Protein 9DHN (pdb70)

Radius of gyration: 27.0 Å; Cα contacts (8 Å, |Δi|>4): 1024; chains: 2; bounding box: 67×76×52 Å

Structure (mmCIF, N/CA/C/O backbone):
data_9DHN
#
_entry.id   9DHN
#
_cell.length_a   133.734
_cell.length_b   133.734
_cell.length_c   109.075
_cell.angle_alpha   90.00
_cell.angle_beta   90.00
_cell.angle_gamma   90.00
#
_symmetry.space_group_name_H-M   'P 41 21 2'
#
loop_
_entity.id
_entity.type
_entity.pdbx_description
1 polymer 'L-tyrosine/L-tryptophan isonitrile synthase family protein'
2 non-polymer 'TETRAETHYLENE GLYCOL'
3 non-polymer '(2S)-2-{[(2S,3S)-1,3-dihydroxy-4-oxopentan-2-yl]amino}-3-(4-hydroxyphenyl)propanoic acid'
4 non-polymer 'PHOSPHATE ION'
5 non-polymer 1,2-ETHANEDIOL
6 non-polymer 2-(2-METHOXYETHOXY)ETHANOL
7 non-polymer 1-(2-METHOXY-ETHOXY)-2-{2-[2-(2-METHOXY-ETHOXY]-ETHOXY}-ETHANE
#
loop_
_atom_site.group_PDB
_atom_site.id
_atom_site.type_symbol
_atom_site.label_atom_id
_atom_site.label_alt_id
_atom_site.label_comp_id
_atom_site.label_asym_id
_atom_site.label_entity_id
_atom_site.label_seq_id
_atom_site.pdbx_PDB_ins_code
_atom_site.Cartn_x
_atom_site.Cartn_y
_atom_site.Cartn_z
_atom_site.occupancy
_atom_site.B_iso_or_equiv
_atom_site.auth_seq_id
_atom_site.auth_comp_id
_atom_site.auth_asym_id
_atom_site.auth_atom_id
_atom_site.pdbx_PDB_model_num
ATOM 1 N N . SER A 1 1 ? -55.068 0.777 9.428 1.00 107.56 11 SER A N 1
ATOM 2 C CA . SER A 1 1 ? -54.055 0.940 10.461 1.00 114.27 11 SER A CA 1
ATOM 3 C C . SER A 1 1 ? -53.274 2.263 10.482 1.00 125.77 11 SER A C 1
ATOM 4 O O . SER A 1 1 ? -53.484 3.135 9.637 1.00 126.69 11 SER A O 1
ATOM 7 N N . GLU A 1 2 ? -52.357 2.403 11.444 1.00 132.03 12 GLU A N 1
ATOM 8 C CA . GLU A 1 2 ? -51.534 3.604 11.614 1.00 136.60 12 GLU A CA 1
ATOM 9 C C . GLU A 1 2 ? -50.369 3.796 10.593 1.00 130.50 12 GLU A C 1
ATOM 10 O O . GLU A 1 2 ? -49.888 4.913 10.346 1.00 121.10 12 GLU A O 1
ATOM 16 N N . ASN A 1 3 ? -49.945 2.681 9.990 1.00 132.20 13 ASN A N 1
ATOM 17 C CA . ASN A 1 3 ? -48.973 2.705 8.898 1.00 125.80 13 ASN A CA 1
ATOM 18 C C . ASN A 1 3 ? -49.290 3.482 7.627 1.00 119.14 13 ASN A C 1
ATOM 19 O O . ASN A 1 3 ? -48.365 3.857 6.900 1.00 119.58 13 ASN A O 1
ATOM 24 N N . VAL A 1 4 ? -50.571 3.706 7.330 1.00 118.43 14 VAL A N 1
ATOM 25 C CA . VAL A 1 4 ? -50.940 4.391 6.095 1.00 118.30 14 VAL A CA 1
ATOM 26 C C . VAL A 1 4 ? -50.406 5.817 6.093 1.00 114.97 14 VAL A C 1
ATOM 27 O O . VAL A 1 4 ? -49.943 6.321 5.062 1.00 117.30 14 VAL A O 1
ATOM 31 N N . SER A 1 5 ? -50.448 6.488 7.244 1.00 112.90 15 SER A N 1
ATOM 32 C CA . SER A 1 5 ? -49.869 7.825 7.327 1.00 120.17 15 SER A CA 1
ATOM 33 C C . SER A 1 5 ? -48.354 7.772 7.159 1.00 116.63 15 SER A C 1
ATOM 34 O O . SER A 1 5 ? -47.776 8.537 6.373 1.00 112.26 15 SER A O 1
ATOM 37 N N . LEU A 1 6 ? -47.700 6.856 7.880 1.00 116.32 16 LEU A N 1
ATOM 38 C CA . LEU A 1 6 ? -46.264 6.653 7.718 1.00 108.88 16 LEU A CA 1
ATOM 39 C C . LEU A 1 6 ? -45.915 6.245 6.295 1.00 109.79 16 LEU A C 1
ATOM 40 O O . LEU A 1 6 ? -44.999 6.811 5.685 1.00 111.87 16 LEU A O 1
ATOM 45 N N . ASN A 1 7 ? -46.639 5.269 5.740 1.00 108.35 17 ASN A N 1
ATOM 46 C CA . ASN A 1 7 ? -46.322 4.832 4.388 1.00 105.27 17 ASN A CA 1
ATOM 47 C C . ASN A 1 7 ? -46.562 5.937 3.373 1.00 109.76 17 ASN A C 1
ATOM 48 O O . ASN A 1 7 ? -45.930 5.954 2.311 1.00 112.68 17 ASN A O 1
ATOM 53 N N . ASN A 1 8 ? -47.477 6.858 3.661 1.00 111.88 18 ASN A N 1
ATOM 54 C CA . ASN A 1 8 ? -47.645 7.995 2.766 1.00 108.92 18 ASN A CA 1
ATOM 55 C C . ASN A 1 8 ? -46.420 8.902 2.775 1.00 104.32 18 ASN A C 1
ATOM 56 O O . ASN A 1 8 ? -45.933 9.300 1.711 1.00 101.29 18 ASN A O 1
ATOM 61 N N . ILE A 1 9 ? -45.889 9.217 3.963 1.00 103.10 19 ILE A N 1
ATOM 62 C CA . ILE A 1 9 ? -44.766 10.153 4.071 1.00 102.87 19 ILE A CA 1
ATOM 63 C C . ILE A 1 9 ? -43.514 9.591 3.403 1.00 102.89 19 ILE A C 1
ATOM 64 O O . ILE A 1 9 ? -42.837 10.273 2.624 1.00 100.78 19 ILE A O 1
ATOM 69 N N . SER A 1 10 ? -43.159 8.362 3.746 1.00 96.77 20 SER A N 1
ATOM 70 C CA . SER A 1 10 ? -42.015 7.739 3.110 1.00 90.53 20 SER A CA 1
ATOM 71 C C . SER A 1 10 ? -42.106 7.671 1.587 1.00 92.44 20 SER A C 1
ATOM 72 O O . SER A 1 10 ? -41.105 7.856 0.889 1.00 92.30 20 SER A O 1
ATOM 75 N N . MET A 1 11 ? -43.297 7.410 1.046 1.00 93.17 21 MET A N 1
ATOM 76 C CA . MET A 1 11 ? -43.418 7.297 -0.406 1.00 91.23 21 MET A CA 1
ATOM 77 C C . MET A 1 11 ? -43.339 8.647 -1.110 1.00 87.34 21 MET A C 1
ATOM 78 O O . MET A 1 11 ? -42.990 8.711 -2.292 1.00 87.87 21 MET A O 1
ATOM 83 N N . GLN A 1 12 ? -43.732 9.722 -0.437 1.00 92.70 22 GLN A N 1
ATOM 84 C CA . GLN A 1 12 ? -43.567 11.041 -1.033 1.00 94.68 22 GLN A CA 1
ATOM 85 C C . GLN A 1 12 ? -42.066 11.336 -1.102 1.00 88.92 22 GLN A C 1
ATOM 86 O O . GLN A 1 12 ? -41.586 11.882 -2.103 1.00 88.38 22 GLN A O 1
ATOM 92 N N . ILE A 1 13 ? -41.304 10.948 -0.070 1.00 89.08 23 ILE A N 1
ATOM 93 C CA . ILE A 1 13 ? -39.860 11.213 -0.068 1.00 88.16 23 ILE A CA 1
ATOM 94 C C . ILE A 1 13 ? -39.155 10.412 -1.154 1.00 82.48 23 ILE A C 1
ATOM 95 O O . ILE A 1 13 ? -38.307 10.937 -1.888 1.00 83.42 23 ILE A O 1
ATOM 100 N N . LEU A 1 14 ? -39.482 9.127 -1.263 1.00 79.42 24 LEU A N 1
ATOM 101 C CA . LEU A 1 14 ? -38.904 8.286 -2.295 1.00 69.55 24 LEU A CA 1
ATOM 102 C C . LEU A 1 14 ? -39.270 8.782 -3.686 1.00 71.43 24 LEU A C 1
ATOM 103 O O . LEU A 1 14 ? -38.445 8.744 -4.598 1.00 73.89 24 LEU A O 1
ATOM 108 N N . ARG A 1 15 ? -40.511 9.229 -3.880 1.00 78.22 25 ARG A N 1
ATOM 109 C CA . ARG A 1 15 ? -40.895 9.725 -5.198 1.00 78.68 25 ARG A CA 1
ATOM 110 C C . ARG A 1 15 ? -40.098 10.962 -5.576 1.00 79.43 25 ARG A C 1
ATOM 111 O O . ARG A 1 15 ? -39.717 11.128 -6.738 1.00 82.07 25 ARG A O 1
ATOM 119 N N . GLU A 1 16 ? -39.811 11.830 -4.603 1.00 80.29 26 GLU A N 1
ATOM 120 C CA . GLU A 1 16 ? -39.004 13.018 -4.876 1.00 78.96 26 GLU A CA 1
ATOM 121 C C . GLU A 1 16 ? -37.585 12.634 -5.271 1.00 81.34 26 GLU A C 1
ATOM 122 O O . GLU A 1 16 ? -37.006 13.206 -6.200 1.00 79.77 26 GLU A O 1
ATOM 128 N N . LEU A 1 17 ? -36.992 11.698 -4.530 1.00 81.37 27 LEU A N 1
ATOM 129 C CA . LEU A 1 17 ? -35.679 11.170 -4.879 1.00 76.60 27 LEU A CA 1
ATOM 130 C C . LEU A 1 17 ? -35.671 10.614 -6.293 1.00 77.50 27 LEU A C 1
ATOM 131 O O . LEU A 1 17 ? -34.753 10.880 -7.075 1.00 79.83 27 LEU A O 1
ATOM 136 N N . LEU A 1 18 ? -36.700 9.841 -6.645 1.00 75.62 28 LEU A N 1
ATOM 137 C CA . LEU A 1 18 ? -36.709 9.171 -7.938 1.00 71.68 28 LEU A CA 1
ATOM 138 C C . LEU A 1 18 ? -36.668 10.176 -9.074 1.00 76.78 28 LEU A C 1
ATOM 139 O O . LEU A 1 18 ? -36.135 9.876 -10.151 1.00 77.64 28 LEU A O 1
ATOM 144 N N . GLN A 1 19 ? -37.219 11.378 -8.853 1.00 75.57 29 GLN A N 1
ATOM 145 C CA . GLN A 1 19 ? -37.180 12.412 -9.872 1.00 72.45 29 GLN A CA 1
ATOM 146 C C . GLN A 1 19 ? -35.762 12.783 -10.244 1.00 74.01 29 GLN A C 1
ATOM 147 O O . GLN A 1 19 ? -35.548 13.379 -11.297 1.00 80.50 29 GLN A O 1
ATOM 153 N N . TYR A 1 20 ? -34.780 12.436 -9.413 1.00 78.40 30 TYR A N 1
ATOM 154 C CA . TYR A 1 20 ? -33.408 12.895 -9.598 1.00 73.92 30 TYR A CA 1
ATOM 155 C C . TYR A 1 20 ? -32.430 11.743 -9.776 1.00 69.22 30 TYR A C 1
ATOM 156 O O . TYR A 1 20 ? -31.216 11.958 -9.704 1.00 69.30 30 TYR A O 1
ATOM 165 N N . ARG A 1 21 ? -32.931 10.549 -10.092 1.00 72.05 31 ARG A N 1
ATOM 166 C CA . ARG A 1 21 ? -32.120 9.336 -9.997 1.00 72.44 31 ARG A CA 1
ATOM 167 C C . ARG A 1 21 ? -31.020 9.279 -11.048 1.00 68.30 31 ARG A C 1
ATOM 168 O O . ARG A 1 21 ? -31.274 9.437 -12.242 1.00 74.51 31 ARG A O 1
ATOM 176 N N . ARG A 1 22 ? -29.813 8.968 -10.609 1.00 67.02 32 ARG A N 1
ATOM 177 C CA . ARG A 1 22 ? -28.685 8.772 -11.509 1.00 71.07 32 ARG A CA 1
ATOM 178 C C . ARG A 1 22 ? -28.547 7.278 -11.779 1.00 71.62 32 ARG A C 1
ATOM 179 O O . ARG A 1 22 ? -28.284 6.488 -10.865 1.00 71.64 32 ARG A O 1
ATOM 187 N N . HIS A 1 23 ? -28.723 6.896 -13.039 1.00 77.46 33 HIS A N 1
ATOM 188 C CA . HIS A 1 23 ? -28.686 5.494 -13.426 1.00 78.36 33 HIS A CA 1
ATOM 189 C C . HIS A 1 23 ? -28.183 5.398 -14.860 1.00 81.83 33 HIS A C 1
ATOM 190 O O . HIS A 1 23 ? -28.273 6.356 -15.638 1.00 82.26 33 HIS A O 1
ATOM 197 N N . LEU A 1 24 ? -27.665 4.217 -15.200 1.00 82.54 34 LEU A N 1
ATOM 198 C CA . LEU A 1 24 ? -27.152 3.949 -16.531 1.00 87.70 34 LEU A CA 1
ATOM 199 C C . LEU A 1 24 ? -28.426 4.114 -17.381 1.00 90.75 34 LEU A C 1
ATOM 200 O O . LEU A 1 24 ? -29.451 3.475 -17.122 1.00 88.95 34 LEU A O 1
ATOM 205 N N . THR A 1 25 ? -28.362 4.972 -18.387 1.00 96.49 35 THR A N 1
ATOM 206 C CA . THR A 1 25 ? -29.524 5.073 -19.256 1.00 100.14 35 THR A CA 1
ATOM 207 C C . THR A 1 25 ? -29.492 3.975 -20.330 1.00 105.12 35 THR A C 1
ATOM 208 O O . THR A 1 25 ? -28.462 3.752 -20.975 1.00 106.51 35 THR A O 1
ATOM 212 N N . ASP A 1 26 ? -30.595 3.247 -20.451 1.00 104.58 36 ASP A N 1
ATOM 213 C CA . ASP A 1 26 ? -30.759 2.269 -21.515 1.00 109.13 36 ASP A CA 1
ATOM 214 C C . ASP A 1 26 ? -32.240 1.995 -21.767 1.00 116.20 36 ASP A C 1
ATOM 215 O O . ASP A 1 26 ? -32.929 1.502 -20.853 1.00 111.38 36 ASP A O 1
ATOM 220 N N . PRO A 1 27 ? -32.755 2.305 -22.967 1.00 120.38 37 PRO A N 1
ATOM 221 C CA . PRO A 1 27 ? -34.189 2.109 -23.232 1.00 119.06 37 PRO A CA 1
ATOM 222 C C . PRO A 1 27 ? -34.676 0.677 -23.205 1.00 117.73 37 PRO A C 1
ATOM 223 O O . PRO A 1 27 ? -35.894 0.464 -23.245 1.00 118.53 37 PRO A O 1
ATOM 227 N N . VAL A 1 28 ? -33.793 -0.312 -23.153 1.00 110.96 38 VAL A N 1
ATOM 228 C CA . VAL A 1 28 ? -34.276 -1.681 -23.018 1.00 105.89 38 VAL A CA 1
ATOM 229 C C . VAL A 1 28 ? -34.574 -2.004 -21.561 1.00 109.13 38 VAL A C 1
ATOM 230 O O . VAL A 1 28 ? -35.167 -3.054 -21.265 1.00 110.74 38 VAL A O 1
ATOM 234 N N . LYS A 1 29 ? -34.286 -1.082 -20.646 1.00 110.28 39 LYS A N 1
ATOM 235 C CA . LYS A 1 29 ? -34.611 -1.275 -19.243 1.00 104.39 39 LYS A CA 1
ATOM 236 C C . LYS A 1 29 ? -36.058 -0.887 -18.954 1.00 98.12 39 LYS A C 1
ATOM 237 O O . LYS A 1 29 ? -36.498 0.222 -19.273 1.00 99.08 39 LYS A O 1
ATOM 243 N N . ASN A 1 30 ? -36.778 -1.792 -18.305 1.00 98.28 40 ASN A N 1
ATOM 244 C CA . ASN A 1 30 ? -38.105 -1.493 -17.763 1.00 94.91 40 ASN A CA 1
ATOM 245 C C . ASN A 1 30 ? -37.839 -0.540 -16.626 1.00 94.34 40 ASN A C 1
ATOM 246 O O . ASN A 1 30 ? -37.220 -0.916 -15.632 1.00 97.85 40 ASN A O 1
ATOM 251 N N . SER A 1 31 ? -38.326 0.695 -16.733 1.00 95.47 41 SER A N 1
ATOM 252 C CA . SER A 1 31 ? -38.072 1.642 -15.642 1.00 90.16 41 SER A CA 1
ATOM 253 C C . SER A 1 31 ? -39.038 1.348 -14.527 1.00 88.99 41 SER A C 1
ATOM 254 O O . SER A 1 31 ? -38.702 1.530 -13.354 1.00 90.68 41 SER A O 1
ATOM 257 N N . ALA A 1 32 ? -40.229 0.856 -14.868 1.00 91.09 42 ALA A N 1
ATOM 258 C CA . ALA A 1 32 ? -41.262 0.666 -13.860 1.00 88.60 42 ALA A CA 1
ATOM 259 C C . ALA A 1 32 ? -40.853 -0.429 -12.889 1.00 87.14 42 ALA A C 1
ATOM 260 O O . ALA A 1 32 ? -41.029 -0.281 -11.677 1.00 84.41 42 ALA A O 1
ATOM 262 N N . LYS A 1 33 ? -40.281 -1.525 -13.386 1.00 91.72 43 LYS A N 1
ATOM 263 C CA . LYS A 1 33 ? -39.833 -2.570 -12.474 1.00 93.96 43 LYS A CA 1
ATOM 264 C C . LYS A 1 33 ? -38.614 -2.116 -11.669 1.00 91.42 43 LYS A C 1
ATOM 265 O O . LYS A 1 33 ? -38.491 -2.459 -10.483 1.00 91.90 43 LYS A O 1
ATOM 271 N N . GLU A 1 34 ? -37.720 -1.332 -12.284 1.00 87.60 44 GLU A N 1
ATOM 272 C CA . GLU A 1 34 ? -36.586 -0.777 -11.552 1.00 84.23 44 GLU A CA 1
ATOM 273 C C . GLU A 1 34 ? -37.061 0.030 -10.348 1.00 88.10 44 GLU A C 1
ATOM 274 O O . GLU A 1 34 ? -36.670 -0.239 -9.204 1.00 85.24 44 GLU A O 1
ATOM 280 N N . GLU A 1 35 ? -37.968 0.980 -10.578 1.00 89.44 45 GLU A N 1
ATOM 281 C CA . GLU A 1 35 ? -38.461 1.796 -9.477 1.00 85.71 45 GLU A CA 1
ATOM 282 C C . GLU A 1 35 ? -39.161 0.932 -8.447 1.00 86.53 45 GLU A C 1
ATOM 283 O O . GLU A 1 35 ? -39.019 1.159 -7.240 1.00 94.11 45 GLU A O 1
ATOM 289 N N . GLU A 1 36 ? -39.896 -0.087 -8.899 1.00 86.72 46 GLU A N 1
ATOM 290 C CA . GLU A 1 36 ? -40.556 -0.974 -7.948 1.00 89.34 46 GLU A CA 1
ATOM 291 C C . GLU A 1 36 ? -39.544 -1.630 -7.024 1.00 87.08 46 GLU A C 1
ATOM 292 O O . GLU A 1 36 ? -39.798 -1.790 -5.826 1.00 87.06 46 GLU A O 1
ATOM 298 N N . ILE A 1 37 ? -38.373 -1.974 -7.556 1.00 81.93 47 ILE A N 1
ATOM 299 C CA . ILE A 1 37 ? -37.348 -2.612 -6.745 1.00 78.41 47 ILE A CA 1
ATOM 300 C C . ILE A 1 37 ? -36.787 -1.618 -5.751 1.00 84.64 47 ILE A C 1
ATOM 301 O O . ILE A 1 37 ? -36.629 -1.920 -4.556 1.00 79.48 47 ILE A O 1
ATOM 306 N N . ILE A 1 38 ? -36.504 -0.399 -6.230 1.00 85.12 48 ILE A N 1
ATOM 307 C CA . ILE A 1 38 ? -35.878 0.617 -5.392 1.00 83.90 48 ILE A CA 1
ATOM 308 C C . ILE A 1 38 ? -36.766 0.924 -4.207 1.00 84.13 48 ILE A C 1
ATOM 309 O O . ILE A 1 38 ? -36.286 1.059 -3.069 1.00 76.70 48 ILE A O 1
ATOM 314 N N . LYS A 1 39 ? -38.086 0.956 -4.457 1.00 85.96 49 LYS A N 1
ATOM 315 C CA . LYS A 1 39 ? -39.088 1.082 -3.404 1.00 86.44 49 LYS A CA 1
ATOM 316 C C . LYS A 1 39 ? -38.851 0.051 -2.312 1.00 81.38 49 LYS A C 1
ATOM 317 O O . LYS A 1 39 ? -38.834 0.388 -1.121 1.00 78.52 49 LYS A O 1
ATOM 323 N N . THR A 1 40 ? -38.645 -1.214 -2.699 1.00 77.13 50 THR A N 1
ATOM 324 C CA . THR A 1 40 ? -38.487 -2.262 -1.693 1.00 80.52 50 THR A CA 1
ATOM 325 C C . THR A 1 40 ? -37.190 -2.117 -0.918 1.00 81.80 50 THR A C 1
ATOM 326 O O . THR A 1 40 ? -37.080 -2.634 0.197 1.00 81.39 50 THR A O 1
ATOM 330 N N . VAL A 1 41 ? -36.179 -1.476 -1.494 1.00 83.86 51 VAL A N 1
ATOM 331 C CA . VAL A 1 41 ? -34.902 -1.377 -0.792 1.00 81.59 51 VAL A CA 1
ATOM 332 C C . VAL A 1 41 ? -34.845 -0.167 0.123 1.00 83.66 51 VAL A C 1
ATOM 333 O O . VAL A 1 41 ? -34.267 -0.237 1.209 1.00 84.91 51 VAL A O 1
ATOM 337 N N . GLN A 1 42 ? -35.392 0.970 -0.310 1.00 80.02 52 GLN A N 1
ATOM 338 C CA . GLN A 1 42 ? -35.161 2.215 0.405 1.00 76.00 52 GLN A CA 1
ATOM 339 C C . GLN A 1 42 ? -36.284 2.586 1.354 1.00 74.24 52 GLN A C 1
ATOM 340 O O . GLN A 1 42 ? -36.013 3.217 2.379 1.00 75.49 52 GLN A O 1
ATOM 346 N N . LEU A 1 43 ? -37.536 2.251 1.028 1.00 74.22 53 LEU A N 1
ATOM 347 C CA . LEU A 1 43 ? -38.656 2.630 1.892 1.00 78.11 53 LEU A CA 1
ATOM 348 C C . LEU A 1 43 ? -38.445 2.196 3.335 1.00 81.43 53 LEU A C 1
ATOM 349 O O . LEU A 1 43 ? -38.598 3.041 4.236 1.00 83.13 53 LEU A O 1
ATOM 354 N N . PRO A 1 44 ? -38.050 0.954 3.626 1.00 76.28 54 PRO A N 1
ATOM 355 C CA . PRO A 1 44 ? -37.714 0.624 5.020 1.00 72.47 54 PRO A CA 1
ATOM 356 C C . PRO A 1 44 ? -36.681 1.553 5.635 1.00 78.89 54 PRO A C 1
ATOM 357 O O .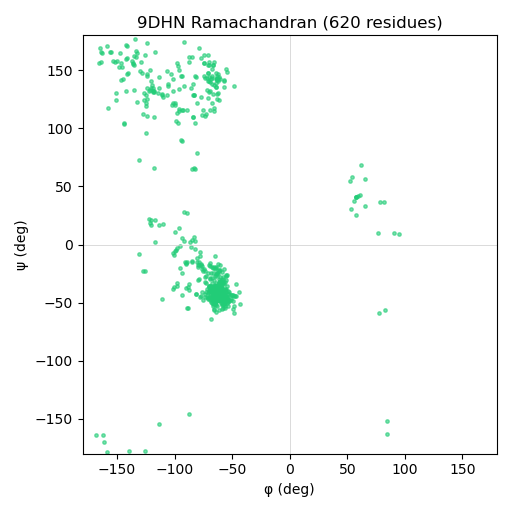 PRO A 1 44 ? -36.909 2.091 6.723 1.00 88.71 54 PRO A O 1
ATOM 361 N N . ARG A 1 45 ? -35.559 1.785 4.953 1.00 73.79 55 ARG A N 1
ATOM 362 C CA . ARG A 1 45 ? -34.525 2.637 5.526 1.00 75.39 55 ARG A CA 1
ATOM 363 C C . ARG A 1 45 ? -35.045 4.042 5.775 1.00 79.96 55 ARG A C 1
ATOM 364 O O . ARG A 1 45 ? -34.622 4.697 6.740 1.00 81.70 55 ARG A O 1
ATOM 372 N N . ILE A 1 46 ? -35.952 4.523 4.911 1.00 75.78 56 ILE A N 1
ATOM 373 C CA . ILE A 1 46 ? -36.552 5.837 5.106 1.00 76.77 56 ILE A CA 1
ATOM 374 C C . ILE A 1 46 ? -37.428 5.823 6.349 1.00 83.69 56 ILE A C 1
ATOM 375 O O . ILE A 1 46 ? -37.288 6.668 7.245 1.00 81.22 56 ILE A O 1
ATOM 380 N N . GLU A 1 47 ? -38.331 4.831 6.431 1.00 82.68 57 GLU A N 1
ATOM 381 C CA . GLU A 1 47 ? -39.312 4.781 7.509 1.00 87.63 57 GLU A CA 1
ATOM 382 C C . GLU A 1 47 ? -38.670 4.626 8.870 1.00 85.30 57 GLU A C 1
ATOM 383 O O . GLU A 1 47 ? -39.278 5.027 9.866 1.00 93.66 57 GLU A O 1
ATOM 389 N N . TYR A 1 48 ? -37.460 4.069 8.939 1.00 81.59 58 TYR A N 1
ATOM 390 C CA . TYR A 1 48 ? -36.745 4.028 10.208 1.00 84.57 58 TYR A CA 1
ATOM 391 C C . TYR A 1 48 ? -36.701 5.405 10.856 1.00 87.19 58 TYR A C 1
ATOM 392 O O . TYR A 1 48 ? -36.926 5.547 12.061 1.00 90.89 58 TYR A O 1
ATOM 401 N N . PHE A 1 49 ? -36.374 6.432 10.067 1.00 89.26 59 PHE A N 1
ATOM 402 C CA . PHE A 1 49 ? -36.324 7.791 10.600 1.00 89.13 59 PHE A CA 1
ATOM 403 C C . PHE A 1 49 ? -37.722 8.330 10.881 1.00 86.56 59 PHE A C 1
ATOM 404 O O . PHE A 1 49 ? -37.940 9.020 11.879 1.00 88.11 59 PHE A O 1
ATOM 412 N N . ILE A 1 50 ? -38.685 8.018 10.016 1.00 84.94 60 ILE A N 1
ATOM 413 C CA . ILE A 1 50 ? -40.013 8.583 10.195 1.00 87.27 60 ILE A CA 1
ATOM 414 C C . ILE A 1 50 ? -40.674 7.995 11.438 1.00 94.74 60 ILE A C 1
ATOM 415 O O . ILE A 1 50 ? -41.210 8.740 12.269 1.00 97.60 60 ILE A O 1
ATOM 420 N N . LYS A 1 51 ? -40.597 6.661 11.614 1.00 92.55 61 LYS A N 1
ATOM 421 C CA . LYS A 1 51 ? -41.093 6.025 12.840 1.00 93.28 61 LYS A CA 1
ATOM 422 C C . LYS A 1 51 ? -40.554 6.743 14.073 1.00 94.33 61 LYS A C 1
ATOM 423 O O . LYS A 1 51 ? -41.311 7.123 14.972 1.00 100.25 61 LYS A O 1
ATOM 429 N N . ASN A 1 52 ? -39.259 6.985 14.106 1.00 86.93 62 ASN A N 1
ATOM 430 C CA . ASN A 1 52 ? -38.657 7.610 15.268 1.00 88.45 62 ASN A CA 1
ATOM 431 C C . ASN A 1 52 ? -38.772 9.125 15.254 1.00 88.58 62 ASN A C 1
ATOM 432 O O . ASN A 1 52 ? -38.145 9.788 16.088 1.00 89.59 62 ASN A O 1
ATOM 437 N N . LYS A 1 53 ? -39.504 9.688 14.296 1.00 85.18 63 LYS A N 1
ATOM 438 C CA . LYS A 1 53 ? -39.770 11.125 14.251 1.00 88.79 63 LYS A CA 1
ATOM 439 C C . LYS A 1 53 ? -38.480 11.964 14.324 1.00 90.43 63 LYS A C 1
ATOM 440 O O . LYS A 1 53 ? -38.473 13.094 14.815 1.00 89.35 63 LYS A O 1
ATOM 446 N N . LYS A 1 54 ? -37.380 11.424 13.795 1.00 88.22 64 LYS A N 1
ATOM 447 C CA . LYS A 1 54 ? -36.010 11.844 13.558 1.00 81.49 64 LYS A CA 1
ATOM 448 C C . LYS A 1 54 ? -35.890 12.393 12.142 1.00 85.10 64 LYS A C 1
ATOM 449 O O . LYS A 1 54 ? -36.623 11.961 11.249 1.00 86.98 64 LYS A O 1
ATOM 455 N N . PRO A 1 55 ? -35.068 13.403 11.869 1.00 78.61 65 PRO A N 1
ATOM 456 C CA . PRO A 1 55 ? -34.903 13.836 10.475 1.00 77.45 65 PRO A CA 1
ATOM 457 C C . PRO A 1 55 ? -34.203 12.762 9.654 1.00 76.26 65 PRO A C 1
ATOM 458 O O . PRO A 1 55 ? -33.341 12.043 10.160 1.00 83.20 65 PRO A O 1
ATOM 462 N N . ILE A 1 56 ? -34.597 12.648 8.384 1.00 72.85 66 ILE A N 1
ATOM 463 C CA . ILE A 1 56 ? -33.995 11.684 7.463 1.00 71.61 66 ILE A CA 1
ATOM 464 C C . ILE A 1 56 ? -32.547 12.083 7.193 1.00 77.42 66 ILE A C 1
ATOM 465 O O . ILE A 1 56 ? -32.278 13.185 6.706 1.00 79.49 66 ILE A O 1
ATOM 470 N N . GLU A 1 57 ? -31.597 11.198 7.489 1.00 75.98 67 GLU A N 1
ATOM 471 C CA . GLU A 1 57 ? -30.203 11.537 7.228 1.00 77.81 67 GLU A CA 1
ATOM 472 C C . GLU A 1 57 ? -29.676 10.784 6.017 1.00 78.17 67 GLU A C 1
ATOM 473 O O . GLU A 1 57 ? -29.933 9.585 5.845 1.00 76.98 67 GLU A O 1
ATOM 479 N N . PHE A 1 58 ? -28.943 11.513 5.172 1.00 72.13 68 PHE A N 1
ATOM 480 C CA . PHE A 1 58 ? -28.375 10.981 3.946 1.00 71.87 68 PHE A CA 1
ATOM 481 C C . PHE A 1 58 ? -26.864 11.129 3.974 1.00 73.84 68 PHE A C 1
ATOM 482 O O . PHE A 1 58 ? -26.336 12.164 4.396 1.00 72.66 68 PHE A O 1
ATOM 490 N N . ILE A 1 59 ? -26.185 10.103 3.475 1.00 71.26 69 ILE A N 1
ATOM 491 C CA . ILE A 1 59 ? -24.752 10.117 3.277 1.00 67.36 69 ILE A CA 1
ATOM 492 C C . ILE A 1 59 ? -24.496 10.262 1.792 1.00 73.34 69 ILE A C 1
ATOM 493 O O . ILE A 1 59 ? -25.198 9.648 0.975 1.00 72.34 69 ILE A O 1
ATOM 498 N N . LEU A 1 60 ? -23.521 11.097 1.439 1.00 75.21 70 LEU A N 1
ATOM 499 C CA . LEU A 1 60 ? -23.109 11.255 0.045 1.00 71.68 70 LEU A CA 1
ATOM 500 C C . LEU A 1 60 ? -21.610 11.479 -0.023 1.00 70.77 70 LEU A C 1
ATOM 501 O O . LEU A 1 60 ? -21.133 12.582 0.283 1.00 75.90 70 LEU A O 1
ATOM 506 N N . PRO A 1 61 ? -20.794 10.461 -0.406 1.00 73.90 71 PRO A N 1
ATOM 507 C CA . PRO A 1 61 ? -19.372 10.684 -0.645 1.00 77.11 71 PRO A CA 1
ATOM 508 C C . PRO A 1 61 ? -19.240 11.460 -1.959 1.00 77.69 71 PRO A C 1
ATOM 509 O O . PRO A 1 61 ? -19.561 10.909 -2.987 1.00 82.29 71 PRO A O 1
ATOM 513 N N . ALA A 1 62 ? -18.802 12.715 -1.892 1.00 78.85 72 ALA A N 1
ATOM 514 C CA . ALA A 1 62 ? -18.784 13.560 -3.105 1.00 79.67 72 ALA A CA 1
ATOM 515 C C . ALA A 1 62 ? -17.810 14.732 -2.984 1.00 80.34 72 ALA A C 1
ATOM 516 O O . ALA A 1 62 ? -17.255 14.922 -1.897 1.00 81.70 72 ALA A O 1
ATOM 518 N N . PHE A 1 63 ? -17.576 15.440 -4.091 1.00 80.11 73 PHE A N 1
ATOM 519 C CA . PHE A 1 63 ? -16.747 16.674 -4.084 1.00 79.36 73 PHE A CA 1
ATOM 520 C C . PHE A 1 63 ? -15.319 16.473 -3.585 1.00 79.59 73 PHE A C 1
ATOM 521 O O . PHE A 1 63 ? -14.869 17.309 -2.791 1.00 81.50 73 PHE A O 1
ATOM 529 N N . PRO A 1 64 ? -14.587 15.395 -3.936 1.00 80.41 74 PRO A N 1
ATOM 530 C CA . PRO A 1 64 ? -13.249 15.250 -3.374 1.00 80.47 74 PRO A CA 1
ATOM 531 C C . PRO A 1 64 ? -12.209 16.314 -3.739 1.00 80.46 74 PRO A C 1
ATOM 532 O O . PRO A 1 64 ? -11.567 16.814 -2.846 1.00 76.55 74 PRO A O 1
ATOM 536 N N . THR A 1 65 ? -12.114 16.668 -5.020 1.00 81.95 75 THR A N 1
ATOM 537 C CA . THR A 1 65 ? -11.161 17.707 -5.493 1.00 81.56 75 THR A CA 1
ATOM 538 C C . THR A 1 65 ? -11.591 18.151 -6.887 1.00 80.71 75 THR A C 1
ATOM 539 O O . THR A 1 65 ? -12.365 17.421 -7.513 1.00 80.16 75 THR A O 1
ATOM 543 N N . LYS A 1 66 ? -11.075 19.277 -7.362 1.00 86.31 76 LYS A N 1
ATOM 544 C CA . LYS A 1 66 ? -11.377 19.669 -8.760 1.00 85.52 76 LYS A CA 1
ATOM 545 C C . LYS A 1 66 ? -10.456 18.917 -9.716 1.00 83.43 76 LYS A C 1
ATOM 546 O O . LYS A 1 66 ? -9.289 18.700 -9.360 1.00 86.23 76 LYS A O 1
ATOM 552 N N . SER A 1 67 ? -10.973 18.538 -10.879 1.00 86.80 77 SER A N 1
ATOM 553 C CA . SER A 1 67 ? -10.181 17.791 -11.853 1.00 84.34 77 SER A CA 1
ATOM 554 C C . SER A 1 67 ? -9.041 18.632 -12.399 1.00 87.79 77 SER A C 1
ATOM 555 O O . SER A 1 67 ? -9.250 19.789 -12.778 1.00 85.65 77 SER A O 1
ATOM 558 N N . PRO A 1 68 ? -7.845 18.059 -12.532 1.00 97.82 78 PRO A N 1
ATOM 559 C CA . PRO A 1 68 ? -6.693 18.874 -12.942 1.00 91.76 78 PRO A CA 1
ATOM 560 C C . PRO A 1 68 ? -6.660 19.160 -14.444 1.00 90.84 78 PRO A C 1
ATOM 561 O O . PRO A 1 68 ? -5.990 20.120 -14.848 1.00 96.18 78 PRO A O 1
ATOM 565 N N . ASN A 1 69 ? -7.422 18.447 -15.271 1.00 89.83 79 ASN A N 1
ATOM 566 C CA . ASN A 1 69 ? -7.403 18.679 -16.712 1.00 94.14 79 ASN A CA 1
ATOM 567 C C . ASN A 1 69 ? -8.192 19.946 -17.032 1.00 101.39 79 ASN A C 1
ATOM 568 O O . ASN A 1 69 ? -9.429 19.950 -16.964 1.00 97.77 79 ASN A O 1
ATOM 573 N N . ILE A 1 70 ? -7.470 20.985 -17.477 1.00 102.73 80 ILE A N 1
ATOM 574 C CA . ILE A 1 70 ? -8.073 22.263 -17.853 1.00 101.36 80 ILE A CA 1
ATOM 575 C C . ILE A 1 70 ? -9.003 22.122 -19.055 1.00 101.12 80 ILE A C 1
ATOM 576 O O . ILE A 1 70 ? -9.858 22.981 -19.284 1.00 103.83 80 ILE A O 1
ATOM 581 N N . ASN A 1 71 ? -8.867 21.052 -19.832 1.00 99.87 81 ASN A N 1
ATOM 582 C CA . ASN A 1 71 ? -9.834 20.816 -20.893 1.00 101.23 81 ASN A CA 1
ATOM 583 C C . ASN A 1 71 ? -11.186 20.441 -20.341 1.00 102.73 81 ASN A C 1
ATOM 584 O O . ASN A 1 71 ? -12.174 20.499 -21.084 1.00 101.70 81 ASN A O 1
ATOM 589 N N . LYS A 1 72 ? -11.251 20.016 -19.078 1.00 103.44 82 LYS A N 1
ATOM 590 C CA . LYS A 1 72 ? -12.532 19.664 -18.480 1.00 100.85 82 LYS A CA 1
ATOM 591 C C . LYS A 1 72 ? -13.114 20.735 -17.569 1.00 92.94 82 LYS A C 1
ATOM 592 O O . LYS A 1 72 ? -14.330 20.938 -17.584 1.00 92.35 82 LYS A O 1
ATOM 598 N N . VAL A 1 73 ? -12.298 21.432 -16.782 1.00 87.92 83 VAL A N 1
ATOM 599 C CA . VAL A 1 73 ? -12.803 22.331 -15.753 1.00 94.87 83 VAL A CA 1
ATOM 600 C C . VAL A 1 73 ? -12.230 23.734 -15.977 1.00 102.10 83 VAL A C 1
ATOM 601 O O . VAL A 1 73 ? -11.381 23.950 -16.842 1.00 105.50 83 VAL A O 1
ATOM 605 N N . LEU A 1 74 ? -12.702 24.695 -15.189 1.00 104.75 84 LEU A N 1
ATOM 606 C CA . LEU A 1 74 ? -12.268 26.100 -15.381 1.00 91.90 84 LEU A CA 1
ATOM 607 C C . LEU A 1 74 ? -11.088 26.408 -14.471 1.00 101.27 84 LEU A C 1
ATOM 608 O O . LEU A 1 74 ? -10.149 27.071 -14.941 1.00 113.51 84 LEU A O 1
ATOM 613 N N . GLY A 1 75 ? -11.145 25.968 -13.217 1.00 95.56 85 GLY A N 1
ATOM 614 C CA . GLY A 1 75 ? -10.104 26.337 -12.241 1.00 92.79 85 GLY A CA 1
ATOM 615 C C . GLY A 1 75 ? -9.993 25.331 -11.118 1.00 95.13 85 GLY A C 1
ATOM 616 O O . GLY A 1 75 ? -10.906 24.514 -10.986 1.00 98.96 85 GLY A O 1
ATOM 617 N N . THR A 1 76 ? -8.914 25.384 -10.344 1.00 94.11 86 THR A N 1
ATOM 618 C CA . THR A 1 76 ? -8.734 24.473 -9.185 1.00 97.58 86 THR A CA 1
ATOM 619 C C . THR A 1 76 ? -9.847 24.706 -8.162 1.00 101.85 86 THR A C 1
ATOM 620 O O . THR A 1 76 ? -10.273 23.730 -7.531 1.00 99.54 86 THR A O 1
ATOM 624 N N . ALA A 1 77 ? -10.242 25.958 -7.945 1.00 97.91 87 ALA A N 1
ATOM 625 C CA . ALA A 1 77 ? -11.268 26.302 -6.932 1.00 85.52 87 ALA A CA 1
ATOM 626 C C . ALA A 1 77 ? -12.671 25.853 -7.339 1.00 86.99 87 ALA A C 1
ATOM 627 O O . ALA A 1 77 ? -12.931 25.720 -8.548 1.00 82.26 87 ALA A O 1
ATOM 629 N N . PRO A 1 78 ? -13.581 25.605 -6.372 1.00 86.06 88 PRO A N 1
ATOM 630 C CA . PRO A 1 78 ? -14.965 25.258 -6.682 1.00 84.06 88 PRO A CA 1
ATOM 631 C C . PRO A 1 78 ? -15.674 26.407 -7.407 1.00 77.94 88 PRO A C 1
ATOM 632 O O . PRO A 1 78 ? -15.446 27.538 -7.052 1.00 75.09 88 PRO A O 1
ATOM 636 N N . ASP A 1 79 ? -16.528 26.085 -8.375 1.00 76.71 89 ASP A N 1
ATOM 637 C CA . ASP A 1 79 ? -17.186 27.115 -9.226 1.00 82.41 89 ASP A CA 1
ATOM 638 C C . ASP A 1 79 ? -18.709 26.949 -9.189 1.00 84.79 89 ASP A C 1
ATOM 639 O O . ASP A 1 79 ? -19.193 26.065 -8.468 1.00 80.28 89 ASP A O 1
ATOM 644 N N . MET A 1 80 ? -19.424 27.772 -9.951 1.00 84.70 90 MET A N 1
ATOM 645 C CA . MET A 1 80 ? -20.906 27.766 -9.938 1.00 76.71 90 MET A CA 1
ATOM 646 C C . MET A 1 80 ? -21.472 26.353 -9.969 1.00 81.53 90 MET A C 1
ATOM 647 O O . MET A 1 80 ? -22.446 26.105 -9.261 1.00 89.73 90 MET A O 1
ATOM 652 N N . ALA A 1 81 ? -20.887 25.461 -10.759 1.00 79.81 91 ALA A N 1
ATOM 653 C CA . ALA A 1 81 ? -21.501 24.125 -10.869 1.00 80.96 91 ALA A CA 1
ATOM 654 C C . ALA A 1 81 ? -21.510 23.484 -9.486 1.00 82.38 91 ALA A C 1
ATOM 655 O O . ALA A 1 81 ? -22.519 22.864 -9.132 1.00 77.15 91 ALA A O 1
ATOM 657 N N . GLU A 1 82 ? -20.431 23.636 -8.726 1.00 75.24 92 GLU A N 1
ATOM 658 C CA . GLU A 1 82 ? -20.448 23.131 -7.334 1.00 77.98 92 GLU A CA 1
ATOM 659 C C . GLU A 1 82 ? -21.506 23.891 -6.541 1.00 74.71 92 GLU A C 1
ATOM 660 O O . GLU A 1 82 ? -22.249 23.256 -5.786 1.00 75.13 92 GLU A O 1
ATOM 666 N N . ARG A 1 83 ? -21.587 25.201 -6.745 1.00 71.17 93 ARG A N 1
ATOM 667 C CA . ARG A 1 83 ? -22.532 26.022 -5.949 1.00 76.65 93 ARG A CA 1
ATOM 668 C C . ARG A 1 83 ? -23.956 25.599 -6.295 1.00 75.92 93 ARG A C 1
ATOM 669 O O . ARG A 1 83 ? -24.719 25.297 -5.371 1.00 76.64 93 ARG A O 1
ATOM 677 N N . LEU A 1 84 ? -24.283 25.550 -7.581 1.00 73.24 94 LEU A N 1
ATOM 678 C CA . LEU A 1 84 ? -25.628 25.101 -7.904 1.00 71.15 94 LEU A CA 1
ATOM 679 C C . LEU A 1 84 ? -25.933 23.761 -7.245 1.00 73.91 94 LEU A C 1
ATOM 680 O O . LEU A 1 84 ? -27.036 23.550 -6.721 1.00 71.54 94 LEU A O 1
ATOM 685 N N . SER A 1 85 ? -24.967 22.833 -7.277 1.00 76.41 95 SER A N 1
ATOM 686 C CA . SER A 1 85 ? -25.192 21.484 -6.763 1.00 69.44 95 SER A CA 1
ATOM 687 C C . SER A 1 85 ? -25.449 21.499 -5.267 1.00 69.46 95 SER A C 1
ATOM 688 O O . SER A 1 85 ? -26.330 20.788 -4.774 1.00 65.77 95 SER A O 1
ATOM 691 N N . LEU A 1 86 ? -24.660 22.275 -4.521 1.00 68.04 96 LEU A N 1
ATOM 692 C CA . LEU A 1 86 ? -24.908 22.403 -3.095 1.00 64.79 96 LEU A CA 1
ATOM 693 C C . LEU A 1 86 ? -26.251 23.077 -2.839 1.00 71.39 96 LEU A C 1
ATOM 694 O O . LEU A 1 86 ? -27.053 22.587 -2.028 1.00 70.75 96 LEU A O 1
ATOM 699 N N . ILE A 1 87 ? -26.543 24.159 -3.568 1.00 70.93 97 ILE A N 1
ATOM 700 C CA . ILE A 1 87 ? -27.835 24.818 -3.410 1.00 63.82 97 ILE A CA 1
ATOM 701 C C . ILE A 1 87 ? -28.965 23.825 -3.640 1.00 70.38 97 ILE A C 1
ATOM 702 O O . ILE A 1 87 ? -29.989 23.849 -2.942 1.00 72.66 97 ILE A O 1
ATOM 707 N N . PHE A 1 88 ? -28.806 22.948 -4.636 1.00 71.57 98 PHE A N 1
ATOM 708 C CA . PHE A 1 88 ? -29.860 21.991 -4.938 1.00 70.20 98 PHE A CA 1
ATOM 709 C C . PHE A 1 88 ? -30.036 20.987 -3.805 1.00 70.09 98 PHE A C 1
ATOM 710 O O . PHE A 1 88 ? -31.148 20.798 -3.291 1.00 71.78 98 PHE A O 1
ATOM 718 N N . LEU A 1 89 ? -28.947 20.346 -3.392 1.00 68.25 99 LEU A N 1
ATOM 719 C CA . LEU A 1 89 ? -29.024 19.385 -2.303 1.00 66.21 99 LEU A CA 1
ATOM 720 C C . LEU A 1 89 ? -29.663 20.007 -1.067 1.00 70.02 99 LEU A C 1
ATOM 721 O O . LEU A 1 89 ? -30.535 19.403 -0.427 1.00 70.12 99 LEU A O 1
ATOM 726 N N . ASN A 1 90 ? -29.250 21.219 -0.706 1.00 67.87 100 ASN A N 1
ATOM 727 C CA . ASN A 1 90 ? -29.830 21.821 0.488 1.00 74.48 100 ASN A CA 1
ATOM 728 C C . ASN A 1 90 ? -31.324 22.090 0.317 1.00 76.53 100 ASN A C 1
ATOM 729 O O . ASN A 1 90 ? -32.129 21.775 1.204 1.00 79.95 100 ASN A O 1
ATOM 734 N N . SER A 1 91 ? -31.716 22.711 -0.798 1.00 75.25 101 SER A N 1
ATOM 735 C CA . SER A 1 91 ? -33.134 22.935 -1.047 1.00 73.86 101 SER A CA 1
ATOM 736 C C . SER A 1 91 ? -33.905 21.618 -1.170 1.00 75.29 101 SER A C 1
ATOM 737 O O . SER A 1 91 ? -35.113 21.581 -0.920 1.00 81.68 101 SER A O 1
ATOM 740 N N . PHE A 1 92 ? -33.240 20.531 -1.557 1.00 72.76 102 PHE A N 1
ATOM 741 C CA . PHE A 1 92 ? -33.902 19.228 -1.525 1.00 71.20 102 PHE A CA 1
ATOM 742 C C . PHE A 1 92 ? -34.300 18.848 -0.105 1.00 72.91 102 PHE A C 1
ATOM 743 O O . PHE A 1 92 ? -35.371 18.277 0.110 1.00 72.97 102 PHE A O 1
ATOM 751 N N . CYS A 1 93 ? -33.425 19.096 0.876 1.00 80.20 103 CYS A N 1
ATOM 752 C CA . CYS A 1 93 ? -33.794 18.838 2.265 1.00 76.10 103 CYS A CA 1
ATOM 753 C C . CYS A 1 93 ? -34.853 19.820 2.732 1.00 81.68 103 CYS A C 1
ATOM 754 O O . CYS A 1 93 ? -35.798 19.438 3.432 1.00 87.18 103 CYS A O 1
ATOM 757 N N . GLN A 1 94 ? -34.737 21.083 2.331 1.00 75.37 104 GLN A N 1
ATOM 758 C CA . GLN A 1 94 ? -35.733 22.045 2.756 1.00 78.24 104 GLN A CA 1
ATOM 759 C C . GLN A 1 94 ? -37.173 21.666 2.418 1.00 82.49 104 GLN A C 1
ATOM 760 O O . GLN A 1 94 ? -38.067 21.804 3.255 1.00 88.28 104 GLN A O 1
ATOM 766 N N . ARG A 1 95 ? -37.418 21.074 1.252 1.00 80.17 105 ARG A N 1
ATOM 767 C CA . ARG A 1 95 ? -38.821 20.764 0.843 1.00 82.80 105 ARG A CA 1
ATOM 768 C C . ARG A 1 95 ? -39.370 19.486 1.512 1.00 84.22 105 ARG A C 1
ATOM 769 O O . ARG A 1 95 ? -40.597 19.332 1.630 1.00 86.21 105 ARG A O 1
ATOM 777 N N . ILE A 1 96 ? -38.472 18.660 2.034 1.00 83.67 106 ILE A N 1
ATOM 778 C CA . ILE A 1 96 ? -38.855 17.393 2.723 1.00 77.68 106 ILE A CA 1
ATOM 779 C C . ILE A 1 96 ? -39.628 17.936 3.918 1.00 80.41 106 ILE A C 1
ATOM 780 O O . ILE A 1 96 ? -40.632 17.330 4.298 1.00 81.53 106 ILE A O 1
ATOM 785 N N . GLN A 1 97 ? -39.190 19.070 4.451 1.00 85.24 107 GLN A N 1
ATOM 786 C CA . GLN A 1 97 ? -39.809 19.602 5.684 1.00 83.26 107 GLN A CA 1
ATOM 787 C C . GLN A 1 97 ? -41.293 19.845 5.429 1.00 88.02 107 GLN A C 1
ATOM 788 O O . GLN A 1 97 ? -42.083 19.607 6.348 1.00 91.94 107 GLN A O 1
ATOM 794 N N . LEU A 1 98 ? -41.677 20.332 4.256 1.00 86.81 108 LEU A N 1
ATOM 795 C CA . LEU A 1 98 ? -43.128 20.585 4.119 1.00 81.93 108 LEU A CA 1
ATOM 796 C C . LEU A 1 98 ? -43.885 19.264 4.266 1.00 84.85 108 LEU A C 1
ATOM 797 O O . LEU A 1 98 ? -44.890 19.257 4.987 1.00 87.28 108 LEU A O 1
ATOM 802 N N . TYR A 1 99 ? -43.431 18.185 3.623 1.00 85.45 109 TYR A N 1
ATOM 803 C CA . TYR A 1 99 ? -44.078 16.871 3.857 1.00 89.10 109 TYR A CA 1
ATOM 804 C C . TYR A 1 99 ? -43.862 16.397 5.292 1.00 91.98 109 TYR A C 1
ATOM 805 O O . TYR A 1 99 ? -44.820 15.927 5.921 1.00 97.13 109 TYR A O 1
ATOM 814 N N . TYR A 1 100 ? -42.635 16.541 5.800 1.00 85.15 110 TYR A N 1
ATOM 815 C CA . TYR A 1 100 ? -42.296 15.976 7.128 1.00 80.10 110 TYR A CA 1
ATOM 816 C C . TYR A 1 100 ? -41.708 17.074 8.004 1.00 78.86 110 TYR A C 1
ATOM 817 O O . TYR A 1 100 ? -40.625 17.553 7.688 1.00 85.28 110 TYR A O 1
ATOM 826 N N . PRO A 1 101 ? -42.265 17.346 9.193 1.00 80.15 111 PRO A N 1
ATOM 827 C CA . PRO A 1 101 ? -41.781 18.453 10.015 1.00 83.34 111 PRO A CA 1
ATOM 828 C C . PRO A 1 101 ? -40.314 18.324 10.472 1.00 82.78 111 PRO A C 1
ATOM 829 O O . PRO A 1 101 ? -39.645 19.331 10.447 1.00 84.05 111 PRO A O 1
ATOM 833 N N . PRO A 1 102 ? -39.776 17.147 10.863 1.00 79.60 112 PRO A N 1
ATOM 834 C CA . PRO A 1 102 ? -38.385 17.052 11.281 1.00 75.69 112 PRO A CA 1
ATOM 835 C C . PRO A 1 102 ? -37.440 17.456 10.147 1.00 82.37 112 PRO A C 1
ATOM 836 O O . PRO A 1 102 ? -36.436 18.070 10.428 1.00 87.29 112 PRO A O 1
ATOM 840 N N . GLY A 1 103 ? -37.767 17.088 8.912 1.00 79.48 113 GLY A N 1
ATOM 841 C CA . GLY A 1 103 ? -36.915 17.479 7.780 1.00 79.16 113 GLY A CA 1
ATOM 842 C C . GLY A 1 103 ? -35.763 16.521 7.581 1.00 79.62 113 GLY A C 1
ATOM 843 O O . GLY A 1 103 ? -35.902 15.368 7.996 1.00 81.29 113 GLY A O 1
ATOM 844 N N . ALA A 1 104 ? -34.736 16.930 6.839 1.00 82.40 114 ALA A N 1
ATOM 845 C CA . ALA A 1 104 ? -33.658 15.974 6.524 1.00 73.34 114 ALA A CA 1
ATOM 846 C C . ALA A 1 104 ? -32.278 16.621 6.567 1.00 73.62 114 ALA A C 1
ATOM 847 O O . ALA A 1 104 ? -32.206 17.855 6.504 1.00 78.35 114 ALA A O 1
ATOM 849 N N . ARG A 1 105 ? -31.233 15.801 6.692 1.00 75.31 115 ARG A N 1
ATOM 850 C CA . ARG A 1 105 ? -29.863 16.286 6.630 1.00 74.77 115 ARG A CA 1
ATOM 851 C C . ARG A 1 105 ? -29.089 15.430 5.639 1.00 71.12 115 ARG A C 1
ATOM 852 O O . ARG A 1 105 ? -29.391 14.251 5.464 1.00 70.99 115 ARG A O 1
ATOM 860 N N . ILE A 1 106 ? -28.104 16.030 4.974 1.00 70.29 116 ILE A N 1
ATOM 861 C CA . ILE A 1 106 ? -27.198 15.304 4.082 1.00 68.56 116 ILE A CA 1
ATOM 862 C C . ILE A 1 106 ? -25.778 15.568 4.539 1.00 68.75 116 ILE A C 1
ATOM 863 O O . ILE A 1 106 ? -25.337 16.726 4.579 1.00 71.59 116 ILE A O 1
ATOM 868 N N . ILE A 1 107 ? -25.057 14.511 4.871 1.00 68.87 117 ILE A N 1
ATOM 869 C CA . ILE A 1 107 ? -23.642 14.640 5.190 1.00 69.55 117 ILE A CA 1
ATOM 870 C C . ILE A 1 107 ? -22.858 14.392 3.912 1.00 74.02 117 ILE A C 1
ATOM 871 O O . ILE A 1 107 ? -22.891 13.291 3.347 1.00 74.57 117 ILE A O 1
ATOM 876 N N . ILE A 1 108 ? -22.163 15.422 3.449 1.00 72.43 118 ILE A N 1
ATOM 877 C CA . ILE A 1 108 ? -21.258 15.287 2.320 1.00 69.96 118 ILE A CA 1
ATOM 878 C C . ILE A 1 108 ? -19.930 14.767 2.856 1.00 74.18 118 ILE A C 1
ATOM 879 O O . ILE A 1 108 ? -19.223 15.480 3.567 1.00 78.92 118 ILE A O 1
ATOM 884 N N . CYS A 1 109 ? -19.609 13.506 2.541 1.00 79.88 119 CYS A N 1
ATOM 885 C CA . CYS A 1 109 ? -18.361 12.858 2.951 1.00 77.31 119 CYS A CA 1
ATOM 886 C C . CYS A 1 109 ? -17.352 13.031 1.837 1.00 79.50 119 CYS A C 1
ATOM 887 O O . CYS A 1 109 ? -17.226 12.175 0.969 1.00 84.66 119 CYS A O 1
ATOM 890 N N . SER A 1 110 ? -16.601 14.133 1.885 1.00 83.25 120 SER A N 1
ATOM 891 C CA . SER A 1 110 ? -15.660 14.456 0.821 1.00 83.84 120 SER A CA 1
ATOM 892 C C . SER A 1 110 ? -14.553 13.405 0.782 1.00 93.36 120 SER A C 1
ATOM 893 O O . SER A 1 110 ? -13.782 13.267 1.740 1.00 95.24 120 SER A O 1
ATOM 896 N N . ASP A 1 111 ? -14.449 12.683 -0.335 1.00 84.56 121 ASP A N 1
ATOM 897 C CA . ASP A 1 111 ? -13.477 11.605 -0.451 1.00 83.04 121 ASP A CA 1
ATOM 898 C C . ASP A 1 111 ? -12.130 12.091 -0.989 1.00 93.03 121 ASP A C 1
ATOM 899 O O . ASP A 1 111 ? -11.408 11.313 -1.635 1.00 90.42 121 ASP A O 1
ATOM 904 N N . GLY A 1 112 ? -11.775 13.365 -0.770 1.00 88.52 122 GLY A N 1
ATOM 905 C CA . GLY A 1 112 ? -10.629 13.925 -1.476 1.00 88.12 122 GLY A CA 1
ATOM 906 C C . GLY A 1 112 ? -9.303 13.272 -1.134 1.00 83.59 122 GLY A C 1
ATOM 907 O O . GLY A 1 112 ? -8.570 12.813 -2.015 1.00 79.47 122 GLY A O 1
ATOM 908 N N . HIS A 1 113 ? -8.997 13.184 0.155 1.00 86.06 123 HIS A N 1
ATOM 909 C CA . HIS A 1 113 ? -7.683 12.710 0.557 1.00 86.75 123 HIS A CA 1
ATOM 910 C C . HIS A 1 113 ? -7.537 11.206 0.416 1.00 85.03 123 HIS A C 1
ATOM 911 O O . HIS A 1 113 ? -6.404 10.704 0.378 1.00 84.92 123 HIS A O 1
ATOM 918 N N . VAL A 1 114 ? -8.658 10.476 0.331 1.00 79.83 124 VAL A N 1
ATOM 919 C CA . VAL A 1 114 ? -8.571 9.020 0.321 1.00 79.71 124 VAL A CA 1
ATOM 920 C C . VAL A 1 114 ? -7.811 8.539 -0.911 1.00 80.81 124 VAL A C 1
ATOM 921 O O . VAL A 1 114 ? -6.928 7.680 -0.809 1.00 82.51 124 VAL A O 1
ATOM 925 N N . PHE A 1 115 ? -8.098 9.104 -2.081 1.00 80.55 125 PHE A N 1
ATOM 926 C CA . PHE A 1 115 ? -7.389 8.675 -3.275 1.00 77.60 125 PHE A CA 1
ATOM 927 C C . PHE A 1 115 ? -6.486 9.767 -3.849 1.00 83.05 125 PHE A C 1
ATOM 928 O O . PHE A 1 115 ? -6.071 9.673 -5.009 1.00 86.73 125 PHE A O 1
ATOM 936 N N . GLY A 1 116 ? -6.176 10.793 -3.052 1.00 81.38 126 GLY A N 1
ATOM 937 C CA . GLY A 1 116 ? -5.375 11.907 -3.548 1.00 90.40 126 GLY A CA 1
ATOM 938 C C . GLY A 1 116 ? -4.109 11.462 -4.268 1.00 90.79 126 GLY A C 1
ATOM 939 O O . GLY A 1 116 ? -3.758 12.010 -5.318 1.00 92.21 126 GLY A O 1
ATOM 940 N N . ASP A 1 117 ? -3.393 10.473 -3.706 1.00 87.97 127 ASP A N 1
ATOM 941 C CA . ASP A 1 117 ? -2.166 9.994 -4.353 1.00 89.26 127 ASP A CA 1
ATOM 942 C C . ASP A 1 117 ? -2.437 9.525 -5.783 1.00 93.94 127 ASP A C 1
ATOM 943 O O . ASP A 1 117 ? -1.724 9.914 -6.716 1.00 96.07 127 ASP A O 1
ATOM 948 N N . LEU A 1 118 ? -3.486 8.713 -5.981 1.00 89.90 128 LEU A N 1
ATOM 949 C CA . LEU A 1 118 ? -3.754 8.120 -7.288 1.00 87.28 128 LEU A CA 1
ATOM 950 C C . LEU A 1 118 ? -4.245 9.129 -8.322 1.00 90.94 128 LEU A C 1
ATOM 951 O O . LEU A 1 118 ? -4.125 8.889 -9.527 1.00 85.30 128 LEU A O 1
ATOM 956 N N . ILE A 1 119 ? -4.844 10.233 -7.885 1.00 90.68 129 ILE A N 1
ATOM 957 C CA . ILE A 1 119 ? -5.228 11.250 -8.848 1.00 94.26 129 ILE A CA 1
ATOM 958 C C . ILE A 1 119 ? -4.060 12.132 -9.243 1.00 99.83 129 ILE A C 1
ATOM 959 O O . ILE A 1 119 ? -4.144 12.827 -10.265 1.00 101.11 129 ILE A O 1
ATOM 964 N N . HIS A 1 120 ? -2.979 12.072 -8.468 1.00 95.51 130 HIS A N 1
ATOM 965 C CA . HIS A 1 120 ? -1.806 12.947 -8.734 1.00 102.67 130 HIS A CA 1
ATOM 966 C C . HIS A 1 120 ? -2.455 14.321 -8.550 1.00 99.11 130 HIS A C 1
ATOM 967 O O . HIS A 1 120 ? -2.612 15.062 -9.539 1.00 88.65 130 HIS A O 1
ATOM 974 N N . VAL A 1 121 ? -2.832 14.642 -7.309 1.00 91.78 131 VAL A N 1
ATOM 975 C CA . VAL A 1 121 ? -3.361 15.997 -6.978 1.00 82.92 131 VAL A CA 1
ATOM 976 C C . VAL A 1 121 ? -2.771 16.279 -5.597 1.00 85.40 131 VAL A C 1
ATOM 977 O O . VAL A 1 121 ? -2.845 15.387 -4.737 1.00 85.76 131 VAL A O 1
ATOM 981 N N . SER A 1 122 ? -2.196 17.461 -5.402 1.00 86.86 132 SER A N 1
ATOM 982 C CA . SER A 1 122 ? -1.517 17.780 -4.125 1.00 85.31 132 SER A CA 1
ATOM 983 C C . SER A 1 122 ? -2.519 17.764 -2.976 1.00 90.96 132 SER A C 1
ATOM 984 O O . SER A 1 122 ? -3.637 18.264 -3.154 1.00 94.64 132 SER A O 1
ATOM 987 N N . ASP A 1 123 ? -2.095 17.262 -1.825 1.00 85.03 133 ASP A N 1
ATOM 988 C CA . ASP A 1 123 ? -2.994 17.164 -0.652 1.00 89.17 133 ASP A CA 1
ATOM 989 C C . ASP A 1 123 ? -3.271 18.630 -0.333 1.00 96.68 133 ASP A C 1
ATOM 990 O O . ASP A 1 123 ? -4.387 18.940 0.104 1.00 97.41 133 ASP A O 1
ATOM 995 N N . GLU A 1 124 ? -2.272 19.487 -0.521 1.00 98.58 134 GLU A N 1
ATOM 996 C CA . GLU A 1 124 ? -2.454 20.936 -0.252 1.00 91.82 134 GLU A CA 1
ATOM 997 C C . GLU A 1 124 ? -3.677 21.491 -1.024 1.00 86.36 134 GLU A C 1
ATOM 998 O O . GLU A 1 124 ? -4.590 22.050 -0.408 1.00 87.62 134 GLU A O 1
ATOM 1004 N N . VAL A 1 125 ? -3.701 21.256 -2.334 1.00 88.36 135 VAL A N 1
ATOM 1005 C CA . VAL A 1 125 ? -4.911 21.619 -3.122 1.00 83.97 135 VAL A CA 1
ATOM 1006 C C . VAL A 1 125 ? -6.220 20.959 -2.687 1.00 88.51 135 VAL A C 1
ATOM 1007 O O . VAL A 1 125 ? -7.244 21.651 -2.636 1.00 87.70 135 VAL A O 1
ATOM 1011 N N . ILE A 1 126 ? -6.170 19.678 -2.345 1.00 91.01 136 ILE A N 1
ATOM 1012 C CA . ILE A 1 126 ? -7.406 18.954 -1.938 1.00 84.16 136 ILE A CA 1
ATOM 1013 C C . ILE A 1 126 ? -7.918 19.614 -0.664 1.00 85.48 136 ILE A C 1
ATOM 1014 O O . ILE A 1 126 ? -9.129 19.844 -0.556 1.00 89.31 136 ILE A O 1
ATOM 1019 N N . SER A 1 127 ? -7.000 19.947 0.236 1.00 87.92 137 SER A N 1
ATOM 1020 C CA . SER A 1 127 ? -7.398 20.598 1.501 1.00 85.18 137 SER A CA 1
ATOM 1021 C C . SER A 1 127 ? -7.970 21.968 1.154 1.00 81.52 137 SER A C 1
ATOM 1022 O O . SER A 1 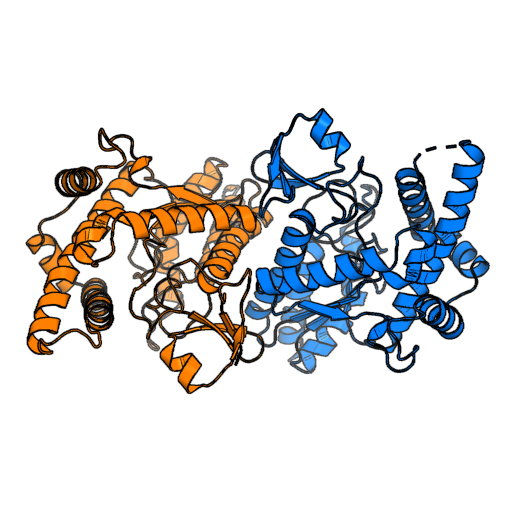127 ? -8.984 22.357 1.746 1.00 83.88 137 SER A O 1
ATOM 1025 N N . GLN A 1 128 ? -7.341 22.651 0.202 1.00 80.09 138 GLN A N 1
ATOM 1026 C CA . GLN A 1 128 ? -7.884 23.942 -0.207 1.00 86.55 138 GLN A CA 1
ATOM 1027 C C . GLN A 1 128 ? -9.291 23.802 -0.789 1.00 89.40 138 GLN A C 1
ATOM 1028 O O . GLN A 1 128 ? -10.202 24.547 -0.404 1.00 89.65 138 GLN A O 1
ATOM 1034 N N . TYR A 1 129 ? -9.496 22.843 -1.705 1.00 85.74 139 TYR A N 1
ATOM 1035 C CA . TYR A 1 129 ? -10.815 22.631 -2.305 1.00 82.14 139 TYR A CA 1
ATOM 1036 C C . TYR A 1 129 ? -11.872 22.306 -1.257 1.00 86.27 139 TYR A C 1
ATOM 1037 O O . TYR A 1 129 ? -13.012 22.791 -1.338 1.00 85.92 139 TYR A O 1
ATOM 1046 N N . HIS A 1 130 ? -11.520 21.470 -0.273 1.00 82.19 140 HIS A N 1
ATOM 1047 C CA . HIS A 1 130 ? -12.418 21.185 0.845 1.00 81.39 140 HIS A CA 1
ATOM 1048 C C . HIS A 1 130 ? -12.753 22.455 1.620 1.00 90.53 140 HIS A C 1
ATOM 1049 O O . HIS A 1 130 ? -13.922 22.719 1.929 1.00 88.31 140 HIS A O 1
ATOM 1056 N N . GLU A 1 131 ? -11.732 23.269 1.916 1.00 90.75 141 GLU A N 1
ATOM 1057 C CA . GLU A 1 131 ? -11.949 24.488 2.681 1.00 85.54 141 GLU A CA 1
ATOM 1058 C C . GLU A 1 131 ? -12.936 25.407 1.971 1.00 87.05 141 GLU A C 1
ATOM 1059 O O . GLU A 1 131 ? -13.899 25.888 2.583 1.00 83.12 141 GLU A O 1
ATOM 1065 N N . ASP A 1 132 ? -12.724 25.632 0.664 1.00 80.82 142 ASP A N 1
ATOM 1066 C CA . ASP A 1 132 ? -13.640 26.451 -0.120 1.00 80.17 142 ASP A CA 1
ATOM 1067 C C . ASP A 1 132 ? -15.045 25.878 -0.144 1.00 85.80 142 ASP A C 1
ATOM 1068 O O . ASP A 1 132 ? -16.023 26.633 -0.178 1.00 88.33 142 ASP A O 1
ATOM 1073 N N . ILE A 1 133 ? -15.182 24.554 -0.122 1.00 83.55 143 ILE A N 1
ATOM 1074 C CA . ILE A 1 133 ? -16.527 23.996 -0.162 1.00 77.39 143 ILE A CA 1
ATOM 1075 C C . ILE A 1 133 ? -17.257 24.250 1.154 1.00 77.61 143 ILE A C 1
ATOM 1076 O O . ILE A 1 133 ? -18.431 24.637 1.160 1.00 78.22 143 ILE A O 1
ATOM 1081 N N . LYS A 1 134 ? -16.575 24.086 2.286 1.00 78.01 144 LYS A N 1
ATOM 1082 C CA . LYS A 1 134 ? -17.172 24.549 3.533 1.00 80.51 144 LYS A CA 1
ATOM 1083 C C . LYS A 1 134 ? -17.536 26.031 3.451 1.00 81.34 144 LYS A C 1
ATOM 1084 O O . LYS A 1 134 ? -18.559 26.457 3.995 1.00 80.33 144 LYS A O 1
ATOM 1090 N N . GLN A 1 135 ? -16.680 26.841 2.816 1.00 78.61 145 GLN A N 1
ATOM 1091 C CA . GLN A 1 135 ? -16.961 28.270 2.683 1.00 84.30 145 GLN A CA 1
ATOM 1092 C C . GLN A 1 135 ? -18.177 28.512 1.795 1.00 84.48 145 GLN A C 1
ATOM 1093 O O . GLN A 1 135 ? -18.944 29.450 2.029 1.00 89.76 145 GLN A O 1
ATOM 1099 N N . LEU A 1 136 ? -18.348 27.711 0.749 1.00 83.29 146 LEU A N 1
ATOM 1100 C CA . LEU A 1 136 ? -19.549 27.840 -0.071 1.00 81.82 146 LEU A CA 1
ATOM 1101 C C . LEU A 1 136 ? -20.806 27.462 0.707 1.00 80.21 146 LEU A C 1
ATOM 1102 O O . LEU A 1 136 ? -21.871 28.063 0.514 1.00 80.39 146 LEU A O 1
ATOM 1107 N N . LEU A 1 137 ? -20.724 26.432 1.553 1.00 76.27 147 LEU A N 1
ATOM 1108 C CA . LEU A 1 137 ? -21.891 26.058 2.335 1.00 69.66 147 LEU A CA 1
ATOM 1109 C C . LEU A 1 137 ? -22.321 27.177 3.252 1.00 78.69 147 LEU A C 1
ATOM 1110 O O . LEU A 1 137 ? -23.518 27.326 3.510 1.00 85.60 147 LEU A O 1
ATOM 1115 N N . HIS A 1 138 ? -21.376 27.981 3.748 1.00 79.70 148 HIS A N 1
ATOM 1116 C CA . HIS A 1 138 ? -21.793 29.121 4.557 1.00 85.53 148 HIS A CA 1
ATOM 1117 C C . HIS A 1 138 ? -22.306 30.263 3.688 1.00 81.24 148 HIS A C 1
ATOM 1118 O O . HIS A 1 138 ? -23.382 30.794 3.960 1.00 78.34 148 HIS A O 1
ATOM 1125 N N . GLU A 1 139 ? -21.588 30.597 2.606 1.00 82.61 149 GLU A N 1
ATOM 1126 C CA . GLU A 1 139 ? -22.039 31.615 1.660 1.00 80.27 149 GLU A CA 1
ATOM 1127 C C . GLU A 1 139 ? -23.495 31.405 1.288 1.00 86.80 149 GLU A C 1
ATOM 1128 O O . GLU A 1 139 ? -24.289 32.353 1.253 1.00 95.58 149 GLU A O 1
ATOM 1134 N N . VAL A 1 140 ? -23.866 30.157 1.021 1.00 83.02 150 VAL A N 1
ATOM 1135 C CA . VAL A 1 140 ? -25.185 29.856 0.485 1.00 80.26 150 VAL A CA 1
ATOM 1136 C C . VAL A 1 140 ? -26.237 29.605 1.569 1.00 82.13 150 VAL A C 1
ATOM 1137 O O . VAL A 1 140 ? -27.441 29.667 1.279 1.00 87.13 150 VAL A O 1
ATOM 1141 N N . GLY A 1 141 ? -25.833 29.368 2.812 1.00 79.72 151 GLY A N 1
ATOM 1142 C CA . GLY A 1 141 ? -26.827 29.129 3.842 1.00 76.36 151 GLY A CA 1
ATOM 1143 C C . GLY A 1 141 ? -27.389 27.731 3.786 1.00 80.25 151 GLY A C 1
ATOM 1144 O O . GLY A 1 141 ? -28.603 27.542 4.004 1.00 77.59 151 GLY A O 1
ATOM 1145 N N . ALA A 1 142 ? -26.538 26.743 3.455 1.00 82.88 152 ALA A N 1
ATOM 1146 C CA . ALA A 1 142 ? -26.926 25.337 3.274 1.00 77.74 152 ALA A CA 1
ATOM 1147 C C . ALA A 1 142 ? -26.978 24.613 4.620 1.00 74.21 152 ALA A C 1
ATOM 1148 O O . ALA A 1 142 ? -26.245 23.657 4.880 1.00 69.60 152 ALA A O 1
ATOM 1150 N N . ILE A 1 143 ? -27.930 25.050 5.453 1.00 77.94 153 ILE A N 1
ATOM 1151 C CA . ILE A 1 143 ? -27.997 24.677 6.866 1.00 75.41 153 ILE A CA 1
ATOM 1152 C C . ILE A 1 143 ? -28.245 23.178 7.058 1.00 76.09 153 ILE A C 1
ATOM 1153 O O . ILE A 1 143 ? -27.878 22.614 8.096 1.00 80.31 153 ILE A O 1
ATOM 1158 N N . ASN A 1 144 ? -28.852 22.512 6.085 1.00 76.11 154 ASN A N 1
ATOM 1159 C CA . ASN A 1 144 ? -29.036 21.072 6.148 1.00 71.31 154 ASN A CA 1
ATOM 1160 C C . ASN A 1 144 ? -27.787 20.276 5.755 1.00 75.70 154 ASN A C 1
ATOM 1161 O O . ASN A 1 144 ? -27.691 19.085 6.087 1.00 75.58 154 ASN A O 1
ATOM 1166 N N . LEU A 1 145 ? -26.837 20.881 5.046 1.00 71.39 155 LEU A N 1
ATOM 1167 C CA . LEU A 1 145 ? -25.668 20.132 4.607 1.00 66.83 155 LEU A CA 1
ATOM 1168 C C . LEU A 1 145 ? -24.555 20.296 5.619 1.00 71.66 155 LEU A C 1
ATOM 1169 O O . LEU A 1 145 ? -24.406 21.348 6.243 1.00 78.11 155 LEU A O 1
ATOM 1174 N N . SER A 1 146 ? -23.786 19.210 5.779 1.00 72.61 156 SER A N 1
ATOM 1175 C CA . SER A 1 146 ? -22.653 19.174 6.735 1.00 76.46 156 SER A CA 1
ATOM 1176 C C . SER A 1 146 ? -21.506 18.388 6.092 1.00 79.00 156 SER A C 1
ATOM 1177 O O . SER A 1 146 ? -21.749 17.771 5.044 1.00 75.00 156 SER A O 1
ATOM 1180 N N . THR A 1 147 ? -20.314 18.390 6.697 1.00 78.56 157 THR A N 1
ATOM 1181 C CA . THR A 1 147 ? -19.133 17.759 6.048 1.00 77.98 157 THR A CA 1
ATOM 1182 C C . THR A 1 147 ? -18.462 16.684 6.906 1.00 79.71 157 THR A C 1
ATOM 1183 O O . THR A 1 147 ? -18.285 16.933 8.103 1.00 87.82 157 THR A O 1
ATOM 1187 N N . PHE A 1 148 ? -18.129 15.533 6.318 1.00 79.93 158 PHE A N 1
ATOM 1188 C CA . PHE A 1 148 ? -17.360 14.478 7.031 1.00 81.96 158 PHE A CA 1
ATOM 1189 C C . PHE A 1 148 ? -16.064 14.217 6.262 1.00 88.62 158 PHE A C 1
ATOM 1190 O O . PHE A 1 148 ? -16.121 14.093 5.033 1.00 86.37 158 PHE A O 1
ATOM 1198 N N . ASN A 1 149 ? -14.938 14.137 6.964 1.00 93.57 159 ASN A N 1
ATOM 1199 C CA . ASN A 1 149 ? -13.612 13.983 6.307 1.00 94.73 159 ASN A CA 1
ATOM 1200 C C . ASN A 1 149 ? -12.809 12.909 7.049 1.00 100.26 159 ASN A C 1
ATOM 1201 O O . ASN A 1 149 ? -13.204 12.542 8.164 1.00 95.08 159 ASN A O 1
ATOM 1206 N N . LEU A 1 150 ? -11.759 12.374 6.413 1.00 100.07 160 LEU A N 1
ATOM 1207 C CA . LEU A 1 150 ? -10.927 11.300 7.019 1.00 95.40 160 LEU A CA 1
ATOM 1208 C C . LEU A 1 150 ? -10.348 11.812 8.333 1.00 99.96 160 LEU A C 1
ATOM 1209 O O . LEU A 1 150 ? -10.170 11.008 9.258 1.00 99.79 160 LEU A O 1
ATOM 1214 N N . ASN A 1 151 ? -10.116 13.117 8.409 1.00 102.88 161 ASN A N 1
ATOM 1215 C CA . ASN A 1 151 ? -9.524 13.739 9.616 1.00 100.95 161 ASN A CA 1
ATOM 1216 C C . ASN A 1 151 ? -10.510 13.507 10.754 1.00 99.40 161 ASN A C 1
ATOM 1217 O O . ASN A 1 151 ? -10.062 13.278 11.885 1.00 102.39 161 ASN A O 1
ATOM 1222 N N . ASP A 1 152 ? -11.802 13.576 10.460 1.00 103.74 162 ASP A N 1
ATOM 1223 C CA . ASP A 1 152 ? -12.833 13.487 11.523 1.00 101.75 162 ASP A CA 1
ATOM 1224 C C . ASP A 1 152 ? -12.775 12.150 12.265 1.00 102.65 162 ASP A C 1
ATOM 1225 O O . ASP A 1 152 ? -12.985 12.171 13.485 1.00 106.75 162 ASP A O 1
ATOM 1230 N N . ASP A 1 153 ? -12.532 11.026 11.591 1.00 104.00 163 ASP A N 1
ATOM 1231 C CA . ASP A 1 153 ? -12.616 9.761 12.366 1.00 110.90 163 ASP A CA 1
ATOM 1232 C C . ASP A 1 153 ? -11.557 9.753 13.464 1.00 110.55 163 ASP A C 1
ATOM 1233 O O . ASP A 1 153 ? -10.385 10.016 13.155 1.00 109.47 163 ASP A O 1
ATOM 1238 N N . LYS A 1 154 ? -11.965 9.457 14.699 1.00 112.56 164 LYS A N 1
ATOM 1239 C CA . LYS A 1 154 ? -11.012 9.300 15.831 1.00 117.74 164 LYS A CA 1
ATOM 1240 C C . LYS A 1 154 ? -10.130 8.072 15.626 1.00 115.46 164 LYS A C 1
ATOM 1241 O O . LYS A 1 154 ? -8.934 8.145 15.939 1.00 119.02 164 LYS A O 1
ATOM 1247 N N . GLU A 1 155 ? -10.725 6.981 15.143 1.00 118.64 165 GLU A N 1
ATOM 1248 C CA . GLU A 1 155 ? -9.981 5.701 15.019 1.00 124.71 165 GLU A CA 1
ATOM 1249 C C . GLU A 1 155 ? -8.795 5.829 14.067 1.00 125.54 165 GLU A C 1
ATOM 1250 O O . GLU A 1 155 ? -7.697 5.360 14.413 1.00 124.33 165 GLU A O 1
ATOM 1256 N N . LEU A 1 156 ? -9.011 6.493 12.938 1.00 126.63 166 LEU A N 1
ATOM 1257 C CA . LEU A 1 156 ? -7.908 6.709 11.969 1.00 122.63 166 LEU A CA 1
ATOM 1258 C C . LEU A 1 156 ? -7.011 7.789 12.561 1.00 122.37 166 LEU A C 1
ATOM 1259 O O . LEU A 1 156 ? -7.473 8.505 13.462 1.00 123.46 166 LEU A O 1
ATOM 1264 N N . CYS A 1 157 ? -5.786 7.924 12.063 1.00 125.57 167 CYS A N 1
ATOM 1265 C CA . CYS A 1 157 ? -4.850 8.838 12.758 1.00 139.59 167 CYS A CA 1
ATOM 1266 C C . CYS A 1 157 ? -5.273 10.244 13.162 1.00 142.48 167 CYS A C 1
ATOM 1267 O O . CYS A 1 157 ? -5.927 10.936 12.364 1.00 136.95 167 CYS A O 1
ATOM 1270 N N . GLU A 1 158 ? -4.908 10.625 14.381 1.00 142.04 168 GLU A N 1
ATOM 1271 C CA . GLU A 1 158 ? -5.257 11.986 14.868 1.00 142.40 168 GLU A CA 1
ATOM 1272 C C . GLU A 1 158 ? -4.927 13.145 13.859 1.00 148.74 168 GLU A C 1
ATOM 1273 O O . GLU A 1 158 ? -5.808 13.824 13.301 1.00 157.13 168 GLU A O 1
ATOM 1279 N N . HIS A 1 159 ? -3.633 13.192 13.546 1.00 140.37 169 HIS A N 1
ATOM 1280 C CA . HIS A 1 159 ? -3.175 14.226 12.585 1.00 143.36 169 HIS A CA 1
ATOM 1281 C C . HIS A 1 159 ? -3.706 14.415 11.170 1.00 137.19 169 HIS A C 1
ATOM 1282 O O . HIS A 1 159 ? -3.848 13.420 10.439 1.00 132.38 169 HIS A O 1
ATOM 1289 N N . SER A 1 160 ? -3.966 15.667 10.792 1.00 133.10 170 SER A N 1
ATOM 1290 C CA . SER A 1 160 ? -4.315 15.966 9.383 1.00 133.74 170 SER A CA 1
ATOM 1291 C C . SER A 1 160 ? -3.073 15.608 8.578 1.00 139.74 170 SER A C 1
ATOM 1292 O O . SER A 1 160 ? -3.201 15.005 7.511 1.00 144.11 170 SER A O 1
ATOM 1295 N N . ASP A 1 161 ? -1.907 15.919 9.137 1.00 134.30 171 ASP A N 1
ATOM 1296 C CA . ASP A 1 161 ? -0.616 15.642 8.461 1.00 136.22 171 ASP A CA 1
ATOM 1297 C C . ASP A 1 161 ? -0.405 14.131 8.475 1.00 137.42 171 ASP A C 1
ATOM 1298 O O . ASP A 1 161 ? -1.109 13.452 9.250 1.00 143.22 171 ASP A O 1
ATOM 1303 N N . ASP A 1 162 ? 0.501 13.624 7.639 1.00 136.23 172 ASP A N 1
ATOM 1304 C CA . ASP A 1 162 ? 0.609 12.150 7.496 1.00 130.93 172 ASP A CA 1
ATOM 1305 C C . ASP A 1 162 ? -0.738 11.640 6.986 1.00 121.27 172 ASP A C 1
ATOM 1306 O O . ASP A 1 162 ? -1.234 10.635 7.508 1.00 118.80 172 ASP A O 1
ATOM 1311 N N . PHE A 1 163 ? -1.320 12.359 6.024 1.00 118.15 173 PHE A N 1
ATOM 1312 C CA . PHE A 1 163 ? -2.549 11.857 5.375 1.00 106.96 173 PHE A CA 1
ATOM 1313 C C . PHE A 1 163 ? -2.142 10.537 4.738 1.00 103.82 173 PHE A C 1
ATOM 1314 O O . PHE A 1 163 ? -2.933 9.591 4.757 1.00 103.36 173 PHE A O 1
ATOM 1322 N N . ASN A 1 164 ? -0.946 10.491 4.158 1.00 104.00 174 ASN A N 1
ATOM 1323 C CA . ASN A 1 164 ? -0.442 9.197 3.644 1.00 101.71 174 ASN A CA 1
ATOM 1324 C C . ASN A 1 164 ? -0.756 8.128 4.689 1.00 105.36 174 ASN A C 1
ATOM 1325 O O . ASN A 1 164 ? -1.338 7.098 4.328 1.00 107.89 174 ASN A O 1
ATOM 1330 N N . LEU A 1 165 ? -0.375 8.377 5.940 1.00 106.15 175 LEU A N 1
ATOM 1331 C CA . LEU A 1 165 ? -0.597 7.368 7.004 1.00 105.06 175 LEU A CA 1
ATOM 1332 C C . LEU A 1 165 ? -2.099 7.134 7.165 1.00 100.54 175 LEU A C 1
ATOM 1333 O O . LEU A 1 165 ? -2.505 5.973 7.308 1.00 100.07 175 LEU A O 1
ATOM 1338 N N . GLN A 1 166 ? -2.889 8.204 7.118 1.00 99.54 176 GLN A N 1
ATOM 1339 C CA . GLN A 1 166 ? -4.358 8.055 7.242 1.00 99.67 176 GLN A CA 1
ATOM 1340 C C . GLN A 1 166 ? -4.823 7.145 6.109 1.00 94.24 176 GLN A C 1
ATOM 1341 O O . GLN A 1 166 ? -5.611 6.224 6.366 1.00 90.22 176 GLN A O 1
ATOM 1347 N N . ARG A 1 167 ? -4.319 7.392 4.905 1.00 93.68 177 ARG A N 1
ATOM 1348 C CA . ARG A 1 167 ? -4.706 6.547 3.755 1.00 92.39 177 ARG A CA 1
ATOM 1349 C C . ARG A 1 167 ? -4.305 5.108 4.058 1.00 90.51 177 ARG A C 1
ATOM 1350 O O . ARG A 1 167 ? -5.121 4.212 3.837 1.00 82.54 177 ARG A O 1
ATOM 1358 N N . GLN A 1 168 ? -3.077 4.916 4.529 1.00 90.57 178 GLN A N 1
ATOM 1359 C CA . GLN A 1 168 ? -2.592 3.546 4.810 1.00 88.41 178 GLN A CA 1
ATOM 1360 C C . GLN A 1 168 ? -3.523 2.917 5.841 1.00 83.62 178 GLN A C 1
ATOM 1361 O O . GLN A 1 168 ? -3.949 1.773 5.639 1.00 80.41 178 GLN A O 1
ATOM 1367 N N . MET A 1 169 ? -3.826 3.656 6.901 1.00 84.29 179 MET A N 1
ATOM 1368 C CA . MET A 1 169 ? -4.651 3.067 7.977 1.00 86.14 179 MET A CA 1
ATOM 1369 C C . MET A 1 169 ? -6.023 2.715 7.406 1.00 81.65 179 MET A C 1
ATOM 1370 O O . MET A 1 169 ? -6.538 1.636 7.730 1.00 78.10 179 MET A O 1
ATOM 1375 N N . LEU A 1 170 ? -6.580 3.598 6.579 1.00 81.68 180 LEU A N 1
ATOM 1376 C CA . LEU A 1 170 ? -7.936 3.322 6.053 1.00 79.11 180 LEU A CA 1
ATOM 1377 C C . LEU A 1 170 ? -7.875 2.058 5.204 1.00 76.85 180 LEU A C 1
ATOM 1378 O O . LEU A 1 170 ? -8.771 1.210 5.324 1.00 72.39 180 LEU A O 1
ATOM 1383 N N . VAL A 1 171 ? -6.837 1.953 4.378 1.00 80.01 181 VAL A N 1
ATOM 1384 C CA . VAL A 1 171 ? -6.737 0.763 3.497 1.00 78.14 181 VAL A CA 1
ATOM 1385 C C . VAL A 1 171 ? -6.561 -0.492 4.346 1.00 76.36 181 VAL A C 1
ATOM 1386 O O . VAL A 1 171 ? -7.266 -1.476 4.115 1.00 78.38 181 VAL A O 1
ATOM 1390 N N . LYS A 1 172 ? -5.692 -0.446 5.347 1.00 77.22 182 LYS A N 1
ATOM 1391 C CA . LYS A 1 172 ? -5.520 -1.731 6.053 1.00 76.06 182 LYS A CA 1
ATOM 1392 C C . LYS A 1 172 ? -6.839 -2.126 6.707 1.00 77.98 182 LYS A C 1
ATOM 1393 O O . LYS A 1 172 ? -7.318 -3.238 6.454 1.00 84.49 182 LYS A O 1
ATOM 1399 N N . HIS A 1 173 ? -7.409 -1.219 7.493 1.00 78.76 183 HIS A N 1
ATOM 1400 C CA . HIS A 1 173 ? -8.646 -1.530 8.259 1.00 75.18 183 HIS A CA 1
ATOM 1401 C C . HIS A 1 173 ? -9.899 -1.776 7.417 1.00 71.61 183 HIS A C 1
ATOM 1402 O O . HIS A 1 173 ? -10.656 -2.707 7.728 1.00 69.56 183 HIS A O 1
ATOM 1409 N N . TYR A 1 174 ? -10.126 -0.944 6.399 1.00 77.23 184 TYR A N 1
ATOM 1410 C CA . TYR A 1 174 ? -11.423 -1.026 5.676 1.00 75.90 184 TYR A CA 1
ATOM 1411 C C . TYR A 1 174 ? -11.327 -1.421 4.201 1.00 74.74 184 TYR A C 1
ATOM 1412 O O . TYR A 1 174 ? -12.385 -1.475 3.561 1.00 75.40 184 TYR A O 1
ATOM 1421 N N . ALA A 1 175 ? -10.142 -1.707 3.675 1.00 74.57 185 ALA A N 1
ATOM 1422 C CA . ALA A 1 175 ? -10.082 -1.939 2.214 1.00 73.77 185 ALA A CA 1
ATOM 1423 C C . ALA A 1 175 ? -10.246 -3.407 1.859 1.00 74.72 185 ALA A C 1
ATOM 1424 O O . ALA A 1 175 ? -10.289 -4.252 2.765 1.00 79.08 185 ALA A O 1
ATOM 1426 N N . ARG A 1 176 ? -10.318 -3.661 0.557 1.00 79.94 186 ARG A N 1
ATOM 1427 C CA . ARG A 1 176 ? -10.469 -5.053 0.086 1.00 79.77 186 ARG A CA 1
ATOM 1428 C C . ARG A 1 176 ? -9.395 -5.275 -0.975 1.00 76.31 186 ARG A C 1
ATOM 1429 O O . ARG A 1 176 ? -8.910 -4.286 -1.542 1.00 79.38 186 ARG A O 1
ATOM 1437 N N . SER A 1 177 ? -9.014 -6.526 -1.208 1.00 75.28 187 SER A N 1
ATOM 1438 C CA . SER A 1 177 ? -7.888 -6.803 -2.130 1.00 83.28 187 SER A CA 1
ATOM 1439 C C . SER A 1 177 ? -8.237 -6.308 -3.525 1.00 86.30 187 SER A C 1
ATOM 1440 O O . SER A 1 177 ? -9.381 -6.483 -3.949 1.00 87.85 187 SER A O 1
ATOM 1443 N N . GLU A 1 178 ? -7.245 -5.773 -4.226 1.00 83.78 188 GLU A N 1
ATOM 1444 C CA . GLU A 1 178 ? -7.494 -5.188 -5.563 1.00 79.21 188 GLU A CA 1
ATOM 1445 C C . GLU A 1 178 ? -8.014 -6.315 -6.443 1.00 79.78 188 GLU A C 1
ATOM 1446 O O . GLU A 1 178 ? -8.877 -6.059 -7.288 1.00 82.14 188 GLU A O 1
ATOM 1452 N N . ALA A 1 179 ? -7.471 -7.509 -6.263 1.00 82.40 189 ALA A N 1
ATOM 1453 C CA . ALA A 1 179 ? -7.958 -8.663 -7.038 1.00 76.36 189 ALA A CA 1
ATOM 1454 C C . ALA A 1 179 ? -9.429 -8.917 -6.711 1.00 83.92 189 ALA A C 1
ATOM 1455 O O . ALA A 1 179 ? -10.186 -9.187 -7.650 1.00 82.24 189 ALA A O 1
ATOM 1457 N N . SER A 1 180 ? -9.826 -8.827 -5.445 1.00 83.10 190 SER A N 1
ATOM 1458 C CA . SER A 1 180 ? -11.272 -8.970 -5.145 1.00 84.76 190 SER A CA 1
ATOM 1459 C C . SER A 1 180 ? -12.037 -7.825 -5.802 1.00 87.16 190 SER A C 1
ATOM 1460 O O . SER A 1 180 ? -13.110 -8.081 -6.358 1.00 88.96 190 SER A O 1
ATOM 1463 N N . ILE A 1 181 ? -11.486 -6.612 -5.742 1.00 84.25 191 ILE A N 1
ATOM 1464 C CA . ILE A 1 181 ? -12.212 -5.438 -6.298 1.00 77.61 191 ILE A CA 1
ATOM 1465 C C . ILE A 1 181 ? -12.377 -5.678 -7.793 1.00 79.27 191 ILE A C 1
ATOM 1466 O O . ILE A 1 181 ? -13.489 -5.503 -8.295 1.00 80.92 191 ILE A O 1
ATOM 1471 N N . LYS A 1 182 ? -11.327 -6.177 -8.440 1.00 79.31 192 LYS A N 1
ATOM 1472 C CA . LYS A 1 182 ? -11.385 -6.424 -9.898 1.00 74.39 192 LYS A CA 1
ATOM 1473 C C . LYS A 1 182 ? -12.301 -7.616 -10.123 1.00 75.21 192 LYS A C 1
ATOM 1474 O O . LYS A 1 182 ? -13.175 -7.537 -10.990 1.00 72.68 192 LYS A O 1
ATOM 1480 N N . ASP A 1 183 ? -12.112 -8.676 -9.347 1.00 81.33 193 ASP A N 1
ATOM 1481 C CA . ASP A 1 183 ? -13.003 -9.796 -9.599 1.00 84.19 193 ASP A CA 1
ATOM 1482 C C . ASP A 1 183 ? -14.457 -9.381 -9.462 1.00 84.14 193 ASP A C 1
ATOM 1483 O O . ASP A 1 183 ? -15.284 -9.736 -10.305 1.00 90.26 193 ASP A O 1
ATOM 1488 N N . GLU A 1 184 ? -14.797 -8.626 -8.411 1.00 87.03 194 GLU A N 1
ATOM 1489 C CA . GLU A 1 184 ? -16.190 -8.220 -8.247 1.00 84.72 194 GLU A CA 1
ATOM 1490 C C . GLU A 1 184 ? -16.618 -7.277 -9.356 1.00 83.01 194 GLU A C 1
ATOM 1491 O O . GLU A 1 184 ? -17.745 -7.367 -9.850 1.00 85.40 194 GLU A O 1
ATOM 1497 N N . LEU A 1 185 ? -15.722 -6.380 -9.769 1.00 79.92 195 LEU A N 1
ATOM 1498 C CA . LEU A 1 185 ? -16.044 -5.430 -10.826 1.00 75.83 195 LEU A CA 1
ATOM 1499 C C . LEU A 1 185 ? -16.461 -6.123 -12.111 1.00 80.29 195 LEU A C 1
ATOM 1500 O O . LEU A 1 185 ? -17.356 -5.643 -12.810 1.00 85.75 195 LEU A O 1
ATOM 1505 N N . LEU A 1 186 ? -15.908 -7.292 -12.391 1.00 81.67 196 LEU A N 1
ATOM 1506 C CA . LEU A 1 186 ? -16.076 -7.929 -13.685 1.00 82.27 196 LEU A CA 1
ATOM 1507 C C . LEU A 1 186 ? -17.196 -8.962 -13.697 1.00 84.74 196 LEU A C 1
ATOM 1508 O O . LEU A 1 186 ? -17.247 -9.772 -14.613 1.00 87.52 196 LEU A O 1
ATOM 1513 N N . GLN A 1 187 ? -18.069 -8.985 -12.691 1.00 85.97 197 GLN A N 1
ATOM 1514 C CA . GLN A 1 187 ? -19.237 -9.858 -12.768 1.00 87.78 197 GLN A CA 1
ATOM 1515 C C . GLN A 1 187 ? -20.430 -9.180 -13.430 1.00 84.96 197 GLN A C 1
ATOM 1516 O O . GLN A 1 187 ? -21.027 -9.728 -14.351 1.00 93.09 197 GLN A O 1
ATOM 1522 N N . ASN A 1 188 ? -20.822 -8.024 -12.926 1.00 90.92 198 ASN A N 1
ATOM 1523 C CA . ASN A 1 188 ? -21.922 -7.225 -13.427 1.00 87.57 198 ASN A CA 1
ATOM 1524 C C . ASN A 1 188 ? -21.527 -6.464 -14.685 1.00 83.87 198 ASN A C 1
ATOM 1525 O O . ASN A 1 188 ? -20.347 -6.234 -14.958 1.00 81.37 198 ASN A O 1
ATOM 1530 N N . ASN A 1 189 ? -22.541 -6.031 -15.439 1.00 79.69 199 ASN A N 1
ATOM 1531 C CA . ASN A 1 189 ? -22.310 -4.886 -16.302 1.00 72.14 199 ASN A CA 1
ATOM 1532 C C . ASN A 1 189 ? -22.311 -3.577 -15.507 1.00 78.57 199 ASN A C 1
ATOM 1533 O O . ASN A 1 189 ? -21.782 -2.563 -15.991 1.00 76.90 199 ASN A O 1
ATOM 1538 N N . ASN A 1 190 ? -22.848 -3.585 -14.282 1.00 79.29 200 ASN A N 1
ATOM 1539 C CA . ASN A 1 190 ? -22.695 -2.430 -13.403 1.00 76.24 200 ASN A CA 1
ATOM 1540 C C . ASN A 1 190 ? -21.233 -2.198 -13.110 1.00 76.73 200 ASN A C 1
ATOM 1541 O O . ASN A 1 190 ? -20.699 -1.103 -13.337 1.00 76.09 200 ASN A O 1
ATOM 1546 N N . GLY A 1 191 ? -20.573 -3.233 -12.581 1.00 76.21 201 GLY A N 1
ATOM 1547 C CA . GLY A 1 191 ? -19.157 -3.126 -12.285 1.00 76.56 201 GLY A CA 1
ATOM 1548 C C . GLY A 1 191 ? -18.318 -2.901 -13.524 1.00 75.65 201 GLY A C 1
ATOM 1549 O O . GLY A 1 191 ? -17.333 -2.162 -13.492 1.00 78.82 201 GLY A O 1
ATOM 1550 N N . LEU A 1 192 ? -18.684 -3.552 -14.627 1.00 74.30 202 LEU A N 1
ATOM 1551 C CA . LEU A 1 192 ? -17.943 -3.339 -15.862 1.00 70.31 202 LEU A CA 1
ATOM 1552 C C . LEU A 1 192 ? -17.959 -1.874 -16.235 1.00 71.96 202 LEU A C 1
ATOM 1553 O O . LEU A 1 192 ? -16.912 -1.283 -16.497 1.00 76.25 202 LEU A O 1
ATOM 1558 N N . GLN A 1 193 ? -19.139 -1.251 -16.206 1.00 73.48 203 GLN A N 1
ATOM 1559 C CA . GLN A 1 193 ? -19.224 0.135 -16.657 1.00 78.19 203 GLN A CA 1
ATOM 1560 C C . GLN A 1 193 ? -18.613 1.122 -15.675 1.00 75.12 203 GLN A C 1
ATOM 1561 O O . GLN A 1 193 ? -18.194 2.204 -16.102 1.00 75.39 203 GLN A O 1
ATOM 1567 N N . LEU A 1 194 ? -18.502 0.752 -14.394 1.00 70.54 204 LEU A N 1
ATOM 1568 C CA . LEU A 1 194 ? -17.805 1.596 -13.432 1.00 67.64 204 LEU A CA 1
ATOM 1569 C C . LEU A 1 194 ? -16.314 1.615 -13.728 1.00 72.01 204 LEU A C 1
ATOM 1570 O O . LEU A 1 194 ? -15.682 2.679 -13.783 1.00 69.38 204 LEU A O 1
ATOM 1575 N N . TYR A 1 195 ? -15.758 0.424 -13.938 1.00 70.73 205 TYR A N 1
ATOM 1576 C CA . TYR A 1 195 ? -14.358 0.259 -14.283 1.00 70.30 205 TYR A CA 1
ATOM 1577 C C . TYR A 1 195 ? -14.003 1.055 -15.535 1.00 74.84 205 TYR A C 1
ATOM 1578 O O . TYR A 1 195 ? -13.001 1.780 -15.566 1.00 72.77 205 TYR A O 1
ATOM 1587 N N . ARG A 1 196 ? -14.830 0.949 -16.579 1.00 75.05 206 ARG A N 1
ATOM 1588 C CA . ARG A 1 196 ? -14.551 1.709 -17.796 1.00 74.76 206 ARG A CA 1
ATOM 1589 C C . ARG A 1 196 ? -14.567 3.197 -17.499 1.00 78.37 206 ARG A C 1
ATOM 1590 O O . ARG A 1 196 ? -13.628 3.923 -17.838 1.00 81.23 206 ARG A O 1
ATOM 1598 N N . ALA A 1 197 ? -15.603 3.655 -16.794 1.00 80.82 207 ALA A N 1
ATOM 1599 C CA . ALA A 1 197 ? -15.760 5.083 -16.571 1.00 79.02 207 ALA A CA 1
ATOM 1600 C C . ALA A 1 197 ? -14.581 5.649 -15.794 1.00 83.10 207 ALA A C 1
ATOM 1601 O O . ALA A 1 197 ? -13.987 6.659 -16.188 1.00 87.25 207 ALA A O 1
ATOM 1603 N N . VAL A 1 198 ? -14.189 4.967 -14.718 1.00 85.07 208 VAL A N 1
ATOM 1604 C CA . VAL A 1 198 ? -13.114 5.462 -13.864 1.00 79.63 208 VAL A CA 1
ATOM 1605 C C . VAL A 1 198 ? -11.786 5.487 -14.611 1.00 82.69 208 VAL A C 1
ATOM 1606 O O . VAL A 1 198 ? -10.985 6.412 -14.431 1.00 86.28 208 VAL A O 1
ATOM 1610 N N . THR A 1 199 ? -11.521 4.483 -15.459 1.00 87.69 209 THR A N 1
ATOM 1611 C CA . THR A 1 199 ? -10.314 4.538 -16.282 1.00 80.86 209 THR A CA 1
ATOM 1612 C C . THR A 1 199 ? -10.353 5.738 -17.207 1.00 86.28 209 THR A C 1
ATOM 1613 O O . THR A 1 199 ? -9.389 6.502 -17.282 1.00 96.66 209 THR A O 1
ATOM 1617 N N . ARG A 1 200 ? -11.486 5.940 -17.891 1.00 87.38 210 ARG A N 1
ATOM 1618 C CA . ARG A 1 200 ? -11.610 7.049 -18.831 1.00 92.00 210 ARG A CA 1
ATOM 1619 C C . ARG A 1 200 ? -11.285 8.378 -18.158 1.00 94.90 210 ARG A C 1
ATOM 1620 O O . ARG A 1 200 ? -10.435 9.131 -18.641 1.00 99.16 210 ARG A O 1
ATOM 1628 N N . PHE A 1 201 ? -11.902 8.651 -17.000 1.00 95.41 211 PHE A N 1
ATOM 1629 C CA . PHE A 1 201 ? -11.648 9.919 -16.319 1.00 91.52 211 PHE A CA 1
ATOM 1630 C C . PHE A 1 201 ? -10.183 10.040 -15.920 1.00 96.27 211 PHE A C 1
ATOM 1631 O O . PHE A 1 201 ? -9.598 11.122 -16.040 1.00 100.38 211 PHE A O 1
ATOM 1639 N N . LEU A 1 202 ? -9.559 8.935 -15.484 1.00 91.09 212 LEU A N 1
ATOM 1640 C CA . LEU A 1 202 ? -8.150 8.998 -15.085 1.00 90.30 212 LEU A CA 1
ATOM 1641 C C . LEU A 1 202 ? -7.244 9.210 -16.292 1.00 90.11 212 LEU A C 1
ATOM 1642 O O . LEU A 1 202 ? -6.253 9.940 -16.209 1.00 94.34 212 LEU A O 1
ATOM 1647 N N . TYR A 1 203 ? -7.557 8.563 -17.416 1.00 90.38 213 TYR A N 1
ATOM 1648 C CA . TYR A 1 203 ? -6.825 8.806 -18.654 1.00 94.00 213 TYR A CA 1
ATOM 1649 C C . TYR A 1 203 ? -6.889 10.273 -19.055 1.00 98.05 213 TYR A C 1
ATOM 1650 O O . TYR A 1 203 ? -5.858 10.926 -19.245 1.00 101.96 213 TYR A O 1
ATOM 1659 N N . GLU A 1 204 ? -8.102 10.809 -19.162 1.00 94.33 214 GLU A N 1
ATOM 1660 C CA . GLU A 1 204 ? -8.296 12.166 -19.648 1.00 92.37 214 GLU A CA 1
ATOM 1661 C C . GLU A 1 204 ? -7.484 13.170 -18.845 1.00 95.50 214 GLU A C 1
ATOM 1662 O O . GLU A 1 204 ? -6.805 14.027 -19.421 1.00 104.37 214 GLU A O 1
ATOM 1668 N N . ASP A 1 205 ? -7.515 13.069 -17.513 1.00 95.24 215 ASP A N 1
ATOM 1669 C CA . ASP A 1 205 ? -6.783 14.025 -16.686 1.00 98.62 215 ASP A CA 1
ATOM 1670 C C . ASP A 1 205 ? -5.283 13.901 -16.848 1.00 97.14 215 ASP A C 1
ATOM 1671 O O . ASP A 1 205 ? -4.561 14.840 -16.499 1.00 96.92 215 ASP A O 1
ATOM 1676 N N . SER A 1 206 ? -4.804 12.760 -17.340 1.00 97.47 216 SER A N 1
ATOM 1677 C CA . SER A 1 206 ? -3.380 12.487 -17.437 1.00 95.32 216 SER A CA 1
ATOM 1678 C C . SER A 1 206 ? -2.742 13.052 -18.699 1.00 105.72 216 SER A C 1
ATOM 1679 O O . SER A 1 206 ? -1.512 13.111 -18.776 1.00 114.22 216 SER A O 1
ATOM 1682 N N . LEU A 1 207 ? -3.528 13.440 -19.696 1.00 103.66 217 LEU A N 1
ATOM 1683 C CA . LEU A 1 207 ? -2.974 14.118 -20.859 1.00 102.84 217 LEU A CA 1
ATOM 1684 C C . LEU A 1 207 ? -2.808 15.621 -20.620 1.00 108.91 217 LEU A C 1
ATOM 1685 O O . LEU A 1 207 ? -3.773 16.324 -20.287 1.00 105.19 217 LEU A O 1
ATOM 1690 N N . SER A 1 214 ? 3.095 8.695 -25.073 1.00 137.06 224 SER A N 1
ATOM 1691 C CA . SER A 1 214 ? 3.441 7.388 -24.561 1.00 135.27 224 SER A CA 1
ATOM 1692 C C . SER A 1 214 ? 2.080 6.763 -24.286 1.00 136.33 224 SER A C 1
ATOM 1693 O O . SER A 1 214 ? 1.808 6.353 -23.157 1.00 137.71 224 SER A O 1
ATOM 1696 N N . ASN A 1 215 ? 1.247 6.664 -25.327 1.00 136.20 225 ASN A N 1
ATOM 1697 C CA . ASN A 1 215 ? -0.148 6.267 -25.135 1.00 140.84 225 ASN A CA 1
ATOM 1698 C C . ASN A 1 215 ? -0.379 4.919 -24.450 1.00 141.06 225 ASN A C 1
ATOM 1699 O O . ASN A 1 215 ? -1.255 4.811 -23.589 1.00 140.25 225 ASN A O 1
ATOM 1704 N N . ASN A 1 216 ? 0.378 3.871 -24.806 1.00 142.08 226 ASN A N 1
ATOM 1705 C CA . ASN A 1 216 ? 0.161 2.596 -24.101 1.00 142.15 226 ASN A CA 1
ATOM 1706 C C . ASN A 1 216 ? 0.500 2.632 -22.626 1.00 138.69 226 ASN A C 1
ATOM 1707 O O . ASN A 1 216 ? -0.259 2.098 -21.811 1.00 132.97 226 ASN A O 1
ATOM 1712 N N . ALA A 1 217 ? 1.616 3.251 -22.240 1.00 143.55 227 ALA A N 1
ATOM 1713 C CA . ALA A 1 217 ? 1.917 3.258 -20.815 1.00 137.79 227 ALA A CA 1
ATOM 1714 C C . ALA A 1 217 ? 0.832 4.023 -20.100 1.00 131.48 227 ALA A C 1
ATOM 1715 O O . ALA A 1 217 ? 0.406 3.636 -19.013 1.00 126.46 227 ALA A O 1
ATOM 1717 N N . LEU A 1 218 ? 0.340 5.084 -20.752 1.00 131.64 228 LEU A N 1
ATOM 1718 C CA . LEU A 1 218 ? -0.801 5.853 -20.270 1.00 131.29 228 LEU A CA 1
ATOM 1719 C C . LEU A 1 218 ? -2.097 5.035 -20.237 1.00 130.08 228 LEU A C 1
ATOM 1720 O O . LEU A 1 218 ? -2.972 5.313 -19.410 1.00 124.50 228 LEU A O 1
ATOM 1725 N N . GLN A 1 219 ? -2.293 4.089 -21.172 1.00 131.37 229 GLN A N 1
ATOM 1726 C CA . GLN A 1 219 ? -3.478 3.232 -21.089 1.00 126.13 229 GLN A CA 1
ATOM 1727 C C . GLN A 1 219 ? -3.399 2.299 -19.892 1.00 117.80 229 GLN A C 1
ATOM 1728 O O . GLN A 1 219 ? -4.205 2.383 -18.958 1.00 110.67 229 GLN A O 1
ATOM 1734 N N . LYS A 1 220 ? -2.415 1.402 -19.906 1.00 120.14 230 LYS A N 1
ATOM 1735 C CA . LYS A 1 220 ? -2.286 0.413 -18.847 1.00 115.73 230 LYS A CA 1
ATOM 1736 C C . LYS A 1 220 ? -2.207 1.066 -17.480 1.00 105.32 230 LYS A C 1
ATOM 1737 O O . LYS A 1 220 ? -2.617 0.467 -16.482 1.00 99.93 230 LYS A O 1
ATOM 1743 N N . ASP A 1 221 ? -1.653 2.274 -17.400 1.00 103.71 231 ASP A N 1
ATOM 1744 C CA . ASP A 1 221 ? -1.553 2.908 -16.095 1.00 104.51 231 ASP A CA 1
ATOM 1745 C C . ASP A 1 221 ? -2.919 3.355 -15.597 1.00 101.36 231 ASP A C 1
ATOM 1746 O O . ASP A 1 221 ? -3.268 3.110 -14.437 1.00 98.68 231 ASP A O 1
ATOM 1751 N N . ALA A 1 222 ? -3.724 3.980 -16.460 1.00 105.53 232 ALA A N 1
ATOM 1752 C CA . ALA A 1 222 ? -5.066 4.373 -16.046 1.00 91.71 232 ALA A CA 1
ATOM 1753 C C . ALA A 1 222 ? -5.859 3.163 -15.579 1.00 83.13 232 ALA A C 1
ATOM 1754 O O . ALA A 1 222 ? -6.568 3.231 -14.577 1.00 83.40 232 ALA A O 1
ATOM 1756 N N . LYS A 1 223 ? -5.740 2.041 -16.286 1.00 87.16 233 LYS A N 1
ATOM 1757 C CA . LYS A 1 223 ? -6.426 0.820 -15.886 1.00 81.51 233 LYS A CA 1
ATOM 1758 C C . LYS A 1 223 ? -5.998 0.375 -14.490 1.00 83.96 233 LYS A C 1
ATOM 1759 O O . LYS A 1 223 ? -6.814 -0.138 -13.712 1.00 85.02 233 LYS A O 1
ATOM 1765 N N . GLN A 1 224 ? -4.711 0.533 -14.163 1.00 82.46 234 GLN A N 1
ATOM 1766 C CA . GLN A 1 224 ? -4.216 0.108 -12.861 1.00 77.79 234 GLN A CA 1
ATOM 1767 C C . GLN A 1 224 ? -4.606 1.093 -11.768 1.00 78.07 234 GLN A C 1
ATOM 1768 O O . GLN A 1 224 ? -4.994 0.689 -10.667 1.00 82.73 234 GLN A O 1
ATOM 1774 N N . ARG A 1 225 ? -4.458 2.388 -12.039 1.00 82.79 235 ARG A N 1
ATOM 1775 C CA . ARG A 1 225 ? -4.893 3.397 -11.083 1.00 79.99 235 ARG A CA 1
ATOM 1776 C C . ARG A 1 225 ? -6.390 3.320 -10.834 1.00 79.23 235 ARG A C 1
ATOM 1777 O O . ARG A 1 225 ? -6.849 3.580 -9.713 1.00 78.56 235 ARG A O 1
ATOM 1785 N N . ALA A 1 226 ? -7.164 2.951 -11.854 1.00 78.43 236 ALA A N 1
ATOM 1786 C CA . ALA A 1 226 ? -8.611 2.886 -11.695 1.00 72.35 236 ALA A CA 1
ATOM 1787 C C . ALA A 1 226 ? -8.987 1.890 -10.619 1.00 75.51 236 ALA A C 1
ATOM 1788 O O . ALA A 1 226 ? -9.818 2.178 -9.750 1.00 79.93 236 ALA A O 1
ATOM 1790 N N . ILE A 1 227 ? -8.407 0.692 -10.680 1.00 77.82 237 ILE A N 1
ATOM 1791 C CA . ILE A 1 227 ? -8.694 -0.288 -9.643 1.00 74.31 237 ILE A CA 1
ATOM 1792 C C . ILE A 1 227 ? -8.270 0.247 -8.299 1.00 70.53 237 ILE A C 1
ATOM 1793 O O . ILE A 1 227 ? -8.955 0.044 -7.296 1.00 77.02 237 ILE A O 1
ATOM 1798 N N . GLY A 1 228 ? -7.132 0.940 -8.260 1.00 69.94 238 GLY A N 1
ATOM 1799 C CA . GLY A 1 228 ? -6.705 1.562 -7.022 1.00 74.73 238 GLY A CA 1
ATOM 1800 C C . GLY A 1 228 ? -7.720 2.553 -6.491 1.00 76.85 238 GLY A C 1
ATOM 1801 O O . GLY A 1 228 ? -8.136 2.464 -5.332 1.00 76.15 238 GLY A O 1
ATOM 1802 N N . VAL A 1 229 ? -8.156 3.495 -7.341 1.00 69.57 239 VAL A N 1
ATOM 1803 C CA . VAL A 1 229 ? -9.081 4.528 -6.899 1.00 65.87 239 VAL A CA 1
ATOM 1804 C C . VAL A 1 229 ? -10.385 3.907 -6.428 1.00 68.37 239 VAL A C 1
ATOM 1805 O O . VAL A 1 229 ? -10.978 4.358 -5.440 1.00 74.57 239 VAL A O 1
ATOM 1809 N N . ILE A 1 230 ? -10.868 2.887 -7.131 1.00 64.88 240 ILE A N 1
ATOM 1810 C CA . ILE A 1 230 ? -12.080 2.222 -6.675 1.00 63.15 240 ILE A CA 1
ATOM 1811 C C . ILE A 1 230 ? -11.847 1.535 -5.338 1.00 71.79 240 ILE A C 1
ATOM 1812 O O . ILE A 1 230 ? -12.717 1.546 -4.460 1.00 74.53 240 ILE A O 1
ATOM 1817 N N . GLN A 1 231 ? -10.691 0.886 -5.175 1.00 73.56 241 GLN A N 1
ATOM 1818 C CA . GLN A 1 231 ? -10.394 0.239 -3.903 1.00 66.77 241 GLN A CA 1
ATOM 1819 C C . GLN A 1 231 ? -10.412 1.239 -2.759 1.00 68.05 241 GLN A C 1
ATOM 1820 O O . GLN A 1 231 ? -10.943 0.949 -1.683 1.00 71.79 241 GLN A O 1
ATOM 1826 N N . ARG A 1 232 ? -9.812 2.413 -2.960 1.00 69.42 242 ARG A N 1
ATOM 1827 C CA . ARG A 1 232 ? -9.851 3.435 -1.922 1.00 66.73 242 ARG A CA 1
ATOM 1828 C C . ARG A 1 232 ? -11.275 3.875 -1.646 1.00 75.78 242 ARG A C 1
ATOM 1829 O O . ARG A 1 232 ? -11.711 3.918 -0.489 1.00 79.03 242 ARG A O 1
ATOM 1837 N N . SER A 1 233 ? -12.033 4.165 -2.707 1.00 76.56 243 SER A N 1
ATOM 1838 C CA . SER A 1 233 ? -13.366 4.713 -2.510 1.00 75.02 243 SER A CA 1
ATOM 1839 C C . SER A 1 233 ? -14.319 3.703 -1.876 1.00 76.63 243 SER A C 1
ATOM 1840 O O . SER A 1 233 ? -15.203 4.100 -1.107 1.00 75.45 243 SER A O 1
ATOM 1843 N N . TRP A 1 234 ? -14.169 2.406 -2.170 1.00 71.75 244 TRP A N 1
ATOM 1844 C CA . TRP A 1 234 ? -15.020 1.448 -1.471 1.00 70.86 244 TRP A CA 1
ATOM 1845 C C . TRP A 1 234 ? -14.592 1.303 -0.025 1.00 76.69 244 TRP A C 1
ATOM 1846 O O . TRP A 1 234 ? -15.440 1.091 0.847 1.00 78.85 244 TRP A O 1
ATOM 1857 N N . ALA A 1 235 ? -13.292 1.429 0.248 1.00 75.04 245 ALA A N 1
ATOM 1858 C CA . ALA A 1 235 ? -12.831 1.488 1.629 1.00 71.29 245 ALA A CA 1
ATOM 1859 C C . ALA A 1 235 ? -13.497 2.640 2.361 1.00 75.22 245 ALA A C 1
ATOM 1860 O O . ALA A 1 235 ? -14.055 2.464 3.450 1.00 73.10 245 ALA A O 1
ATOM 1862 N N . TRP A 1 236 ? -13.419 3.839 1.778 1.00 75.54 246 TRP A N 1
ATOM 1863 C CA . TRP A 1 236 ? -14.098 4.999 2.332 1.00 68.15 246 TRP A CA 1
ATOM 1864 C C . TRP A 1 236 ? -15.558 4.699 2.593 1.00 68.93 246 TRP A C 1
ATOM 1865 O O . TRP A 1 236 ? -16.087 5.005 3.665 1.00 75.62 246 TRP A O 1
ATOM 1876 N N . GLY A 1 237 ? -16.217 4.035 1.658 1.00 71.61 247 GLY A N 1
ATOM 1877 C CA . GLY A 1 237 ? -17.609 3.709 1.885 1.00 73.48 247 GLY A CA 1
ATOM 1878 C C . GLY A 1 237 ? -17.765 2.742 3.035 1.00 77.49 247 GLY A C 1
ATOM 1879 O O . GLY A 1 237 ? -18.623 2.933 3.900 1.00 83.76 247 GLY A O 1
ATOM 1880 N N . SER A 1 238 ? -16.894 1.730 3.105 1.00 79.48 248 SER A N 1
ATOM 1881 C CA . SER A 1 238 ? -16.896 0.816 4.246 1.00 77.39 248 SER A CA 1
ATOM 1882 C C . SER A 1 238 ? -16.780 1.586 5.547 1.00 78.98 248 SER A C 1
ATOM 1883 O O . SER A 1 238 ? -17.493 1.308 6.515 1.00 85.26 248 SER A O 1
ATOM 1886 N N . LEU A 1 239 ? -15.869 2.556 5.593 1.00 79.98 249 LEU A N 1
ATOM 1887 C CA . LEU A 1 239 ? -15.746 3.391 6.777 1.00 76.03 249 LEU A CA 1
ATOM 1888 C C . LEU A 1 239 ? -17.054 4.111 7.067 1.00 82.00 249 LEU A C 1
ATOM 1889 O O . LEU A 1 239 ? -17.559 4.068 8.191 1.00 90.31 249 LEU A O 1
ATOM 1894 N N . LEU A 1 240 ? -17.628 4.772 6.060 1.00 78.38 250 LEU A N 1
ATOM 1895 C CA . LEU A 1 240 ? -18.927 5.404 6.260 1.00 77.61 250 LEU A CA 1
ATOM 1896 C C . LEU A 1 240 ? -19.991 4.379 6.635 1.00 81.68 250 LEU A C 1
ATOM 1897 O O . LEU A 1 240 ? -20.834 4.638 7.496 1.00 81.75 250 LEU A O 1
ATOM 1902 N N . ASP A 1 241 ? -19.964 3.203 6.000 1.00 88.09 251 ASP A N 1
ATOM 1903 C CA . ASP A 1 241 ? -20.941 2.152 6.287 1.00 87.01 251 ASP A CA 1
ATOM 1904 C C . ASP A 1 241 ? -20.953 1.766 7.763 1.00 89.01 251 ASP A C 1
ATOM 1905 O O . ASP A 1 241 ? -21.994 1.375 8.294 1.00 95.63 251 ASP A O 1
ATOM 1910 N N . THR A 1 242 ? -19.808 1.844 8.443 1.00 90.12 252 THR A N 1
ATOM 1911 C CA . THR A 1 242 ? -19.798 1.567 9.873 1.00 90.07 252 THR A CA 1
ATOM 1912 C C . THR A 1 242 ? -20.248 2.780 10.675 1.00 87.05 252 THR A C 1
ATOM 1913 O O . THR A 1 242 ? -21.028 2.645 11.618 1.00 91.97 252 THR A O 1
ATOM 1917 N N . HIS A 1 243 ? -19.777 3.971 10.310 1.00 84.54 253 HIS A N 1
ATOM 1918 C CA . HIS A 1 243 ? -20.090 5.170 11.081 1.00 82.57 253 HIS A CA 1
ATOM 1919 C C . HIS A 1 243 ? -21.580 5.516 11.032 1.00 85.81 253 HIS A C 1
ATOM 1920 O O . HIS A 1 243 ? -22.188 5.782 12.071 1.00 89.21 253 HIS A O 1
ATOM 1927 N N . PHE A 1 244 ? -22.186 5.560 9.836 1.00 87.49 254 PHE A N 1
ATOM 1928 C CA . PHE A 1 244 ? -23.583 5.972 9.671 1.00 76.03 254 PHE A CA 1
ATOM 1929 C C . PHE A 1 244 ? -24.432 4.842 9.102 1.00 79.78 254 PHE A C 1
ATOM 1930 O O . PHE A 1 244 ? -25.026 4.988 8.028 1.00 79.46 254 PHE A O 1
ATOM 1938 N N . PRO A 1 245 ? -24.606 3.749 9.848 1.00 84.10 255 PRO A N 1
ATOM 1939 C CA . PRO A 1 245 ? -25.220 2.556 9.241 1.00 80.58 255 PRO A CA 1
ATOM 1940 C C . PRO A 1 245 ? -26.660 2.735 8.831 1.00 80.88 255 PRO A C 1
ATOM 1941 O O . PRO A 1 245 ? -27.080 2.155 7.820 1.00 85.49 255 PRO A O 1
ATOM 1945 N N . LYS A 1 246 ? -27.450 3.489 9.582 1.00 83.71 256 LYS A N 1
ATOM 1946 C CA . LYS A 1 246 ? -28.861 3.509 9.227 1.00 91.13 256 LYS A CA 1
ATOM 1947 C C . LYS A 1 246 ? -29.182 4.639 8.263 1.00 83.78 256 LYS A C 1
ATOM 1948 O O . LYS A 1 246 ? -30.346 4.800 7.860 1.00 78.09 256 LYS A O 1
ATOM 1954 N N . ALA A 1 247 ? -28.152 5.377 7.854 1.00 79.38 257 ALA A N 1
ATOM 1955 C CA . ALA A 1 247 ? -28.277 6.451 6.882 1.00 76.08 257 ALA A CA 1
ATOM 1956 C C . ALA A 1 247 ? -28.563 5.933 5.484 1.00 76.02 257 ALA A C 1
ATOM 1957 O O . ALA A 1 247 ? -27.994 4.935 5.021 1.00 73.08 257 ALA A O 1
ATOM 1959 N N . ILE A 1 248 ? -29.434 6.656 4.801 1.00 70.94 258 ILE A N 1
ATOM 1960 C CA . ILE A 1 248 ? -29.719 6.398 3.407 1.00 70.45 258 ILE A CA 1
ATOM 1961 C C . ILE A 1 248 ? -28.520 6.797 2.571 1.00 68.16 258 ILE A C 1
ATOM 1962 O O . ILE A 1 248 ? -27.959 7.889 2.734 1.00 70.74 258 ILE A O 1
ATOM 1967 N N . ARG A 1 249 ? -28.104 5.902 1.692 1.00 61.88 259 ARG A N 1
ATOM 1968 C CA . ARG A 1 249 ? -26.828 6.036 1.009 1.00 61.78 259 ARG A CA 1
ATOM 1969 C C . ARG A 1 249 ? -27.057 6.631 -0.373 1.00 70.80 259 ARG A C 1
ATOM 1970 O O . ARG A 1 249 ? -27.588 5.974 -1.273 1.00 69.51 259 ARG A O 1
ATOM 1978 N N . LEU A 1 250 ? -26.698 7.899 -0.517 1.00 72.06 260 LEU A N 1
ATOM 1979 C CA . LEU A 1 250 ? -26.692 8.570 -1.801 1.00 69.83 260 LEU A CA 1
ATOM 1980 C C . LEU A 1 250 ? -25.340 8.327 -2.466 1.00 73.73 260 LEU A C 1
ATOM 1981 O O . LEU A 1 250 ? -24.335 8.061 -1.792 1.00 74.37 260 LEU A O 1
ATOM 1986 N N . SER A 1 251 ? -25.310 8.450 -3.795 1.00 67.42 261 SER A N 1
ATOM 1987 C CA . SER A 1 251 ? -24.077 8.210 -4.538 1.00 64.82 261 SER A CA 1
ATOM 1988 C C . SER A 1 251 ? -24.005 9.125 -5.742 1.00 65.65 261 SER A C 1
ATOM 1989 O O . SER A 1 251 ? -25.014 9.616 -6.260 1.00 69.72 261 SER A O 1
ATOM 1992 N N . ILE A 1 252 ? -22.778 9.358 -6.183 1.00 66.01 262 ILE A N 1
ATOM 1993 C CA . ILE A 1 252 ? -22.548 10.237 -7.306 1.00 68.94 262 ILE A CA 1
ATOM 1994 C C . ILE A 1 252 ? -22.362 9.479 -8.613 1.00 70.39 262 ILE A C 1
ATOM 1995 O O . ILE A 1 252 ? -22.222 10.105 -9.673 1.00 75.23 262 ILE A O 1
ATOM 2000 N N . HIS A 1 253 ? -22.376 8.140 -8.570 1.00 70.63 263 HIS A N 1
ATOM 2001 C CA . HIS A 1 253 ? -22.287 7.156 -9.643 1.00 69.41 263 HIS A CA 1
ATOM 2002 C C . HIS A 1 253 ? -23.622 6.480 -9.911 1.00 69.88 263 HIS A C 1
ATOM 2003 O O . HIS A 1 253 ? -24.403 6.252 -8.980 1.00 65.48 263 HIS A O 1
ATOM 2010 N N . PRO A 1 254 ? -23.869 6.078 -11.161 1.00 73.32 264 PRO A N 1
ATOM 2011 C CA . PRO A 1 254 ? -25.029 5.229 -11.455 1.00 66.95 264 PRO A CA 1
ATOM 2012 C C . PRO A 1 254 ? -24.988 3.998 -10.571 1.00 72.01 264 PRO A C 1
ATOM 2013 O O . PRO A 1 254 ? -23.908 3.527 -10.205 1.00 74.17 264 PRO A O 1
ATOM 2017 N N . GLN A 1 255 ? -26.174 3.483 -10.209 1.00 73.30 265 GLN A N 1
ATOM 2018 C CA . GLN A 1 255 ? -26.222 2.344 -9.281 1.00 67.73 265 GLN A CA 1
ATOM 2019 C C . GLN A 1 255 ? -27.367 1.435 -9.654 1.00 72.75 265 GLN A C 1
ATOM 2020 O O . GLN A 1 255 ? -28.452 1.930 -9.988 1.00 71.98 265 GLN A O 1
ATOM 2026 N N . PRO A 1 256 ? -27.175 0.121 -9.537 1.00 79.98 266 PRO A N 1
ATOM 2027 C CA . PRO A 1 256 ? -28.238 -0.810 -9.908 1.00 82.09 266 PRO A CA 1
ATOM 2028 C C . PRO A 1 256 ? -29.392 -0.673 -8.938 1.00 78.08 266 PRO A C 1
ATOM 2029 O O . PRO A 1 256 ? -29.193 -0.359 -7.765 1.00 76.14 266 PRO A O 1
ATOM 2033 N N . ALA A 1 257 ? -30.602 -0.959 -9.428 1.00 78.23 267 ALA A N 1
ATOM 2034 C CA . ALA A 1 257 ? -31.786 -0.781 -8.591 1.00 76.91 267 ALA A CA 1
ATOM 2035 C C . ALA A 1 257 ? -31.821 -1.618 -7.315 1.00 79.02 267 ALA A C 1
ATOM 2036 O O . ALA A 1 257 ? -32.438 -1.213 -6.327 1.00 84.55 267 ALA A O 1
ATOM 2038 N N . ASP A 1 258 ? -31.163 -2.775 -7.302 1.00 80.40 268 ASP A N 1
ATOM 2039 C CA . ASP A 1 258 ? -31.131 -3.577 -6.082 1.00 78.66 268 ASP A CA 1
ATOM 2040 C C . ASP A 1 258 ? -30.139 -3.059 -5.043 1.00 80.68 268 ASP A C 1
ATOM 2041 O O . ASP A 1 258 ? -30.149 -3.513 -3.897 1.00 85.35 268 ASP A O 1
ATOM 2046 N N . SER A 1 259 ? -29.300 -2.102 -5.424 1.00 76.50 269 SER A N 1
ATOM 2047 C CA . SER A 1 259 ? -28.189 -1.686 -4.588 1.00 71.88 269 SER A CA 1
ATOM 2048 C C . SER A 1 259 ? -28.766 -0.946 -3.380 1.00 77.67 269 SER A C 1
ATOM 2049 O O . SER A 1 259 ? -29.870 -0.388 -3.404 1.00 80.10 269 SER A O 1
ATOM 2052 N N . ILE A 1 260 ? -27.976 -0.914 -2.313 1.00 77.37 270 ILE A N 1
ATOM 2053 C CA . ILE A 1 260 ? -28.304 -0.038 -1.203 1.00 69.81 270 ILE A CA 1
ATOM 2054 C C . ILE A 1 260 ? -28.027 1.414 -1.587 1.00 72.51 270 ILE A C 1
ATOM 2055 O O . ILE A 1 260 ? -28.831 2.308 -1.303 1.00 77.03 270 ILE A O 1
ATOM 2060 N N . LYS A 1 261 ? -26.919 1.667 -2.279 1.00 69.39 271 LYS A N 1
ATOM 2061 C CA . LYS A 1 261 ? -26.626 3.008 -2.760 1.00 69.72 271 LYS A CA 1
ATOM 2062 C C . LYS A 1 261 ? -27.671 3.493 -3.762 1.00 71.16 271 LYS A C 1
ATOM 2063 O O . LYS A 1 261 ? -28.134 2.738 -4.616 1.00 77.07 271 LYS A O 1
ATOM 2069 N N . PHE A 1 262 ? -27.995 4.781 -3.699 1.00 69.46 272 PHE A N 1
ATOM 2070 C CA . PHE A 1 262 ? -28.929 5.414 -4.629 1.00 68.61 272 PHE A CA 1
ATOM 2071 C C . PHE A 1 262 ? -28.219 6.595 -5.300 1.00 71.94 272 PHE A C 1
ATOM 2072 O O . PHE A 1 262 ? -27.926 7.606 -4.645 1.00 71.52 272 PHE A O 1
ATOM 2080 N N . GLY A 1 263 ? -27.936 6.468 -6.602 1.00 66.83 273 GLY A N 1
ATOM 2081 C CA . GLY A 1 263 ? -27.230 7.522 -7.314 1.00 64.76 273 GLY A CA 1
ATOM 2082 C C . GLY A 1 263 ? -28.116 8.721 -7.592 1.00 61.91 273 GLY A C 1
ATOM 2083 O O . GLY A 1 263 ? -29.304 8.598 -7.880 1.00 67.23 273 GLY A O 1
ATOM 2084 N N . ILE A 1 264 ? -27.527 9.904 -7.541 1.00 58.38 274 ILE A N 1
ATOM 2085 C CA . ILE A 1 264 ? -28.344 11.103 -7.668 1.00 68.83 274 ILE A CA 1
ATOM 2086 C C . ILE A 1 264 ? -27.642 12.168 -8.512 1.00 75.59 274 ILE A C 1
ATOM 2087 O O . ILE A 1 264 ? -26.408 12.269 -8.529 1.00 79.01 274 ILE A O 1
ATOM 2092 N N . HIS A 1 265 ? -28.452 12.952 -9.235 1.00 68.21 275 HIS A N 1
ATOM 2093 C CA . HIS A 1 265 ? -27.995 14.105 -9.996 1.00 66.68 275 HIS A CA 1
ATOM 2094 C C . HIS A 1 265 ? -28.205 15.377 -9.194 1.00 75.50 275 HIS A C 1
ATOM 2095 O O . HIS A 1 265 ? -29.129 15.469 -8.386 1.00 77.98 275 HIS A O 1
ATOM 2102 N N . MET A 1 266 ? -27.383 16.382 -9.474 1.00 78.45 276 MET A N 1
ATOM 2103 C CA . MET A 1 266 ? -27.437 17.648 -8.760 1.00 69.05 276 MET A CA 1
ATOM 2104 C C . MET A 1 266 ? -27.586 18.843 -9.672 1.00 75.38 276 MET A C 1
ATOM 2105 O O . MET A 1 266 ? -28.013 19.902 -9.205 1.00 83.37 276 MET A O 1
ATOM 2110 N N . MET A 1 267 ? -27.208 18.734 -10.934 1.00 76.48 277 MET A N 1
ATOM 2111 C CA . MET A 1 267 ? -27.541 19.687 -11.977 1.00 74.49 277 MET A CA 1
ATOM 2112 C C . MET A 1 267 ? -28.025 18.897 -13.177 1.00 76.71 277 MET A C 1
ATOM 2113 O O . MET A 1 267 ? -27.722 17.706 -13.303 1.00 75.82 277 MET A O 1
ATOM 2118 N N . PRO A 1 268 ? -28.730 19.554 -14.101 1.00 75.02 278 PRO A N 1
ATOM 2119 C CA . PRO A 1 268 ? -28.996 18.926 -15.401 1.00 70.90 278 PRO A CA 1
ATOM 2120 C C . PRO A 1 268 ? -27.697 18.534 -16.096 1.00 74.95 278 PRO A C 1
ATOM 2121 O O . PRO A 1 268 ? -26.690 19.246 -16.023 1.00 73.80 278 PRO A O 1
ATOM 2125 N N . THR A 1 269 ? -27.725 17.378 -16.757 1.00 74.98 279 THR A N 1
ATOM 2126 C CA . THR A 1 269 ? -26.589 16.898 -17.539 1.00 76.48 279 THR A CA 1
ATOM 2127 C C . THR A 1 269 ? -27.052 15.770 -18.442 1.00 80.44 279 THR A C 1
ATOM 2128 O O . THR A 1 269 ? -28.042 15.092 -18.156 1.00 93.31 279 THR A O 1
ATOM 2132 N N . ARG A 1 270 ? -26.314 15.566 -19.530 1.00 86.61 280 ARG A N 1
ATOM 2133 C CA . ARG A 1 270 ? -26.562 14.451 -20.436 1.00 91.51 280 ARG A CA 1
ATOM 2134 C C . ARG A 1 270 ? -25.595 13.282 -20.236 1.00 85.76 280 ARG A C 1
ATOM 2135 O O . ARG A 1 270 ? -25.801 12.221 -20.828 1.00 83.83 280 ARG A O 1
ATOM 2143 N N . ASP A 1 271 ? -24.568 13.439 -19.406 1.00 83.69 281 ASP A N 1
ATOM 2144 C CA . ASP A 1 271 ? -23.633 12.367 -19.073 1.00 83.12 281 ASP A CA 1
ATOM 2145 C C . ASP A 1 271 ? -23.978 11.824 -17.690 1.00 83.81 281 ASP A C 1
ATOM 2146 O O . ASP A 1 271 ? -23.910 12.564 -16.702 1.00 82.19 281 ASP A O 1
ATOM 2151 N N . ASP A 1 272 ? -24.308 10.526 -17.609 1.00 81.57 282 ASP A N 1
ATOM 2152 C CA . ASP A 1 272 ? -24.658 9.932 -16.318 1.00 75.08 282 ASP A CA 1
ATOM 2153 C C . ASP A 1 272 ? -23.508 9.942 -15.331 1.00 78.90 282 ASP A C 1
ATOM 2154 O O . ASP A 1 272 ? -23.750 9.845 -14.126 1.00 79.25 282 ASP A O 1
ATOM 2159 N N . TRP A 1 273 ? -22.273 10.070 -15.816 1.00 75.94 283 TRP A N 1
ATOM 2160 C CA . TRP A 1 273 ? -21.068 10.041 -15.002 1.00 70.19 283 TRP A CA 1
ATOM 2161 C C . TRP A 1 273 ? -20.512 11.420 -14.700 1.00 76.92 283 TRP A C 1
ATOM 2162 O O . TRP A 1 273 ? -19.527 11.526 -13.961 1.00 81.23 283 TRP A O 1
ATOM 2173 N N . LEU A 1 274 ? -21.078 12.464 -15.282 1.00 79.15 284 LEU A N 1
ATOM 2174 C CA . LEU A 1 274 ? -20.528 13.788 -15.064 1.00 77.18 284 LEU A CA 1
ATOM 2175 C C . LEU A 1 274 ? -20.761 14.256 -13.637 1.00 73.48 284 LEU A C 1
ATOM 2176 O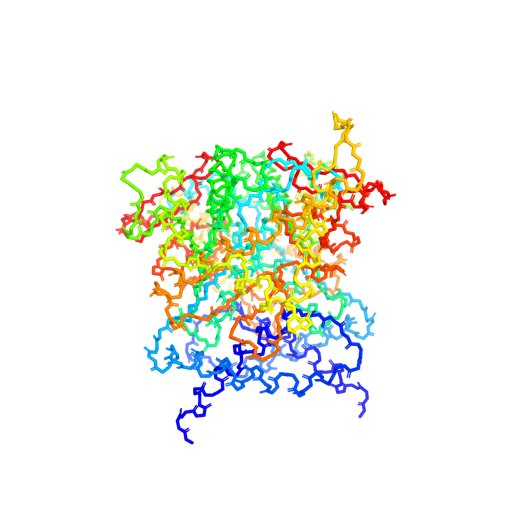 O . LEU A 1 274 ? -21.827 14.050 -13.058 1.00 80.16 284 LEU A O 1
ATOM 2181 N N . THR A 1 275 ? -19.768 14.904 -13.074 1.00 71.91 285 THR A N 1
ATOM 2182 C CA . THR A 1 275 ? -19.969 15.522 -11.783 1.00 73.40 285 THR A CA 1
ATOM 2183 C C . THR A 1 275 ? -19.362 16.909 -11.844 1.00 75.32 285 THR A C 1
ATOM 2184 O O . THR A 1 275 ? -18.433 17.144 -12.621 1.00 79.46 285 THR A O 1
ATOM 2188 N N . PRO A 1 276 ? -19.842 17.843 -11.025 1.00 74.09 286 PRO A N 1
ATOM 2189 C CA . PRO A 1 276 ? -19.363 19.223 -11.145 1.00 77.88 286 PRO A CA 1
ATOM 2190 C C . PRO A 1 276 ? -17.872 19.374 -10.918 1.00 83.89 286 PRO A C 1
ATOM 2191 O O . PRO A 1 276 ? -17.288 20.345 -11.421 1.00 88.78 286 PRO A O 1
ATOM 2195 N N . TRP A 1 277 ? -17.213 18.450 -10.229 1.00 77.09 287 TRP A N 1
ATOM 2196 C CA . TRP A 1 277 ? -15.774 18.642 -10.135 1.00 78.75 287 TRP A CA 1
ATOM 2197 C C . TRP A 1 277 ? -15.052 18.136 -11.372 1.00 78.53 287 TRP A C 1
ATOM 2198 O O . TRP A 1 277 ? -13.825 18.199 -11.424 1.00 75.68 287 TRP A O 1
ATOM 2209 N N . HIS A 1 278 ? -15.786 17.660 -12.376 1.00 78.93 288 HIS A N 1
ATOM 2210 C CA . HIS A 1 278 ? -15.209 17.236 -13.645 1.00 82.11 288 HIS A CA 1
ATOM 2211 C C . HIS A 1 278 ? -15.805 18.000 -14.821 1.00 89.26 288 HIS A C 1
ATOM 2212 O O . HIS A 1 278 ? -15.764 17.514 -15.962 1.00 90.06 288 HIS A O 1
ATOM 2219 N N . GLY A 1 279 ? -16.373 19.172 -14.564 1.00 85.65 289 GLY A N 1
ATOM 2220 C CA . GLY A 1 279 ? -17.048 19.923 -15.597 1.00 82.85 289 GLY A CA 1
ATOM 2221 C C . GLY A 1 279 ? -17.209 21.383 -15.228 1.00 88.71 289 GLY A C 1
ATOM 2222 O O . GLY A 1 279 ? -16.516 21.910 -14.352 1.00 91.55 289 GLY A O 1
ATOM 2223 N N . VAL A 1 280 ? -18.007 22.081 -16.037 1.00 85.84 290 VAL A N 1
ATOM 2224 C CA . VAL A 1 280 ? -18.220 23.538 -15.826 1.00 89.76 290 VAL A CA 1
ATOM 2225 C C . VAL A 1 280 ? -19.719 23.801 -15.955 1.00 87.32 290 VAL A C 1
ATOM 2226 O O . VAL A 1 280 ? -20.449 22.863 -16.302 1.00 80.92 290 VAL A O 1
ATOM 2230 N N . ALA A 1 281 ? -20.146 25.041 -15.734 1.00 81.87 291 ALA A N 1
ATOM 2231 C CA . ALA A 1 281 ? -21.591 25.345 -15.769 1.00 83.02 291 ALA A CA 1
ATOM 2232 C C . ALA A 1 281 ? -21.891 26.211 -16.986 1.00 87.76 291 ALA A C 1
ATOM 2233 O O . ALA A 1 281 ? -21.213 27.226 -17.183 1.00 93.35 291 ALA A O 1
ATOM 2235 N N . ALA A 1 282 ? -22.869 25.795 -17.784 1.00 88.78 292 ALA A N 1
ATOM 2236 C CA . ALA A 1 282 ? -23.200 26.538 -19.013 1.00 87.51 292 ALA A CA 1
ATOM 2237 C C . ALA A 1 282 ? -24.662 26.966 -18.980 1.00 86.92 292 ALA A C 1
ATOM 2238 O O . ALA A 1 282 ? -25.506 26.107 -18.714 1.00 81.03 292 ALA A O 1
ATOM 2240 N N . ASN A 1 283 ? -24.953 28.231 -19.285 1.00 91.47 293 ASN A N 1
ATOM 2241 C CA . ASN A 1 283 ? -26.387 28.582 -19.360 1.00 89.37 293 ASN A CA 1
ATOM 2242 C C . ASN A 1 283 ? -26.775 28.489 -20.825 1.00 90.74 293 ASN A C 1
ATOM 2243 O O . ASN A 1 283 ? -26.263 29.282 -21.623 1.00 96.96 293 ASN A O 1
ATOM 2248 N N . VAL A 1 284 ? -27.656 27.546 -21.144 1.00 92.37 294 VAL A N 1
ATOM 2249 C CA . VAL A 1 284 ? -28.151 27.438 -22.537 1.00 98.46 294 VAL A CA 1
ATOM 2250 C C . VAL A 1 284 ? -29.674 27.522 -22.497 1.00 105.18 294 VAL A C 1
ATOM 2251 O O . VAL A 1 284 ? -30.277 26.723 -21.763 1.00 101.00 294 VAL A O 1
ATOM 2255 N N . ASN A 1 285 ? -30.264 28.448 -23.252 1.00 111.02 295 ASN A N 1
ATOM 2256 C CA . ASN A 1 285 ? -31.744 28.536 -23.345 1.00 111.82 295 ASN A CA 1
ATOM 2257 C C . ASN A 1 285 ? -32.320 28.691 -21.939 1.00 108.80 295 ASN A C 1
ATOM 2258 O O . ASN A 1 285 ? -33.380 28.102 -21.674 1.00 105.59 295 ASN A O 1
ATOM 2263 N N . GLY A 1 286 ? -31.643 29.435 -21.068 1.00 105.84 296 GLY A N 1
ATOM 2264 C CA . GLY A 1 286 ? -32.210 29.700 -19.736 1.00 103.13 296 GLY A CA 1
ATOM 2265 C C . GLY A 1 286 ? -32.085 28.514 -18.800 1.00 97.51 296 GLY A C 1
ATOM 2266 O O . GLY A 1 286 ? -32.751 28.536 -17.756 1.00 102.61 296 GLY A O 1
ATOM 2267 N N . GLN A 1 287 ? -31.332 27.484 -19.173 1.00 88.68 297 GLN A N 1
ATOM 2268 C CA . GLN A 1 287 ? -31.111 26.382 -18.204 1.00 85.42 297 GLN A CA 1
ATOM 2269 C C . GLN A 1 287 ? -29.613 26.155 -18.015 1.00 82.28 297 GLN A C 1
ATOM 2270 O O . GLN A 1 287 ? -28.910 26.031 -19.026 1.00 88.58 297 GLN A O 1
ATOM 2276 N N . PHE A 1 288 ? -29.148 26.127 -16.770 1.00 81.52 298 PHE A N 1
ATOM 2277 C CA . PHE A 1 288 ? -27.731 25.771 -16.526 1.00 77.44 298 PHE A CA 1
ATOM 2278 C C . PHE A 1 288 ? -27.557 24.281 -16.819 1.00 84.44 298 PHE A C 1
ATOM 2279 O O . PHE A 1 288 ? -28.447 23.506 -16.447 1.00 85.79 298 PHE A O 1
ATOM 2287 N N . ILE A 1 289 ? -26.441 23.898 -17.436 1.00 86.12 299 ILE A N 1
ATOM 2288 C CA . ILE A 1 289 ? -26.153 22.458 -17.710 1.00 81.77 299 ILE A CA 1
ATOM 2289 C C . ILE A 1 289 ? -24.693 22.183 -17.355 1.00 78.55 299 ILE A C 1
ATOM 2290 O O . ILE A 1 289 ? -23.891 23.128 -17.377 1.00 80.61 299 ILE A O 1
ATOM 2295 N N . LEU A 1 290 ? -24.372 20.926 -17.050 1.00 81.99 300 LEU A N 1
ATOM 2296 C CA . LEU A 1 290 ? -22.977 20.569 -16.701 1.00 85.12 300 LEU A CA 1
ATOM 2297 C C . LEU A 1 290 ? -22.338 19.968 -17.948 1.00 90.15 300 LEU A C 1
ATOM 2298 O O . LEU A 1 290 ? -22.868 18.967 -18.454 1.00 83.62 300 LEU A O 1
ATOM 2303 N N . MET A 1 291 ? -21.246 20.570 -18.410 1.00 91.20 301 MET A N 1
ATOM 2304 C CA . MET A 1 291 ? -20.589 20.134 -19.667 1.00 88.66 301 MET A CA 1
ATOM 2305 C C . MET A 1 291 ? -19.083 20.259 -19.472 1.00 90.28 301 MET A C 1
ATOM 2306 O O . MET A 1 291 ? -18.673 20.975 -18.550 1.00 95.61 301 MET A O 1
ATOM 2311 N N . LYS A 1 292 ? -18.302 19.551 -20.276 1.00 89.02 302 LYS A N 1
ATOM 2312 C CA . LYS A 1 292 ? -16.828 19.701 -20.188 1.00 97.91 302 LYS A CA 1
ATOM 2313 C C . LYS A 1 292 ? -16.414 21.068 -20.743 1.00 97.99 302 LYS A C 1
ATOM 2314 O O . LYS A 1 292 ? -17.075 21.548 -21.677 1.00 95.68 302 LYS A O 1
ATOM 2320 N N . HIS A 1 293 ? -15.355 21.658 -20.191 1.00 92.98 303 HIS A N 1
ATOM 2321 C CA . HIS A 1 293 ? -14.917 22.998 -20.585 1.00 94.40 303 HIS A CA 1
ATOM 2322 C C . HIS A 1 293 ? -14.708 23.120 -22.091 1.00 100.33 303 HIS A C 1
ATOM 2323 O O . HIS A 1 293 ? -15.193 24.062 -22.724 1.00 100.17 303 HIS A O 1
ATOM 2330 N N . LYS A 1 294 ? -14.095 22.113 -22.695 1.00 104.74 304 LYS A N 1
ATOM 2331 C CA . LYS A 1 294 ? -13.781 22.214 -24.142 1.00 105.63 304 LYS A CA 1
ATOM 2332 C C . LYS A 1 294 ? -15.063 22.283 -24.972 1.00 105.18 304 LYS A C 1
ATOM 2333 O O . LYS A 1 294 ? -15.106 23.099 -25.899 1.00 116.65 304 LYS A O 1
ATOM 2339 N N . GLU A 1 295 ? -16.078 21.498 -24.629 1.00 99.64 305 GLU A N 1
ATOM 2340 C CA . GLU A 1 295 ? -17.283 21.449 -25.495 1.00 104.17 305 GLU A CA 1
ATOM 2341 C C . GLU A 1 295 ? -17.912 22.841 -25.538 1.00 115.00 305 GLU A C 1
ATOM 2342 O O . GLU A 1 295 ? -18.357 23.254 -26.620 1.00 112.43 305 GLU A O 1
ATOM 2348 N N . VAL A 1 296 ? -17.941 23.524 -24.396 1.00 121.18 306 VAL A N 1
ATOM 2349 C CA . VAL A 1 296 ? -18.538 24.887 -24.326 1.00 118.92 306 VAL A CA 1
ATOM 2350 C C . VAL A 1 296 ? -17.738 25.836 -25.223 1.00 117.32 306 VAL A C 1
ATOM 2351 O O . VAL A 1 296 ? -18.351 26.674 -25.898 1.00 119.12 306 VAL A O 1
ATOM 2355 N N . GLN A 1 297 ? -16.412 25.720 -25.204 1.00 112.90 307 GLN A N 1
ATOM 2356 C CA . GLN A 1 297 ? -15.574 26.630 -26.025 1.00 116.88 307 GLN A CA 1
ATOM 2357 C C . GLN A 1 297 ? -15.934 26.400 -27.496 1.00 119.00 307 GLN A C 1
ATOM 2358 O O . GLN A 1 297 ? -16.018 27.390 -28.237 1.00 114.50 307 GLN A O 1
ATOM 2364 N N . MET A 1 298 ? -16.164 25.148 -27.885 1.00 120.90 308 MET A N 1
ATOM 2365 C CA . MET A 1 298 ? -16.586 24.812 -29.273 1.00 120.86 308 MET A CA 1
ATOM 2366 C C . MET A 1 298 ? -17.945 25.459 -29.524 1.00 119.26 308 MET A C 1
ATOM 2367 O O . MET A 1 298 ? -18.174 25.948 -30.638 1.00 119.59 308 MET A O 1
ATOM 2372 N N . MET A 1 299 ? -18.804 25.459 -28.510 1.00 117.07 309 MET A N 1
ATOM 2373 C CA . MET A 1 299 ? -20.134 26.105 -28.617 1.00 121.12 309 MET A CA 1
ATOM 2374 C C . MET A 1 299 ? -19.881 27.589 -28.887 1.00 120.35 309 MET A C 1
ATOM 2375 O O . MET A 1 299 ? -20.670 28.182 -29.637 1.00 115.61 309 MET A O 1
ATOM 2380 N N . GLY A 1 300 ? -18.824 28.165 -28.300 1.00 119.86 310 GLY A N 1
ATOM 2381 C CA . GLY A 1 300 ? -18.596 29.614 -28.449 1.00 115.72 310 GLY A CA 1
ATOM 2382 C C . GLY A 1 300 ? -19.169 30.431 -27.311 1.00 113.10 310 GLY A C 1
ATOM 2383 O O . GLY A 1 300 ? -19.183 31.666 -27.428 1.00 120.25 310 GLY A O 1
ATOM 2384 N N . GLY A 1 301 ? -19.619 29.770 -26.250 1.00 110.51 311 GLY A N 1
ATOM 2385 C CA . GLY A 1 301 ? -20.127 30.493 -25.071 1.00 105.64 311 GLY A CA 1
ATOM 2386 C C . GLY A 1 301 ? -19.040 31.317 -24.410 1.00 109.11 311 GLY A C 1
ATOM 2387 O O . GLY A 1 301 ? -17.870 30.909 -24.483 1.00 115.99 311 GLY A O 1
ATOM 2388 N N . LYS A 1 302 ? -19.402 32.459 -23.825 1.00 104.13 312 LYS A N 1
ATOM 2389 C CA . LYS A 1 302 ? -18.391 33.386 -23.256 1.00 106.65 312 LYS A CA 1
ATOM 2390 C C . LYS A 1 302 ? -18.320 33.235 -21.737 1.00 103.07 312 LYS A C 1
ATOM 2391 O O . LYS A 1 302 ? -19.378 33.209 -21.093 1.00 101.90 312 LYS A O 1
ATOM 2397 N N . LEU A 1 303 ? -17.106 33.121 -21.208 1.00 98.04 313 LEU A N 1
ATOM 2398 C CA . LEU A 1 303 ? -16.907 32.906 -19.756 1.00 94.40 313 LEU A CA 1
ATOM 2399 C C . LEU A 1 303 ? -17.406 34.102 -18.947 1.00 97.15 313 LEU A C 1
ATOM 2400 O O . LEU A 1 303 ? -17.249 35.238 -19.419 1.00 100.87 313 LEU A O 1
ATOM 2405 N N . VAL A 1 304 ? -18.009 33.835 -17.789 1.00 97.24 314 VAL A N 1
ATOM 2406 C CA . VAL A 1 304 ? -18.471 34.909 -16.870 1.00 94.82 314 VAL A CA 1
ATOM 2407 C C . VAL A 1 304 ? -17.707 34.711 -15.562 1.00 95.19 314 VAL A C 1
ATOM 2408 O O . VAL A 1 304 ? -17.653 33.564 -15.090 1.00 96.96 314 VAL A O 1
ATOM 2412 N N . ASN A 1 305 ? -17.118 35.772 -15.016 1.00 98.13 315 ASN A N 1
ATOM 2413 C CA . ASN A 1 305 ? -16.293 35.615 -13.793 1.00 99.01 315 ASN A CA 1
ATOM 2414 C C . ASN A 1 305 ? -16.983 36.356 -12.651 1.00 96.44 315 ASN A C 1
ATOM 2415 O O . ASN A 1 305 ? -17.366 37.516 -12.851 1.00 103.53 315 ASN A O 1
ATOM 2420 N N . ILE A 1 306 ? -17.138 35.690 -11.512 1.00 97.20 316 ILE A N 1
ATOM 2421 C CA . ILE A 1 306 ? -17.770 36.321 -10.317 1.00 105.86 316 ILE A CA 1
ATOM 2422 C C . ILE A 1 306 ? -16.754 36.182 -9.183 1.00 112.20 316 ILE A C 1
ATOM 2423 O O . ILE A 1 306 ? -16.043 35.163 -9.165 1.00 115.38 316 ILE A O 1
ATOM 2428 N N . HIS A 1 307 ? -16.699 37.147 -8.262 1.00 112.94 317 HIS A N 1
ATOM 2429 C CA . HIS A 1 307 ? -15.663 37.117 -7.192 1.00 116.60 317 HIS A CA 1
ATOM 2430 C C . HIS A 1 307 ? -14.287 37.087 -7.866 1.00 117.15 317 HIS A C 1
ATOM 2431 O O . HIS A 1 307 ? -13.323 36.574 -7.257 1.00 110.66 317 HIS A O 1
ATOM 2438 N N . GLY A 1 308 ? -14.202 37.607 -9.094 1.00 114.14 318 GLY A N 1
ATOM 2439 C CA . GLY A 1 308 ? -12.917 37.647 -9.819 1.00 112.61 318 GLY A CA 1
ATOM 2440 C C . GLY A 1 308 ? -12.611 36.326 -10.501 1.00 117.81 318 GLY A C 1
ATOM 2441 O O . GLY A 1 308 ? -12.401 36.331 -11.729 1.00 128.35 318 GLY A O 1
ATOM 2442 N N . LYS A 1 309 ? -12.582 35.232 -9.734 1.00 110.93 319 LYS A N 1
ATOM 2443 C CA . LYS A 1 309 ? -12.291 33.892 -10.304 1.00 106.71 319 LYS A CA 1
ATOM 2444 C C . LYS A 1 309 ? -13.350 33.552 -11.355 1.00 109.74 319 LYS A C 1
ATOM 2445 O O . LYS A 1 309 ? -14.515 33.917 -11.155 1.00 108.93 319 LYS A O 1
ATOM 2451 N N . PRO A 1 310 ? -13.009 32.884 -12.476 1.00 109.95 320 PRO A N 1
ATOM 2452 C CA . PRO A 1 310 ? -14.036 32.511 -13.437 1.00 105.07 320 PRO A CA 1
ATOM 2453 C C . PRO A 1 310 ? -15.022 31.520 -12.808 1.00 102.11 320 PRO A C 1
ATOM 2454 O O . PRO A 1 310 ? -14.591 30.625 -12.114 1.00 98.70 320 PRO A O 1
ATOM 2458 N N . SER A 1 311 ? -16.318 31.736 -13.032 1.00 99.24 321 SER A N 1
ATOM 2459 C CA . SER A 1 311 ? -17.341 30.835 -12.453 1.00 90.11 321 SER A CA 1
ATOM 2460 C C . SER A 1 311 ? -18.054 29.982 -13.498 1.00 84.31 321 SER A C 1
ATOM 2461 O O . SER A 1 311 ? -18.162 28.768 -13.283 1.00 85.52 321 SER A O 1
ATOM 2464 N N . HIS A 1 312 ? -18.493 30.592 -14.596 1.00 81.28 322 HIS A N 1
ATOM 2465 C CA . HIS A 1 312 ? -19.361 29.846 -15.546 1.00 79.50 322 HIS A CA 1
ATOM 2466 C C . HIS A 1 312 ? -19.315 30.407 -16.964 1.00 82.86 322 HIS A C 1
ATOM 2467 O O . HIS A 1 312 ? -18.821 31.518 -17.173 1.00 87.85 322 HIS A O 1
ATOM 2474 N N . TYR A 1 313 ? -19.824 29.629 -17.916 1.00 80.95 323 TYR A N 1
ATOM 2475 C CA . TYR A 1 313 ? -19.867 30.063 -19.333 1.00 88.21 323 TYR A CA 1
ATOM 2476 C C . TYR A 1 313 ? -21.324 30.242 -19.758 1.00 98.20 323 TYR A C 1
ATOM 2477 O O . TYR A 1 313 ? -22.154 29.399 -19.408 1.00 95.52 323 TYR A O 1
ATOM 2486 N N . VAL A 1 314 ? -21.630 31.344 -20.446 1.00 100.91 324 VAL A N 1
ATOM 2487 C CA . VAL A 1 314 ? -23.028 31.606 -20.904 1.00 97.34 324 VAL A CA 1
ATOM 2488 C C . VAL A 1 314 ? -23.087 31.479 -22.427 1.00 99.95 324 VAL A C 1
ATOM 2489 O O . VAL A 1 314 ? -22.238 32.078 -23.101 1.00 102.57 324 VAL A O 1
ATOM 2493 N N . ILE A 1 315 ? -24.041 30.696 -22.932 1.00 98.51 325 ILE A N 1
ATOM 2494 C CA . ILE A 1 315 ? -24.205 30.506 -24.401 1.00 106.48 325 ILE A CA 1
ATOM 2495 C C . ILE A 1 315 ? -25.621 30.948 -24.780 1.00 107.24 325 ILE A C 1
ATOM 2496 O O . ILE A 1 315 ? -25.731 31.890 -25.585 1.00 111.32 325 ILE A O 1
ATOM 2501 N N . SER B 1 1 ? -61.176 14.435 -21.433 1.00 130.17 11 SER B N 1
ATOM 2502 C CA . SER B 1 1 ? -60.881 15.585 -22.286 1.00 129.26 11 SER B CA 1
ATOM 2503 C C . SER B 1 1 ? -59.366 15.805 -22.379 1.00 137.43 11 SER B C 1
ATOM 2504 O O . SER B 1 1 ? -58.591 15.108 -21.720 1.00 135.80 11 SER B O 1
ATOM 2507 N N . GLU B 1 2 ? -58.933 16.741 -23.228 1.00 140.41 12 GLU B N 1
ATOM 2508 C CA . GLU B 1 2 ? -57.507 17.017 -23.366 1.00 137.83 12 GLU B CA 1
ATOM 2509 C C . GLU B 1 2 ? -57.040 18.184 -22.503 1.00 136.72 12 GLU B C 1
ATOM 2510 O O . GLU B 1 2 ? -55.836 18.298 -22.232 1.00 134.79 12 GLU B O 1
ATOM 2516 N N . ASN B 1 3 ? -57.961 19.051 -22.071 1.00 130.86 13 ASN B N 1
ATOM 2517 C CA . ASN B 1 3 ? -57.633 20.066 -21.078 1.00 129.09 13 ASN B CA 1
ATOM 2518 C C . ASN B 1 3 ? -57.387 19.467 -19.701 1.00 129.68 13 ASN B C 1
ATOM 2519 O O . ASN B 1 3 ? -56.799 20.141 -18.847 1.00 123.09 13 ASN B O 1
ATOM 2524 N N . VAL B 1 4 ? -57.839 18.228 -19.460 1.00 133.70 14 VAL B N 1
ATOM 2525 C CA . VAL B 1 4 ? -57.657 17.642 -18.135 1.00 129.03 14 VAL B CA 1
ATOM 2526 C C . VAL B 1 4 ? -56.174 17.645 -17.808 1.00 122.27 14 VAL B C 1
ATOM 2527 O O . VAL B 1 4 ? -55.781 17.796 -16.646 1.00 117.09 14 VAL B O 1
ATOM 2531 N N . SER B 1 5 ? -55.335 17.466 -18.828 1.00 121.14 15 SER B N 1
ATOM 2532 C CA . SER B 1 5 ? -53.904 17.635 -18.638 1.00 119.39 15 SER B CA 1
ATOM 2533 C C . SER B 1 5 ? -53.569 19.088 -18.318 1.00 119.89 15 SER B C 1
ATOM 2534 O O . SER B 1 5 ? -52.763 19.359 -17.417 1.00 117.86 15 SER B O 1
ATOM 2537 N N . LEU B 1 6 ? -54.178 20.039 -19.045 1.00 121.22 16 LEU B N 1
ATOM 2538 C CA . LEU B 1 6 ? -53.973 21.462 -18.749 1.00 116.99 16 LEU B CA 1
ATOM 2539 C C . LEU B 1 6 ? -54.359 21.779 -17.310 1.00 109.97 16 LEU B C 1
ATOM 2540 O O . LEU B 1 6 ? -53.580 22.382 -16.565 1.00 106.06 16 LEU B O 1
ATOM 2545 N N . ASN B 1 7 ? -55.558 21.360 -16.900 1.00 113.02 17 ASN B N 1
ATOM 2546 C CA . ASN B 1 7 ? -56.037 21.653 -15.556 1.00 105.65 17 ASN B CA 1
ATOM 2547 C C . ASN B 1 7 ? -55.223 20.928 -14.497 1.00 107.20 17 ASN B C 1
ATOM 2548 O O . ASN B 1 7 ? -55.105 21.413 -13.367 1.00 109.55 17 ASN B O 1
ATOM 2553 N N . ASN B 1 8 ? -54.653 19.770 -14.837 1.00 111.06 18 ASN B N 1
ATOM 2554 C CA . ASN B 1 8 ? -53.754 19.099 -13.909 1.00 107.85 18 ASN B CA 1
ATOM 2555 C C . ASN B 1 8 ? -52.488 19.927 -13.707 1.00 104.95 18 ASN B C 1
ATOM 2556 O O . ASN B 1 8 ? -52.029 20.102 -12.573 1.00 107.65 18 ASN B O 1
ATOM 2561 N N . ILE B 1 9 ? -51.911 20.453 -14.788 1.00 102.76 19 ILE B N 1
ATOM 2562 C CA . ILE B 1 9 ? -50.696 21.245 -14.647 1.00 97.46 19 ILE B CA 1
ATOM 2563 C C . ILE B 1 9 ? -50.975 22.528 -13.875 1.00 96.62 19 ILE B C 1
ATOM 2564 O O . ILE B 1 9 ? -50.273 22.848 -12.910 1.00 98.51 19 ILE B O 1
ATOM 2569 N N . SER B 1 10 ? -51.994 23.288 -14.288 1.00 95.85 20 SER B N 1
ATOM 2570 C CA . SER B 1 10 ? -52.304 24.547 -13.611 1.00 90.98 20 SER B CA 1
ATOM 2571 C C . SER B 1 10 ? -52.629 24.329 -12.137 1.00 95.65 20 SER B C 1
ATOM 2572 O O . SER B 1 10 ? -52.315 25.179 -11.294 1.00 97.45 20 SER B O 1
ATOM 2575 N N . MET B 1 11 ? -53.300 23.232 -11.804 1.00 93.77 21 MET B N 1
ATOM 2576 C CA . MET B 1 11 ? -53.629 23.019 -10.400 1.00 91.39 21 MET B CA 1
ATOM 2577 C C . MET B 1 11 ? -52.382 22.694 -9.579 1.00 92.24 21 MET B C 1
ATOM 2578 O O . MET B 1 11 ? -52.258 23.124 -8.430 1.00 90.88 21 MET B O 1
ATOM 2583 N N . GLN B 1 12 ? -51.432 21.956 -10.162 1.00 100.08 22 GLN B N 1
ATOM 2584 C CA . GLN B 1 12 ? -50.195 21.647 -9.452 1.00 95.87 22 GLN B CA 1
ATOM 2585 C C . GLN B 1 12 ? -49.410 22.914 -9.170 1.00 93.74 22 GLN B C 1
ATOM 2586 O O . GLN B 1 12 ? -48.880 23.100 -8.069 1.00 92.69 22 GLN B O 1
ATOM 2592 N N . ILE B 1 13 ? -49.361 23.816 -10.147 1.00 94.57 23 ILE B N 1
ATOM 2593 C CA . ILE B 1 13 ? -48.625 25.062 -9.980 1.00 91.18 23 ILE B CA 1
ATOM 2594 C C . ILE B 1 13 ? -49.291 25.915 -8.914 1.00 84.54 23 ILE B C 1
ATOM 2595 O O . ILE B 1 13 ? -48.627 26.524 -8.068 1.00 86.40 23 ILE B O 1
ATOM 2600 N N . LEU B 1 14 ? -50.618 25.970 -8.943 1.00 84.39 24 LEU B N 1
ATOM 2601 C CA . LEU B 1 14 ? -51.352 26.760 -7.966 1.00 83.84 24 LEU B CA 1
ATOM 2602 C C . LEU B 1 14 ? -51.167 26.226 -6.548 1.00 85.39 24 LEU B C 1
ATOM 2603 O O . LEU B 1 14 ? -50.976 27.011 -5.609 1.00 83.12 24 LEU B O 1
ATOM 2608 N N . ARG B 1 15 ? -51.238 24.898 -6.357 1.00 83.26 25 ARG B N 1
ATOM 2609 C CA . ARG B 1 15 ? -51.031 24.364 -5.013 1.00 78.97 25 ARG B CA 1
ATOM 2610 C C . ARG B 1 15 ? -49.605 24.603 -4.548 1.00 77.57 25 ARG B C 1
ATOM 2611 O O . ARG B 1 15 ? -49.354 24.744 -3.347 1.00 77.57 25 ARG B O 1
ATOM 2619 N N . GLU B 1 16 ? -48.655 24.625 -5.471 1.00 75.52 26 GLU B N 1
ATOM 2620 C CA . GLU B 1 16 ? -47.291 24.923 -5.078 1.00 72.64 26 GLU B CA 1
ATOM 2621 C C . GLU B 1 16 ? -47.200 26.327 -4.525 1.00 71.93 26 GLU B C 1
ATOM 2622 O O . GLU B 1 16 ? -46.624 26.545 -3.458 1.00 78.94 26 GLU B O 1
ATOM 2628 N N . LEU B 1 17 ? -47.794 27.293 -5.225 1.00 73.29 27 LEU B N 1
ATOM 2629 C CA . LEU B 1 17 ? -47.856 28.669 -4.732 1.00 76.96 27 LEU B CA 1
ATOM 2630 C C . LEU B 1 17 ? -48.501 28.752 -3.360 1.00 73.50 27 LEU B C 1
ATOM 2631 O O . LEU B 1 17 ? -48.074 29.533 -2.501 1.00 69.69 27 LEU B O 1
ATOM 2636 N N . LEU B 1 18 ? -49.567 27.984 -3.162 1.00 76.39 28 LEU B N 1
ATOM 2637 C CA . LEU B 1 18 ? -50.379 28.120 -1.963 1.00 76.02 28 LEU B CA 1
ATOM 2638 C C . LEU B 1 18 ? -49.580 27.844 -0.701 1.00 74.86 28 LEU B C 1
ATOM 2639 O O . LEU B 1 18 ? -49.834 28.475 0.331 1.00 79.48 28 LEU B O 1
ATOM 2644 N N . GLN B 1 19 ? -48.583 26.956 -0.769 1.00 74.97 29 GLN B N 1
ATOM 2645 C CA . GLN B 1 19 ? -47.761 26.676 0.403 1.00 69.05 29 GLN B CA 1
ATOM 2646 C C . GLN B 1 19 ? -47.006 27.900 0.886 1.00 71.44 29 GLN B C 1
ATOM 2647 O O . GLN B 1 19 ? -46.556 27.914 2.032 1.00 80.88 29 GLN B O 1
ATOM 2653 N N . TYR B 1 20 ? -46.873 28.939 0.065 1.00 66.08 30 TYR B N 1
ATOM 2654 C CA . TYR B 1 20 ? -46.020 30.060 0.432 1.00 64.93 30 TYR B CA 1
ATOM 2655 C C . TYR B 1 20 ? -46.812 31.353 0.580 1.00 70.23 30 TYR B C 1
ATOM 2656 O O . TYR B 1 20 ? -46.241 32.455 0.549 1.00 69.16 30 TYR B O 1
ATOM 2665 N N . ARG B 1 21 ? -48.116 31.232 0.793 1.00 65.17 31 ARG B N 1
ATOM 2666 C CA . ARG B 1 21 ? -48.982 32.394 0.746 1.00 65.36 31 ARG B CA 1
ATOM 2667 C C . ARG B 1 21 ? -48.776 33.294 1.956 1.00 68.70 31 ARG B C 1
ATOM 2668 O O . ARG B 1 21 ? -48.699 32.828 3.097 1.00 73.59 31 ARG B O 1
ATOM 2676 N N . ARG B 1 22 ? -48.646 34.587 1.700 1.00 69.25 32 ARG B N 1
ATOM 2677 C CA . ARG B 1 22 ? -48.607 35.602 2.736 1.00 63.82 32 ARG B CA 1
ATOM 2678 C C . ARG B 1 22 ? -49.988 36.233 2.833 1.00 68.99 32 ARG B C 1
ATOM 2679 O O . ARG B 1 22 ? -50.498 36.768 1.844 1.00 69.02 32 ARG B O 1
ATOM 2687 N N . HIS B 1 23 ? -50.610 36.134 4.008 1.00 78.71 33 HIS B N 1
ATOM 2688 C CA . HIS B 1 23 ? -51.949 36.674 4.226 1.00 72.34 33 HIS B CA 1
ATOM 2689 C C . HIS B 1 23 ? -52.126 37.045 5.692 1.00 75.33 33 HIS B C 1
ATOM 2690 O O . HIS B 1 23 ? -51.472 36.489 6.570 1.00 88.45 33 HIS B O 1
ATOM 2697 N N . LEU B 1 24 ? -53.057 37.946 5.961 1.00 74.32 34 LEU B N 1
ATOM 2698 C CA . LEU B 1 24 ? -53.364 38.297 7.348 1.00 78.03 34 LEU B CA 1
ATOM 2699 C C . LEU B 1 24 ? -53.857 36.992 7.957 1.00 80.16 34 LEU B C 1
ATOM 2700 O O . LEU B 1 24 ? -54.833 36.408 7.472 1.00 84.13 34 LEU B O 1
ATOM 2705 N N . THR B 1 25 ? -53.220 36.555 9.046 1.00 88.40 35 THR B N 1
ATOM 2706 C CA . THR B 1 25 ? -53.537 35.258 9.650 1.00 99.03 35 THR B CA 1
ATOM 2707 C C . THR B 1 25 ? -54.710 35.464 10.608 1.00 95.28 35 THR B C 1
ATOM 2708 O O . THR B 1 25 ? -54.723 36.405 11.413 1.00 92.55 35 THR B O 1
ATOM 2712 N N . ASP B 1 26 ? -55.684 34.559 10.542 1.00 93.41 36 ASP B N 1
ATOM 2713 C CA . ASP B 1 26 ? -56.833 34.629 11.436 1.00 101.98 36 ASP B CA 1
ATOM 2714 C C . ASP B 1 26 ? -57.383 33.222 11.674 1.00 105.48 36 ASP B C 1
ATOM 2715 O O . ASP B 1 26 ? -57.705 32.504 10.713 1.00 106.29 36 ASP B O 1
ATOM 2720 N N . PRO B 1 27 ? -57.497 32.777 12.935 1.00 99.44 37 PRO B N 1
ATOM 2721 C CA . PRO B 1 27 ? -57.809 31.363 13.190 1.00 98.44 37 PRO B CA 1
ATOM 2722 C C . PRO B 1 27 ? -59.217 30.945 12.812 1.00 99.96 37 PRO B C 1
ATOM 2723 O O . PRO B 1 27 ? -59.475 29.738 12.729 1.00 99.67 37 PRO B O 1
ATOM 2727 N N . VAL B 1 28 ? -60.139 31.883 12.601 1.00 99.91 38 VAL B N 1
ATOM 2728 C CA . VAL B 1 28 ? -61.497 31.540 12.196 1.00 102.14 38 VAL B CA 1
ATOM 2729 C C . VAL B 1 28 ? -61.689 31.561 10.687 1.00 99.99 38 VAL B C 1
ATOM 2730 O O . VAL B 1 28 ? -62.828 31.418 10.216 1.00 99.62 38 VAL B O 1
ATOM 2734 N N . LYS B 1 29 ? -60.630 31.769 9.920 1.00 99.39 39 LYS B N 1
ATOM 2735 C CA . LYS B 1 29 ? -60.746 31.793 8.472 1.00 97.98 39 LYS B CA 1
ATOM 2736 C C . LYS B 1 29 ? -60.859 30.371 7.950 1.00 97.53 39 LYS B C 1
ATOM 2737 O O . LYS B 1 29 ? -60.032 29.516 8.273 1.00 97.14 39 LYS B O 1
ATOM 2743 N N . ASN B 1 30 ? -61.889 30.111 7.150 1.00 101.18 40 ASN B N 1
ATOM 2744 C CA . ASN B 1 30 ? -61.987 28.830 6.462 1.00 103.71 40 ASN B CA 1
ATOM 2745 C C . ASN B 1 30 ? -60.967 28.797 5.338 1.00 100.20 40 ASN B C 1
ATOM 2746 O O . ASN B 1 30 ? -61.142 29.465 4.313 1.00 98.40 40 ASN B O 1
ATOM 2751 N N . SER B 1 31 ? -59.939 27.965 5.496 1.00 102.28 41 SER B N 1
ATOM 2752 C CA . SER B 1 31 ? -58.866 27.925 4.511 1.00 100.00 41 SER B CA 1
ATOM 2753 C C . SER B 1 31 ? -59.333 27.358 3.172 1.00 99.32 41 SER B C 1
ATOM 2754 O O . SER B 1 31 ? -58.890 27.834 2.119 1.00 96.58 41 SER B O 1
ATOM 2757 N N . ALA B 1 32 ? -60.233 26.367 3.184 1.00 96.22 42 ALA B N 1
ATOM 2758 C CA . ALA B 1 32 ? -60.661 25.757 1.929 1.00 94.35 42 ALA B CA 1
ATOM 2759 C C . ALA B 1 32 ? -61.503 26.729 1.106 1.00 98.43 42 ALA B C 1
ATOM 2760 O O . ALA B 1 32 ? -61.422 26.737 -0.129 1.00 99.24 42 ALA B O 1
ATOM 2762 N N . LYS B 1 33 ? -62.322 27.550 1.775 1.00 101.78 43 LYS B N 1
ATOM 2763 C CA . LYS B 1 33 ? -63.114 28.564 1.086 1.00 99.53 43 LYS B CA 1
ATOM 2764 C C . LYS B 1 33 ? -62.211 29.630 0.489 1.00 98.75 43 LYS B C 1
ATOM 2765 O O . LYS B 1 33 ? -62.470 30.132 -0.612 1.00 95.62 43 LYS B O 1
ATOM 2771 N N . GLU B 1 34 ? -61.160 30.009 1.219 1.00 95.81 44 GLU B N 1
ATOM 2772 C CA . GLU B 1 34 ? -60.206 30.986 0.707 1.00 97.84 44 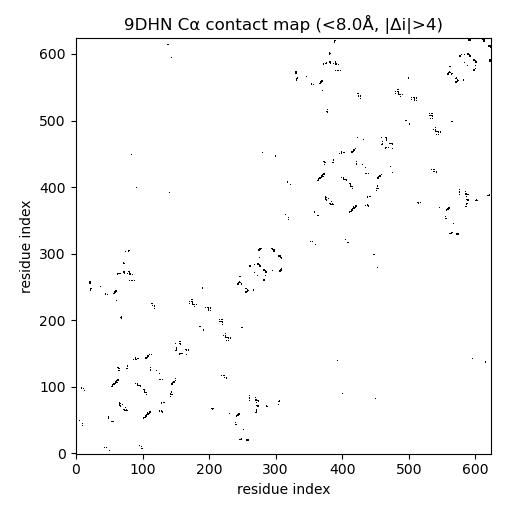GLU B CA 1
ATOM 2773 C C . GLU B 1 34 ? -59.462 30.467 -0.519 1.00 94.44 44 GLU B C 1
ATOM 2774 O O . GLU B 1 34 ? -59.322 31.179 -1.520 1.00 94.36 44 GLU B O 1
ATOM 2780 N N . GLU B 1 35 ? -58.936 29.247 -0.445 1.00 93.56 45 GLU B N 1
ATOM 2781 C CA . GLU B 1 35 ? -58.200 28.717 -1.584 1.00 86.46 45 GLU B CA 1
ATOM 2782 C C . GLU B 1 35 ? -59.095 28.589 -2.804 1.00 90.20 45 GLU B C 1
ATOM 2783 O O . GLU B 1 35 ? -58.679 28.951 -3.914 1.00 90.98 45 GLU B O 1
ATOM 2789 N N . GLU B 1 36 ? -60.355 28.152 -2.623 1.00 90.92 46 GLU B N 1
ATOM 2790 C CA . GLU B 1 36 ? -61.263 28.080 -3.770 1.00 87.48 46 GLU B CA 1
ATOM 2791 C C . GLU B 1 36 ? -61.430 29.454 -4.413 1.00 87.98 46 GLU B C 1
ATOM 2792 O O . GLU B 1 36 ? -61.582 29.556 -5.635 1.00 84.58 46 GLU B O 1
ATOM 2798 N N . ILE B 1 37 ? -61.359 30.524 -3.618 1.00 87.72 47 ILE B N 1
ATOM 2799 C CA . ILE B 1 37 ? -61.494 31.861 -4.178 1.00 82.66 47 ILE B CA 1
ATOM 2800 C C . ILE B 1 37 ? -60.288 32.198 -5.048 1.00 85.36 47 ILE B C 1
ATOM 2801 O O . ILE B 1 37 ? -60.433 32.677 -6.182 1.00 84.06 47 ILE B O 1
ATOM 2806 N N . ILE B 1 38 ? -59.075 31.976 -4.528 1.00 85.67 48 ILE B N 1
ATOM 2807 C CA . ILE B 1 38 ? -57.896 32.277 -5.339 1.00 89.37 48 ILE B CA 1
ATOM 2808 C C . ILE B 1 38 ? -57.762 31.312 -6.518 1.00 88.25 48 ILE B C 1
ATOM 2809 O O . ILE B 1 38 ? -57.238 31.703 -7.575 1.00 82.88 48 ILE B O 1
ATOM 2814 N N . LYS B 1 39 ? -58.240 30.060 -6.381 1.00 85.85 49 LYS B N 1
ATOM 2815 C CA . LYS B 1 39 ? -58.388 29.201 -7.557 1.00 85.77 49 LYS B CA 1
ATOM 2816 C C . LYS B 1 39 ? -59.105 29.962 -8.663 1.00 92.52 49 LYS B C 1
ATOM 2817 O O . LYS B 1 39 ? -58.570 30.139 -9.767 1.00 93.69 49 LYS B O 1
ATOM 2823 N N . THR B 1 40 ? -60.269 30.531 -8.340 1.00 87.76 50 THR B N 1
ATOM 2824 C CA . THR B 1 40 ? -61.064 31.167 -9.379 1.00 85.14 50 THR B CA 1
ATOM 2825 C C . THR B 1 40 ? -60.375 32.404 -9.940 1.00 86.74 50 THR B C 1
ATOM 2826 O O . THR B 1 40 ? -60.653 32.791 -11.076 1.00 85.58 50 THR B O 1
ATOM 2830 N N . VAL B 1 41 ? -59.489 33.039 -9.176 1.00 88.04 51 VAL B N 1
ATOM 2831 C CA . VAL B 1 41 ? -58.848 34.250 -9.673 1.00 80.56 51 VAL B CA 1
ATOM 2832 C C . VAL B 1 41 ? -57.563 33.936 -10.424 1.00 86.94 51 VAL B C 1
ATOM 2833 O O . VAL B 1 41 ? -57.252 34.594 -11.420 1.00 91.91 51 VAL B O 1
ATOM 2837 N N . GLN B 1 42 ? -56.790 32.947 -9.962 1.00 88.63 52 GLN B N 1
ATOM 2838 C CA . GLN B 1 42 ? -55.433 32.725 -10.463 1.00 85.65 52 GLN B CA 1
ATOM 2839 C C . GLN B 1 42 ? -55.334 31.649 -11.531 1.00 87.10 52 GLN B C 1
ATOM 2840 O O . GLN B 1 42 ? -54.509 31.781 -12.440 1.00 86.27 52 GLN B O 1
ATOM 2846 N N . LEU B 1 43 ? -56.132 30.578 -11.430 1.00 92.54 53 LEU B N 1
ATOM 2847 C CA . LEU B 1 43 ? -56.064 29.485 -12.405 1.00 86.93 53 LEU B CA 1
ATOM 2848 C C . LEU B 1 43 ? -56.203 29.979 -13.834 1.00 89.49 53 LEU B C 1
ATOM 2849 O O . LEU B 1 43 ? -55.369 29.599 -14.671 1.00 93.49 53 LEU B O 1
ATOM 2854 N N . PRO B 1 44 ? -57.180 30.832 -14.173 1.00 88.35 54 PRO B N 1
ATOM 2855 C CA . PRO B 1 44 ? -57.205 31.408 -15.528 1.00 87.62 54 PRO B CA 1
ATOM 2856 C C . PRO B 1 44 ? -55.903 32.067 -15.922 1.00 89.67 54 PRO B C 1
ATOM 2857 O O . PRO B 1 44 ? -55.364 31.800 -17.003 1.00 96.89 54 PRO B O 1
ATOM 2861 N N . ARG B 1 45 ? -55.364 32.914 -15.053 1.00 89.06 55 ARG B N 1
ATOM 2862 C CA . ARG B 1 45 ? -54.134 33.612 -15.388 1.00 90.82 55 ARG B CA 1
ATOM 2863 C C . ARG B 1 45 ? -53.003 32.629 -15.645 1.00 82.79 55 ARG B C 1
ATOM 2864 O O . ARG B 1 45 ? -52.200 32.824 -16.561 1.00 88.75 55 ARG B O 1
ATOM 2872 N N . ILE B 1 46 ? -52.958 31.541 -14.895 1.00 84.02 56 ILE B N 1
ATOM 2873 C CA . ILE B 1 46 ? -51.911 30.551 -15.101 1.00 93.92 56 ILE B CA 1
ATOM 2874 C C . ILE B 1 46 ? -52.097 29.867 -16.441 1.00 91.79 56 ILE B C 1
ATOM 2875 O O . ILE B 1 46 ? -51.157 29.736 -17.234 1.00 90.70 56 ILE B O 1
ATOM 2880 N N . GLU B 1 47 ? -53.319 29.391 -16.684 1.00 92.35 57 GLU B N 1
ATOM 2881 C CA . GLU B 1 47 ? -53.612 28.573 -17.853 1.00 94.80 57 GLU B CA 1
ATOM 2882 C C . GLU B 1 47 ? -53.407 29.325 -19.160 1.00 96.57 57 GLU B C 1
ATOM 2883 O O . GLU B 1 47 ? -53.119 28.695 -20.186 1.00 101.31 57 GLU B O 1
ATOM 2889 N N . TYR B 1 48 ? -53.500 30.648 -19.134 1.00 91.31 58 TYR B N 1
ATOM 2890 C CA . TYR B 1 48 ? -53.187 31.406 -20.367 1.00 95.92 58 TYR B CA 1
ATOM 2891 C C . TYR B 1 48 ? -51.848 30.913 -20.907 1.00 95.59 58 TYR B C 1
ATOM 2892 O O . TYR B 1 48 ? -51.775 30.495 -22.075 1.00 98.09 58 TYR B O 1
ATOM 2901 N N . PHE B 1 49 ? -50.813 30.963 -20.073 1.00 92.28 59 PHE B N 1
ATOM 2902 C CA . PHE B 1 49 ? -49.455 30.574 -20.518 1.00 91.71 59 PHE B CA 1
ATOM 2903 C C . PHE B 1 49 ? -49.391 29.104 -20.916 1.00 92.65 59 PHE B C 1
ATOM 2904 O O . PHE B 1 49 ? -48.749 28.789 -21.926 1.00 94.44 59 PHE B O 1
ATOM 2912 N N . ILE B 1 50 ? -50.024 28.231 -20.140 1.00 93.45 60 ILE B N 1
ATOM 2913 C CA . ILE B 1 50 ? -49.913 26.770 -20.422 1.00 95.88 60 ILE B CA 1
ATOM 2914 C C . ILE B 1 50 ? -50.541 26.480 -21.785 1.00 97.79 60 ILE B C 1
ATOM 2915 O O . ILE B 1 50 ? -49.955 25.704 -22.554 1.00 99.05 60 ILE B O 1
ATOM 2920 N N . LYS B 1 51 ? -51.673 27.114 -22.079 1.00 97.93 61 LYS B N 1
ATOM 2921 C CA . LYS B 1 51 ? -52.355 26.908 -23.379 1.00 91.21 61 LYS B CA 1
ATOM 2922 C C . LYS B 1 51 ? -51.414 27.385 -24.472 1.00 96.26 61 LYS B C 1
ATOM 2923 O O . LYS B 1 51 ? -51.332 26.721 -25.514 1.00 103.61 61 LYS B O 1
ATOM 2929 N N . ASN B 1 52 ? -50.716 28.487 -24.223 1.00 93.06 62 ASN B N 1
ATOM 2930 C CA . ASN B 1 52 ? -49.828 29.088 -25.249 1.00 86.97 62 ASN B CA 1
ATOM 2931 C C . ASN B 1 52 ? -48.464 28.399 -25.182 1.00 99.27 62 ASN B C 1
ATOM 2932 O O . ASN B 1 52 ? -47.584 28.780 -25.969 1.00 96.52 62 ASN B O 1
ATOM 2937 N N . LYS B 1 53 ? -48.292 27.465 -24.244 1.00 103.05 63 LYS B N 1
ATOM 2938 C CA . LYS B 1 53 ? -47.000 26.738 -24.085 1.00 99.90 63 LYS B CA 1
ATOM 2939 C C . LYS B 1 53 ? -45.897 27.767 -23.840 1.00 98.67 63 LYS B C 1
ATOM 2940 O O . LYS B 1 53 ? -44.795 27.603 -24.380 1.00 101.39 63 LYS B O 1
ATOM 2946 N N . LYS B 1 54 ? -46.205 28.772 -23.027 1.00 95.27 64 LYS B N 1
ATOM 2947 C CA . LYS B 1 54 ? -45.245 29.859 -22.736 1.00 94.94 64 LYS B CA 1
ATOM 2948 C C . LYS B 1 54 ? -44.868 29.759 -21.264 1.00 96.15 64 LYS B C 1
ATOM 2949 O O . LYS B 1 54 ? -45.724 29.355 -20.467 1.00 99.36 64 LYS B O 1
ATOM 2955 N N . PRO B 1 55 ? -43.613 30.045 -20.871 1.00 93.32 65 PRO B N 1
ATOM 2956 C CA . PRO B 1 55 ? -43.219 29.869 -19.488 1.00 91.89 65 PRO B CA 1
ATOM 2957 C C . PRO B 1 55 ? -44.061 30.807 -18.619 1.00 91.83 65 PRO B C 1
ATOM 2958 O O . PRO B 1 55 ? -44.324 31.917 -19.032 1.00 89.95 65 PRO B O 1
ATOM 2962 N N . ILE B 1 56 ? -44.483 30.329 -17.449 1.00 85.57 66 ILE B N 1
ATOM 2963 C CA . ILE B 1 56 ? -45.370 31.163 -16.592 1.00 80.46 66 ILE B CA 1
ATOM 2964 C C . ILE B 1 56 ? -44.559 32.386 -16.187 1.00 81.84 66 ILE B C 1
ATOM 2965 O O . ILE B 1 56 ? -43.384 32.225 -15.851 1.00 83.41 66 ILE B O 1
ATOM 2970 N N . GLU B 1 57 ? -45.175 33.562 -16.195 1.00 79.51 67 GLU B N 1
ATOM 2971 C CA . GLU B 1 57 ? -44.379 34.777 -15.907 1.00 84.27 67 GLU B CA 1
ATOM 2972 C C . GLU B 1 57 ? -44.933 35.434 -14.647 1.00 81.73 67 GLU B C 1
ATOM 2973 O O . GLU B 1 57 ? -46.162 35.529 -14.510 1.00 78.54 67 GLU B O 1
ATOM 2979 N N . PHE B 1 58 ? -44.037 35.782 -13.734 1.00 74.92 68 PHE B N 1
ATOM 2980 C CA . PHE B 1 58 ? -44.476 36.370 -12.456 1.00 72.32 68 PHE B CA 1
ATOM 2981 C C . PHE B 1 58 ? -43.754 37.689 -12.230 1.00 75.10 68 PHE B C 1
ATOM 2982 O O . PHE B 1 58 ? -42.534 37.729 -12.404 1.00 80.33 68 PHE B O 1
ATOM 2990 N N . ILE B 1 59 ? -44.489 38.743 -11.896 1.00 73.42 69 ILE B N 1
ATOM 2991 C CA . ILE B 1 59 ? -43.887 40.016 -11.531 1.00 72.39 69 ILE B CA 1
ATOM 2992 C C . ILE B 1 59 ? -43.936 40.117 -10.019 1.00 73.65 69 ILE B C 1
ATOM 2993 O O . ILE B 1 59 ? -44.911 39.670 -9.389 1.00 70.93 69 ILE B O 1
ATOM 2998 N N . LEU B 1 60 ? -42.893 40.689 -9.419 1.00 73.89 70 LEU B N 1
ATOM 2999 C CA . LEU B 1 60 ? -42.882 40.892 -7.947 1.00 71.44 70 LEU B CA 1
ATOM 3000 C C . LEU B 1 60 ? -42.190 42.212 -7.625 1.00 71.75 70 LEU B C 1
ATOM 3001 O O . LEU B 1 60 ? -40.957 42.256 -7.710 1.00 71.70 70 LEU B O 1
ATOM 3006 N N . PRO B 1 61 ? -42.911 43.292 -7.268 1.00 76.80 71 PRO B N 1
ATOM 3007 C CA . PRO B 1 61 ? -42.209 44.495 -6.884 1.00 74.12 71 PRO B CA 1
ATOM 3008 C C . PRO B 1 61 ? -41.604 44.141 -5.529 1.00 79.82 71 PRO B C 1
ATOM 3009 O O . PRO B 1 61 ? -42.351 43.764 -4.652 1.00 82.60 71 PRO B O 1
ATOM 3013 N N . ALA B 1 62 ? -40.289 44.307 -5.386 1.00 78.01 72 ALA B N 1
ATOM 3014 C CA . ALA B 1 62 ? -39.617 43.889 -4.136 1.00 75.36 72 ALA B CA 1
ATOM 3015 C C . ALA B 1 62 ? -38.213 44.481 -4.023 1.00 81.72 72 ALA B C 1
ATOM 3016 O O . ALA B 1 62 ? -37.738 45.052 -5.014 1.00 88.53 72 ALA B O 1
ATOM 3018 N N . PHE B 1 63 ? -37.592 44.363 -2.849 1.00 76.30 73 PHE B N 1
ATOM 3019 C CA . PHE B 1 63 ? -36.169 44.753 -2.671 1.00 79.27 73 PHE B CA 1
ATOM 3020 C C . PHE B 1 63 ? -35.860 46.205 -3.034 1.00 81.72 73 PHE B C 1
ATOM 3021 O O . PHE B 1 63 ? -34.837 46.417 -3.700 1.00 85.10 73 PHE B O 1
ATOM 3029 N N . PRO B 1 64 ? -36.686 47.218 -2.708 1.00 79.62 74 PRO B N 1
ATOM 3030 C CA . PRO B 1 64 ? -36.319 48.564 -3.127 1.00 84.58 74 PRO B CA 1
ATOM 3031 C C . PRO B 1 64 ? -35.033 49.134 -2.517 1.00 86.10 74 PRO B C 1
ATOM 3032 O O . PRO B 1 64 ? -34.231 49.644 -3.266 1.00 90.79 74 PRO B O 1
ATOM 3036 N N . THR B 1 65 ? -34.848 48.990 -1.206 1.00 85.05 75 THR B N 1
ATOM 3037 C CA . THR B 1 65 ? -33.615 49.450 -0.515 1.00 78.98 75 THR B CA 1
ATOM 3038 C C . THR B 1 65 ? -33.573 48.777 0.856 1.00 74.85 75 THR B C 1
ATOM 3039 O O . THR B 1 65 ? -34.611 48.259 1.272 1.00 81.75 75 THR B O 1
ATOM 3043 N N . LYS B 1 66 ? -32.434 48.812 1.534 1.00 80.24 76 LYS B N 1
ATOM 3044 C CA . LYS B 1 66 ? -32.365 48.266 2.912 1.00 77.76 76 LYS B CA 1
ATOM 3045 C C . LYS B 1 66 ? -32.881 49.305 3.912 1.00 82.44 76 LYS B C 1
ATOM 3046 O O . LYS B 1 66 ? -32.650 50.498 3.682 1.00 84.77 76 LYS B O 1
ATOM 3052 N N . SER B 1 67 ? -33.557 48.866 4.976 1.00 85.11 77 SER B N 1
ATOM 3053 C CA . SER B 1 67 ? -34.024 49.778 6.012 1.00 83.58 77 SER B CA 1
ATOM 3054 C C . SER B 1 67 ? -32.851 50.385 6.775 1.00 89.37 77 SER B C 1
ATOM 3055 O O . SER B 1 67 ? -31.880 49.685 7.081 1.00 90.68 77 SER B O 1
ATOM 3058 N N . PRO B 1 68 ? -32.903 51.685 7.085 1.00 93.39 78 PRO B N 1
ATOM 3059 C CA . PRO B 1 68 ? -31.809 52.319 7.846 1.00 87.72 78 PRO B CA 1
ATOM 3060 C C . PRO B 1 68 ? -31.866 52.091 9.351 1.00 92.51 78 PRO B C 1
ATOM 3061 O O . PRO B 1 68 ? -30.890 52.411 10.037 1.00 97.25 78 PRO B O 1
ATOM 3065 N N . ASN B 1 69 ? -32.946 51.573 9.912 1.00 91.24 79 ASN B N 1
ATOM 3066 C CA . ASN B 1 69 ? -32.949 51.367 11.352 1.00 96.56 79 ASN B CA 1
ATOM 3067 C C . ASN B 1 69 ? -32.097 50.151 11.698 1.00 101.50 79 ASN B C 1
ATOM 3068 O O . ASN B 1 69 ? -32.434 49.013 11.337 1.00 99.07 79 ASN B O 1
ATOM 3073 N N . ILE B 1 70 ? -31.000 50.391 12.423 1.00 102.60 80 ILE B N 1
ATOM 3074 C CA . ILE B 1 70 ? -30.131 49.304 12.845 1.00 97.61 80 ILE B CA 1
ATOM 3075 C C . ILE B 1 70 ? -30.831 48.365 13.807 1.00 98.03 80 ILE B C 1
ATOM 3076 O O . ILE B 1 70 ? -30.440 47.198 13.917 1.00 100.59 80 ILE B O 1
ATOM 3081 N N . ASN B 1 71 ? -31.901 48.808 14.471 1.00 99.36 81 ASN B N 1
ATOM 3082 C CA . ASN B 1 71 ? -32.607 47.871 15.340 1.00 100.37 81 ASN B CA 1
ATOM 3083 C C . ASN B 1 71 ? -33.296 46.774 14.550 1.00 95.00 81 ASN B C 1
ATOM 3084 O O . ASN B 1 71 ? -33.608 45.731 15.125 1.00 89.78 81 ASN B O 1
ATOM 3089 N N . LYS B 1 72 ? -33.522 46.988 13.252 1.00 95.15 82 LYS B N 1
ATOM 3090 C CA . LYS B 1 72 ? -34.131 46.003 12.368 1.00 92.72 82 LYS B CA 1
ATOM 3091 C C . LYS B 1 72 ? -33.121 45.257 11.508 1.00 90.62 82 LYS B C 1
ATOM 3092 O O . LYS B 1 72 ? -33.287 44.057 11.280 1.00 86.00 82 LYS B O 1
ATOM 3098 N N . VAL B 1 73 ? -32.068 45.929 11.043 1.00 89.40 83 VAL B N 1
ATOM 3099 C CA . VAL B 1 73 ? -31.198 45.400 10.003 1.00 87.15 83 VAL B CA 1
ATOM 3100 C C . VAL B 1 73 ? -29.720 45.391 10.434 1.00 93.26 83 VAL B C 1
ATOM 3101 O O . VAL B 1 73 ? -29.333 46.009 11.427 1.00 94.09 83 VAL B O 1
ATOM 3105 N N . LEU B 1 74 ? -28.887 44.622 9.708 1.00 97.62 84 LEU B N 1
ATOM 3106 C CA . LEU B 1 74 ? -27.453 44.563 10.002 1.00 92.16 84 LEU B CA 1
ATOM 3107 C C . LEU B 1 74 ? -26.629 45.635 9.318 1.00 98.54 84 LEU B C 1
ATOM 3108 O O . LEU B 1 74 ? -25.580 46.015 9.853 1.00 109.89 84 LEU B O 1
ATOM 3113 N N . GLY B 1 75 ? -26.993 46.042 8.107 1.00 92.31 85 GLY B N 1
ATOM 3114 C CA . GLY B 1 75 ? -26.088 46.897 7.364 1.00 94.36 85 GLY B CA 1
ATOM 3115 C C . GLY B 1 75 ? -26.758 47.498 6.150 1.00 88.94 85 GLY B C 1
ATOM 3116 O O . GLY B 1 75 ? -27.984 47.531 6.035 1.00 92.44 85 GLY B O 1
ATOM 3117 N N . THR B 1 76 ? -25.924 48.016 5.254 1.00 87.91 86 THR B N 1
ATOM 3118 C CA . THR B 1 76 ? -26.470 48.659 4.073 1.00 93.19 86 THR B CA 1
ATOM 3119 C C . THR B 1 76 ? -26.706 47.709 2.908 1.00 93.47 86 THR B C 1
ATOM 3120 O O . THR B 1 76 ? -27.655 47.902 2.136 1.00 94.44 86 THR B O 1
ATOM 3124 N N . ALA B 1 77 ? -25.817 46.724 2.724 1.00 87.74 87 ALA B N 1
ATOM 3125 C CA . ALA B 1 77 ? -25.834 45.848 1.554 1.00 85.11 87 ALA B CA 1
ATOM 3126 C C . ALA B 1 77 ? -26.797 44.680 1.752 1.00 84.90 87 ALA B C 1
ATOM 3127 O O . ALA B 1 77 ? -27.201 44.362 2.878 1.00 85.86 87 ALA B O 1
ATOM 3129 N N . PRO B 1 78 ? -27.203 44.037 0.657 1.00 79.10 88 PRO B N 1
ATOM 3130 C CA . PRO B 1 78 ? -27.960 42.793 0.798 1.00 79.11 88 PRO B CA 1
ATOM 3131 C C . PRO B 1 78 ? -27.099 41.755 1.505 1.00 85.21 88 PRO B C 1
ATOM 3132 O O . PRO B 1 78 ? -25.933 41.553 1.154 1.00 84.37 88 PRO B O 1
ATOM 3136 N N . ASP B 1 79 ? -27.665 41.126 2.534 1.00 85.81 89 ASP B N 1
ATOM 3137 C CA . ASP B 1 79 ? -26.974 40.131 3.327 1.00 80.29 89 ASP B CA 1
ATOM 3138 C C . ASP B 1 79 ? -27.623 38.752 3.119 1.00 82.41 89 ASP B C 1
ATOM 3139 O O . ASP B 1 79 ? -28.235 38.491 2.073 1.00 80.41 89 ASP B O 1
ATOM 3144 N N . MET B 1 80 ? -27.478 37.876 4.116 1.00 80.72 90 MET B N 1
ATOM 3145 C CA . MET B 1 80 ? -27.953 36.501 4.009 1.00 78.24 90 MET B CA 1
ATOM 3146 C C . MET B 1 80 ? -29.460 36.430 3.788 1.00 79.27 90 MET B C 1
ATOM 3147 O O . MET B 1 80 ? -29.944 35.525 3.101 1.00 77.54 90 MET B O 1
ATOM 3152 N N . ALA B 1 81 ? -30.221 37.328 4.425 1.00 78.40 91 ALA B N 1
ATOM 3153 C CA . ALA B 1 81 ? -31.673 37.353 4.248 1.00 72.28 91 ALA B CA 1
ATOM 3154 C C . ALA B 1 81 ? -32.066 37.498 2.782 1.00 78.38 91 ALA B C 1
ATOM 3155 O O . ALA B 1 81 ? -32.897 36.736 2.261 1.00 76.88 91 ALA B O 1
ATOM 3157 N N . GLU B 1 82 ? -31.480 38.475 2.092 1.00 79.11 92 GLU B N 1
ATOM 3158 C CA . GLU B 1 82 ? -31.774 38.624 0.677 1.00 70.50 92 GLU B CA 1
ATOM 3159 C C . GLU B 1 82 ? -31.347 37.387 -0.084 1.00 74.68 92 GLU B C 1
ATOM 3160 O O . GLU B 1 82 ? -32.079 36.898 -0.952 1.00 77.66 92 GLU B O 1
ATOM 3166 N N . ARG B 1 83 ? -30.165 36.860 0.235 1.00 76.06 93 ARG B N 1
ATOM 3167 C CA . ARG B 1 83 ? -29.619 35.753 -0.540 1.00 78.28 93 ARG B CA 1
ATOM 3168 C C . ARG B 1 83 ? -30.534 34.529 -0.485 1.00 77.59 93 ARG B C 1
ATOM 3169 O O . ARG B 1 83 ? -30.850 33.929 -1.523 1.00 76.33 93 ARG B O 1
ATOM 3177 N N . LEU B 1 84 ? -30.998 34.156 0.709 1.00 72.92 94 LEU B N 1
ATOM 3178 C CA . LEU B 1 84 ? -31.872 32.993 0.831 1.00 73.62 94 LEU B CA 1
ATOM 3179 C C . LEU B 1 84 ? -33.172 33.180 0.062 1.00 77.06 94 LEU B C 1
ATOM 3180 O O . LEU B 1 84 ? -33.657 32.249 -0.597 1.00 73.07 94 LEU B O 1
ATOM 3185 N N . SER B 1 85 ? -33.758 34.382 0.155 1.00 80.67 95 SER B N 1
ATOM 3186 C CA . SER B 1 85 ? -35.060 34.645 -0.452 1.00 77.68 95 SER B CA 1
ATOM 3187 C C . SER B 1 85 ? -34.991 34.499 -1.960 1.00 72.88 95 SER B C 1
ATOM 3188 O O . SER B 1 85 ? -35.856 33.867 -2.578 1.00 69.82 95 SER B O 1
ATOM 3191 N N . LEU B 1 86 ? -33.951 35.080 -2.566 1.00 72.52 96 LEU B N 1
ATOM 3192 C CA . LEU B 1 86 ? -33.740 34.954 -4.003 1.00 70.98 96 LEU B CA 1
ATOM 3193 C C . LEU B 1 86 ? -33.455 33.516 -4.388 1.00 72.81 96 LEU B C 1
ATOM 3194 O O . LEU B 1 86 ? -33.939 33.040 -5.421 1.00 75.93 96 LEU B O 1
ATOM 3199 N N . ILE B 1 87 ? -32.665 32.809 -3.576 1.00 72.58 97 ILE B N 1
ATOM 3200 C CA . ILE B 1 87 ? -32.461 31.382 -3.807 1.00 70.08 97 ILE B CA 1
ATOM 3201 C C . ILE B 1 87 ? -33.799 30.659 -3.820 1.00 71.04 97 ILE B C 1
ATOM 3202 O O . ILE B 1 87 ? -34.078 29.834 -4.698 1.00 66.05 97 ILE B O 1
ATOM 3207 N N . PHE B 1 88 ? -34.667 31.000 -2.877 1.00 72.05 98 PHE B N 1
ATOM 3208 C CA . PHE B 1 88 ? -35.950 30.337 -2.832 1.00 68.29 98 PHE B CA 1
ATOM 3209 C C . PHE B 1 88 ? -36.762 30.680 -4.065 1.00 67.83 98 PHE B C 1
ATOM 3210 O O . PHE B 1 88 ? -37.357 29.797 -4.692 1.00 71.00 98 PHE B O 1
ATOM 3218 N N . LEU B 1 89 ? -36.818 31.963 -4.408 1.00 69.60 99 LEU B N 1
ATOM 3219 C CA . LEU B 1 89 ? -37.575 32.395 -5.577 1.00 70.04 99 LEU B CA 1
ATOM 3220 C C . LEU B 1 89 ? -37.120 31.668 -6.838 1.00 76.19 99 LEU B C 1
ATOM 3221 O O . LEU B 1 89 ? -37.942 31.135 -7.602 1.00 75.44 99 LEU B O 1
ATOM 3226 N N . ASN B 1 90 ? -35.806 31.610 -7.065 1.00 71.48 100 ASN B N 1
ATOM 3227 C CA . ASN B 1 90 ? -35.318 30.894 -8.240 1.00 75.24 100 ASN B CA 1
ATOM 3228 C C . ASN B 1 90 ? -35.634 29.413 -8.133 1.00 75.84 100 ASN B C 1
ATOM 3229 O O . ASN B 1 90 ? -36.112 28.800 -9.095 1.00 78.69 100 ASN B O 1
ATOM 3234 N N . SER B 1 91 ? -35.379 28.829 -6.958 1.00 73.19 101 SER B N 1
ATOM 3235 C CA . SER B 1 91 ? -35.685 27.426 -6.724 1.00 72.12 101 SER B CA 1
ATOM 3236 C C . SER B 1 91 ? -37.164 27.115 -6.937 1.00 77.44 101 SER B C 1
ATOM 3237 O O . SER B 1 91 ? -37.514 25.999 -7.351 1.00 74.65 101 SER B O 1
ATOM 3240 N N . PHE B 1 92 ? -38.040 28.090 -6.694 1.00 78.70 102 PHE B N 1
ATOM 3241 C CA . PHE B 1 92 ? -39.456 27.894 -6.979 1.00 74.93 102 PHE B CA 1
ATOM 3242 C C . PHE B 1 92 ? -39.716 27.715 -8.467 1.00 78.73 102 PHE B C 1
ATOM 3243 O O . PHE B 1 92 ? -40.583 26.922 -8.855 1.00 78.60 102 PHE B O 1
ATOM 3251 N N . CYS B 1 93 ? -39.030 28.494 -9.320 1.00 83.11 103 CYS B N 1
ATOM 3252 C CA . CYS B 1 93 ? -39.227 28.360 -10.765 1.00 81.34 103 CYS B CA 1
ATOM 3253 C C . CYS B 1 93 ? -38.654 27.049 -11.312 1.00 87.32 103 CYS B C 1
ATOM 3254 O O . CYS B 1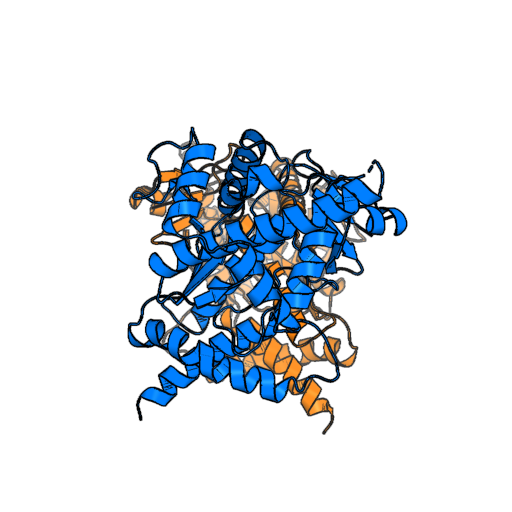 93 ? -39.277 26.407 -12.169 1.00 88.77 103 CYS B O 1
ATOM 3257 N N . GLN B 1 94 ? -37.477 26.624 -10.845 1.00 87.41 104 GLN B N 1
ATOM 3258 C CA . GLN B 1 94 ? -36.942 25.337 -11.295 1.00 88.92 104 GLN B CA 1
ATOM 3259 C C . GLN B 1 94 ? -37.878 24.199 -10.910 1.00 88.28 104 GLN B C 1
ATOM 3260 O O . GLN B 1 94 ? -38.062 23.244 -11.669 1.00 92.95 104 GLN B O 1
ATOM 3266 N N . ARG B 1 95 ? -38.487 24.302 -9.735 1.00 86.15 105 ARG B N 1
ATOM 3267 C CA . ARG B 1 95 ? -39.437 23.300 -9.293 1.00 81.87 105 ARG B CA 1
ATOM 3268 C C . ARG B 1 95 ? -40.587 23.200 -10.275 1.00 86.08 105 ARG B C 1
ATOM 3269 O O . ARG B 1 95 ? -41.128 22.116 -10.510 1.00 89.55 105 ARG B O 1
ATOM 3277 N N . ILE B 1 96 ? -40.996 24.340 -10.827 1.00 92.26 106 ILE B N 1
ATOM 3278 C CA . ILE B 1 96 ? -42.082 24.384 -11.803 1.00 91.10 106 ILE B CA 1
ATOM 3279 C C . ILE B 1 96 ? -41.732 23.535 -13.017 1.00 90.91 106 ILE B C 1
ATOM 3280 O O . ILE B 1 96 ? -42.588 22.848 -13.586 1.00 92.07 106 ILE B O 1
ATOM 3285 N N . GLN B 1 97 ? -40.450 23.539 -13.407 1.00 93.42 107 GLN B N 1
ATOM 3286 C CA . GLN B 1 97 ? -39.992 22.798 -14.580 1.00 93.24 107 GLN B CA 1
ATOM 3287 C C . GLN B 1 97 ? -40.360 21.324 -14.523 1.00 92.83 107 GLN B C 1
ATOM 3288 O O . GLN B 1 97 ? -40.534 20.689 -15.570 1.00 95.14 107 GLN B O 1
ATOM 3294 N N . LEU B 1 98 ? -40.529 20.772 -13.322 1.00 92.63 108 LEU B N 1
ATOM 3295 C CA . LEU B 1 98 ? -40.702 19.331 -13.181 1.00 92.85 108 LEU B CA 1
ATOM 3296 C C . LEU B 1 98 ? -41.981 18.833 -13.838 1.00 98.09 108 LEU B C 1
ATOM 3297 O O . LEU B 1 98 ? -41.964 17.785 -14.492 1.00 101.69 108 LEU B O 1
ATOM 3302 N N . TYR B 1 99 ? -43.105 19.530 -13.660 1.00 94.85 109 TYR B N 1
ATOM 3303 C CA . TYR B 1 99 ? -44.299 19.189 -14.436 1.00 102.92 109 TYR B CA 1
ATOM 3304 C C . TYR B 1 99 ? -44.460 20.007 -15.719 1.00 101.77 109 TYR B C 1
ATOM 3305 O O . TYR B 1 99 ? -45.175 19.571 -16.624 1.00 105.01 109 TYR B O 1
ATOM 3314 N N . TYR B 1 100 ? -43.882 21.201 -15.799 1.00 93.46 110 TYR B N 1
ATOM 3315 C CA . TYR B 1 100 ? -44.140 22.121 -16.906 1.00 90.62 110 TYR B CA 1
ATOM 3316 C C . TYR B 1 100 ? -42.805 22.498 -17.527 1.00 90.91 110 TYR B C 1
ATOM 3317 O O . TYR B 1 100 ? -42.125 23.418 -17.040 1.00 92.44 110 TYR B O 1
ATOM 3326 N N . PRO B 1 101 ? -42.408 21.821 -18.598 1.00 91.55 111 PRO B N 1
ATOM 3327 C CA . PRO B 1 101 ? -41.055 21.980 -19.151 1.00 90.02 111 PRO B CA 1
ATOM 3328 C C . PRO B 1 101 ? -40.658 23.423 -19.437 1.00 85.48 111 PRO B C 1
ATOM 3329 O O . PRO B 1 101 ? -39.507 23.790 -19.153 1.00 89.31 111 PRO B O 1
ATOM 3333 N N . PRO B 1 102 ? -41.539 24.286 -19.977 1.00 83.23 112 PRO B N 1
ATOM 3334 C CA . PRO B 1 102 ? -41.093 25.674 -20.211 1.00 84.87 112 PRO B CA 1
ATOM 3335 C C . PRO B 1 102 ? -40.557 26.371 -18.971 1.00 93.59 112 PRO B C 1
ATOM 3336 O O . PRO B 1 102 ? -39.690 27.250 -19.097 1.00 101.98 112 PRO B O 1
ATOM 3340 N N . GLY B 1 103 ? -41.010 25.977 -17.775 1.00 89.70 113 GLY B N 1
ATOM 3341 C CA . GLY B 1 103 ? -40.517 26.570 -16.542 1.00 90.15 113 GLY B CA 1
ATOM 3342 C C . GLY B 1 103 ? -41.255 27.859 -16.207 1.00 91.87 113 GLY B C 1
ATOM 3343 O O . GLY B 1 103 ? -42.410 28.077 -16.601 1.00 87.85 113 GLY B O 1
ATOM 3344 N N . ALA B 1 104 ? -40.560 28.751 -15.510 1.00 87.05 114 ALA B N 1
ATOM 3345 C CA . ALA B 1 104 ? -41.195 29.991 -15.096 1.00 81.71 114 ALA B CA 1
ATOM 3346 C C . ALA B 1 104 ? -40.129 31.054 -14.943 1.00 85.57 114 ALA B C 1
ATOM 3347 O O . ALA B 1 104 ? -38.943 30.753 -14.784 1.00 93.67 114 ALA B O 1
ATOM 3349 N N . ARG B 1 105 ? -40.565 32.305 -15.019 1.00 82.05 115 ARG B N 1
ATOM 3350 C CA . ARG B 1 105 ? -39.689 33.441 -14.792 1.00 82.55 115 ARG B CA 1
ATOM 3351 C C . ARG B 1 105 ? -40.331 34.355 -13.760 1.00 81.42 115 ARG B C 1
ATOM 3352 O O . ARG B 1 105 ? -41.560 34.475 -13.675 1.00 80.74 115 ARG B O 1
ATOM 3360 N N . ILE B 1 106 ? -39.485 35.008 -12.979 1.00 76.08 116 ILE B N 1
ATOM 3361 C CA . ILE B 1 106 ? -39.934 35.964 -11.986 1.00 74.53 116 ILE B CA 1
ATOM 3362 C C . ILE B 1 106 ? -39.195 37.249 -12.283 1.00 76.11 116 ILE B C 1
ATOM 3363 O O . ILE B 1 106 ? -37.958 37.278 -12.260 1.00 81.15 116 ILE B O 1
ATOM 3368 N N . ILE B 1 107 ? -39.940 38.297 -12.586 1.00 71.77 117 ILE B N 1
ATOM 3369 C CA . ILE B 1 107 ? -39.361 39.616 -12.771 1.00 74.98 117 ILE B CA 1
ATOM 3370 C C . ILE B 1 107 ? -39.447 40.340 -11.429 1.00 78.72 117 ILE B C 1
ATOM 3371 O O . ILE B 1 107 ? -40.547 40.552 -10.900 1.00 75.90 117 ILE B O 1
ATOM 3376 N N . ILE B 1 108 ? -38.284 40.652 -10.855 1.00 73.81 118 ILE B N 1
ATOM 3377 C CA . ILE B 1 108 ? -38.189 41.478 -9.656 1.00 71.76 118 ILE B CA 1
ATOM 3378 C C . ILE B 1 108 ? -38.230 42.930 -10.111 1.00 80.28 118 ILE B C 1
ATOM 3379 O O . ILE B 1 108 ? -37.275 43.429 -10.709 1.00 86.84 118 ILE B O 1
ATOM 3384 N N . CYS B 1 109 ? -39.329 43.611 -9.816 1.00 81.20 119 CYS B N 1
ATOM 3385 C CA . CYS B 1 109 ? -39.519 45.002 -10.212 1.00 79.97 119 CYS B CA 1
ATOM 3386 C C . CYS B 1 109 ? -39.095 45.923 -9.075 1.00 86.28 119 CYS B C 1
ATOM 3387 O O . CYS B 1 109 ? -39.900 46.311 -8.223 1.00 91.26 119 CYS B O 1
ATOM 3390 N N . SER B 1 110 ? -37.813 46.296 -9.075 1.00 83.71 120 SER B N 1
ATOM 3391 C CA . SER B 1 110 ? -37.258 47.067 -7.969 1.00 94.96 120 SER B CA 1
ATOM 3392 C C . SER B 1 110 ? -37.866 48.459 -7.873 1.00 100.81 120 SER B C 1
ATOM 3393 O O . SER B 1 110 ? -37.601 49.327 -8.719 1.00 100.12 120 SER B O 1
ATOM 3396 N N . ASP B 1 111 ? -38.587 48.704 -6.775 1.00 101.81 121 ASP B N 1
ATOM 3397 C CA . ASP B 1 111 ? -39.279 49.972 -6.563 1.00 110.50 121 ASP B CA 1
ATOM 3398 C C . ASP B 1 111 ? -38.424 50.999 -5.803 1.00 107.15 121 ASP B C 1
ATOM 3399 O O . ASP B 1 111 ? -38.980 51.850 -5.095 1.00 106.88 121 ASP B O 1
ATOM 3404 N N . GLY B 1 112 ? -37.096 50.938 -5.915 1.00 97.41 122 GLY B N 1
ATOM 3405 C CA . GLY B 1 112 ? -36.275 51.731 -5.015 1.00 96.32 122 GLY B CA 1
ATOM 3406 C C . GLY B 1 112 ? -36.458 53.226 -5.210 1.00 94.69 122 GLY B C 1
ATOM 3407 O O . GLY B 1 112 ? -36.742 53.961 -4.261 1.00 92.35 122 GLY B O 1
ATOM 3408 N N . HIS B 1 113 ? -36.362 53.682 -6.451 1.00 98.67 123 HIS B N 1
ATOM 3409 C CA . HIS B 1 113 ? -36.323 55.111 -6.712 1.00 95.89 123 HIS B CA 1
ATOM 3410 C C . HIS B 1 113 ? -37.680 55.773 -6.591 1.00 97.32 123 HIS B C 1
ATOM 3411 O O . HIS B 1 113 ? -37.732 56.993 -6.405 1.00 99.71 123 HIS B O 1
ATOM 3418 N N . VAL B 1 114 ? -38.766 54.999 -6.695 1.00 99.08 124 VAL B N 1
ATOM 3419 C CA . VAL B 1 114 ? -40.105 55.586 -6.739 1.00 97.73 124 VAL B CA 1
ATOM 3420 C C . VAL B 1 114 ? -40.427 56.321 -5.441 1.00 98.54 124 VAL B C 1
ATOM 3421 O O . VAL B 1 114 ? -40.976 57.427 -5.477 1.00 108.67 124 VAL B O 1
ATOM 3425 N N . PHE B 1 115 ? -40.080 55.768 -4.276 1.00 92.36 125 PHE B N 1
ATOM 3426 C CA . PHE B 1 115 ? -40.405 56.499 -3.058 1.00 88.71 125 PHE B CA 1
ATOM 3427 C C . PHE B 1 115 ? -39.154 57.043 -2.384 1.00 92.81 125 PHE B C 1
ATOM 3428 O O . PHE B 1 115 ? -39.176 57.299 -1.178 1.00 93.66 125 PHE B O 1
ATOM 3436 N N . GLY B 1 116 ? -38.044 57.115 -3.101 1.00 92.33 126 GLY B N 1
ATOM 3437 C CA . GLY B 1 116 ? -36.794 57.485 -2.457 1.00 95.76 126 GLY B CA 1
ATOM 3438 C C . GLY B 1 116 ? -36.898 58.722 -1.569 1.00 100.21 126 GLY B C 1
ATOM 3439 O O . GLY B 1 116 ? -36.403 58.735 -0.430 1.00 95.29 126 GLY B O 1
ATOM 3440 N N . ASP B 1 117 ? -37.573 59.764 -2.076 1.00 101.35 127 ASP B N 1
ATOM 3441 C CA . ASP B 1 117 ? -37.711 60.996 -1.305 1.00 94.28 127 ASP B CA 1
ATOM 3442 C C . ASP B 1 117 ? -38.419 60.741 0.020 1.00 93.53 127 ASP B C 1
ATOM 3443 O O . ASP B 1 117 ? -37.962 61.197 1.073 1.00 97.80 127 ASP B O 1
ATOM 3448 N N . LEU B 1 118 ? -39.518 59.986 0.000 1.00 89.58 128 LEU B N 1
ATOM 3449 C CA . LEU B 1 118 ? -40.317 59.841 1.214 1.00 90.63 128 LEU B CA 1
ATOM 3450 C C . LEU B 1 118 ? -39.677 58.963 2.289 1.00 94.06 128 LEU B C 1
ATOM 3451 O O . LEU B 1 118 ? -39.982 59.132 3.476 1.00 94.70 128 LEU B O 1
ATOM 3456 N N . ILE B 1 119 ? -38.823 58.010 1.900 1.00 100.84 129 ILE B N 1
ATOM 3457 C CA . ILE B 1 119 ? -38.147 57.101 2.837 1.00 98.98 129 ILE B CA 1
ATOM 3458 C C . ILE B 1 119 ? -36.871 57.648 3.460 1.00 102.39 129 ILE B C 1
ATOM 3459 O O . ILE B 1 119 ? -36.380 57.069 4.441 1.00 101.31 129 ILE B O 1
ATOM 3464 N N . HIS B 1 120 ? -36.315 58.737 2.918 1.00 101.73 130 HIS B N 1
ATOM 3465 C CA . HIS B 1 120 ? -35.079 59.336 3.423 1.00 102.77 130 HIS B CA 1
ATOM 3466 C C . HIS B 1 120 ? -33.912 58.379 3.236 1.00 95.34 130 HIS B C 1
ATOM 3467 O O . HIS B 1 120 ? -33.262 57.964 4.199 1.00 93.11 130 HIS B O 1
ATOM 3474 N N . VAL B 1 121 ? -33.698 57.972 1.995 1.00 96.95 131 VAL B N 1
ATOM 3475 C CA . VAL B 1 121 ? -32.547 57.184 1.588 1.00 94.20 131 VAL B CA 1
ATOM 3476 C C . VAL B 1 121 ? -32.042 57.808 0.297 1.00 95.66 131 VAL B C 1
ATOM 3477 O O . VAL B 1 121 ? -32.843 58.131 -0.589 1.00 94.79 131 VAL B O 1
ATOM 3481 N N . SER B 1 122 ? -30.733 58.031 0.209 1.00 94.67 132 SER B N 1
ATOM 3482 C CA . SER B 1 122 ? -30.196 58.746 -0.939 1.00 93.57 132 SER B CA 1
ATOM 3483 C C . SER B 1 122 ? -30.358 57.909 -2.202 1.00 93.94 132 SER B C 1
ATOM 3484 O O . SER B 1 122 ? -30.253 56.683 -2.166 1.00 96.92 132 SER B O 1
ATOM 3487 N N . ASP B 1 123 ? -30.641 58.573 -3.327 1.00 100.33 133 ASP B N 1
ATOM 3488 C CA . ASP B 1 123 ? -30.732 57.856 -4.600 1.00 98.88 133 ASP B CA 1
ATOM 3489 C C . ASP B 1 123 ? -29.458 57.095 -4.930 1.00 103.57 133 ASP B C 1
ATOM 3490 O O . ASP B 1 123 ? -29.500 56.169 -5.748 1.00 105.28 133 ASP B O 1
ATOM 3495 N N . GLU B 1 124 ? -28.323 57.472 -4.337 1.00 99.78 134 GLU B N 1
ATOM 3496 C CA . GLU B 1 124 ? -27.103 56.704 -4.546 1.00 98.14 134 GLU B CA 1
ATOM 3497 C C . GLU B 1 124 ? -27.153 55.380 -3.786 1.00 100.51 134 GLU B C 1
ATOM 3498 O O . GLU B 1 124 ? -26.795 54.328 -4.337 1.00 100.45 134 GLU B O 1
ATOM 3504 N N . VAL B 1 125 ? -27.592 55.404 -2.518 1.00 95.98 135 VAL B N 1
ATOM 3505 C CA . VAL B 1 125 ? -27.704 54.157 -1.750 1.00 98.01 135 VAL B CA 1
ATOM 3506 C C . VAL B 1 125 ? -28.673 53.198 -2.426 1.00 91.14 135 VAL B C 1
ATOM 3507 O O . VAL B 1 125 ? -28.438 51.984 -2.478 1.00 87.84 135 VAL B O 1
ATOM 3511 N N . ILE B 1 126 ? -29.798 53.717 -2.904 1.00 86.28 136 ILE B N 1
ATOM 3512 C CA . ILE B 1 126 ? -30.747 52.886 -3.623 1.00 89.87 136 ILE B CA 1
ATOM 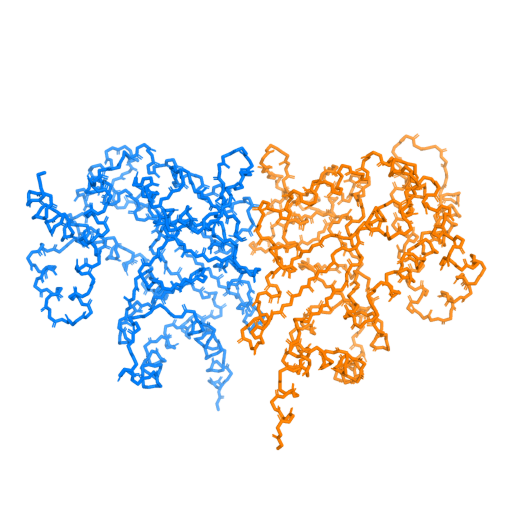3513 C C . ILE B 1 126 ? -30.064 52.231 -4.821 1.00 94.76 136 ILE B C 1
ATOM 3514 O O . ILE B 1 126 ? -30.069 51.003 -4.973 1.00 92.30 136 ILE B O 1
ATOM 3519 N N . SER B 1 127 ? -29.393 53.041 -5.643 1.00 96.24 137 SER B N 1
ATOM 3520 C CA . SER B 1 127 ? -28.761 52.518 -6.850 1.00 91.40 137 SER B CA 1
ATOM 3521 C C . SER B 1 127 ? -27.712 51.468 -6.522 1.00 91.55 137 SER B C 1
ATOM 3522 O O . SER B 1 127 ? -27.557 50.489 -7.263 1.00 92.40 137 SER B O 1
ATOM 3525 N N . GLN B 1 128 ? -26.978 51.653 -5.415 1.00 92.84 138 GLN B N 1
ATOM 3526 C CA . GLN B 1 128 ? -25.990 50.661 -4.996 1.00 90.16 138 GLN B CA 1
ATOM 3527 C C . GLN B 1 128 ? -26.656 49.339 -4.632 1.00 95.35 138 GLN B C 1
ATOM 3528 O O . GLN B 1 128 ? -26.254 48.269 -5.114 1.00 96.66 138 GLN B O 1
ATOM 3534 N N . TYR B 1 129 ? -27.698 49.403 -3.801 1.00 90.78 139 TYR B N 1
ATOM 3535 C CA . TYR B 1 129 ? -28.406 48.197 -3.396 1.00 85.30 139 TYR B CA 1
ATOM 3536 C C . TYR B 1 129 ? -28.983 47.460 -4.604 1.00 86.35 139 TYR B C 1
ATOM 3537 O O . TYR B 1 129 ? -28.958 46.226 -4.649 1.00 90.98 139 TYR B O 1
ATOM 3546 N N . HIS B 1 130 ? -29.502 48.190 -5.596 1.00 86.07 140 HIS B N 1
ATOM 3547 C CA . HIS B 1 130 ? -29.971 47.541 -6.817 1.00 87.32 140 HIS B CA 1
ATOM 3548 C C . HIS B 1 130 ? -28.844 46.781 -7.497 1.00 91.21 140 HIS B C 1
ATOM 3549 O O . HIS B 1 130 ? -29.051 45.673 -8.001 1.00 89.12 140 HIS B O 1
ATOM 3556 N N . GLU B 1 131 ? -27.665 47.398 -7.586 1.00 94.74 141 GLU B N 1
ATOM 3557 C CA . GLU B 1 131 ? -26.520 46.737 -8.202 1.00 94.41 141 GLU B CA 1
ATOM 3558 C C . GLU B 1 131 ? -26.084 45.525 -7.390 1.00 92.30 141 GLU B C 1
ATOM 3559 O O . GLU B 1 131 ? -25.895 44.434 -7.939 1.00 94.94 141 GLU B O 1
ATOM 3565 N N . ASP B 1 132 ? -25.944 45.686 -6.073 1.00 88.66 142 ASP B N 1
ATOM 3566 C CA . ASP B 1 132 ? -25.570 44.546 -5.243 1.00 87.68 142 ASP B CA 1
ATOM 3567 C C . ASP B 1 132 ? -26.580 43.416 -5.376 1.00 91.45 142 ASP B C 1
ATOM 3568 O O . ASP B 1 132 ? -26.208 42.239 -5.345 1.00 90.87 142 ASP B O 1
ATOM 3573 N N . ILE B 1 133 ? -27.857 43.753 -5.562 1.00 91.31 143 ILE B N 1
ATOM 3574 C CA . ILE B 1 133 ? -28.874 42.719 -5.712 1.00 86.92 143 ILE B CA 1
ATOM 3575 C C . ILE B 1 133 ? -28.716 42.009 -7.054 1.00 91.50 143 ILE B C 1
ATOM 3576 O O . ILE B 1 133 ? -28.725 40.774 -7.124 1.00 94.12 143 ILE B O 1
ATOM 3581 N N . LYS B 1 134 ? -28.526 42.768 -8.137 1.00 93.08 144 LYS B N 1
ATOM 3582 C CA . LYS B 1 134 ? -28.226 42.151 -9.428 1.00 89.03 144 LYS B CA 1
ATOM 3583 C C . LYS B 1 134 ? -26.959 41.306 -9.357 1.00 88.46 144 LYS B C 1
ATOM 3584 O O . LYS B 1 134 ? -26.914 40.204 -9.922 1.00 90.66 144 LYS B O 1
ATOM 3590 N N . GLN B 1 135 ? -25.924 41.799 -8.667 1.00 80.42 145 GLN B N 1
ATOM 3591 C CA . GLN B 1 135 ? -24.690 41.033 -8.556 1.00 82.13 145 GLN B CA 1
ATOM 3592 C C . GLN B 1 135 ? -24.927 39.742 -7.781 1.00 93.27 145 GLN B C 1
ATOM 3593 O O . GLN B 1 135 ? -24.398 38.679 -8.135 1.00 94.51 145 GLN B O 1
ATOM 3599 N N . LEU B 1 136 ? -25.751 39.811 -6.740 1.00 95.42 146 LEU B N 1
ATOM 3600 C CA . LEU B 1 136 ? -26.099 38.622 -5.975 1.00 88.03 146 LEU B CA 1
ATOM 3601 C C . LEU B 1 136 ? -26.864 37.624 -6.840 1.00 83.52 146 LEU B C 1
ATOM 3602 O O . LEU B 1 136 ? -26.613 36.419 -6.773 1.00 82.89 146 LEU B O 1
ATOM 3607 N N . LEU B 1 137 ? -27.760 38.109 -7.700 1.00 79.56 147 LEU B N 1
ATOM 3608 C CA . LEU B 1 137 ? -28.466 37.219 -8.613 1.00 80.78 147 LEU B CA 1
ATOM 3609 C C . LEU B 1 137 ? -27.521 36.431 -9.513 1.00 81.55 147 LEU B C 1
ATOM 3610 O O . LEU B 1 137 ? -27.821 35.302 -9.905 1.00 80.69 147 LEU B O 1
ATOM 3615 N N . HIS B 1 138 ? -26.393 37.015 -9.887 1.00 88.04 148 HIS B N 1
ATOM 3616 C CA . HIS B 1 138 ? -25.438 36.237 -10.659 1.00 96.23 148 HIS B CA 1
ATOM 3617 C C . HIS B 1 138 ? -24.585 35.337 -9.768 1.00 93.57 148 HIS B C 1
ATOM 3618 O O . HIS B 1 138 ? -24.354 34.172 -10.118 1.00 85.91 148 HIS B O 1
ATOM 3625 N N . GLU B 1 139 ? -24.128 35.858 -8.620 1.00 88.94 149 GLU B N 1
ATOM 3626 C CA . GLU B 1 139 ? -23.378 35.038 -7.672 1.00 85.90 149 GLU B CA 1
ATOM 3627 C C . GLU B 1 139 ? -24.074 33.708 -7.434 1.00 87.17 149 GLU B C 1
ATOM 3628 O O . GLU B 1 139 ? -23.440 32.647 -7.460 1.00 97.46 149 GLU B O 1
ATOM 3634 N N . VAL B 1 140 ? -25.392 33.743 -7.250 1.00 88.26 150 VAL B N 1
ATOM 3635 C CA . VAL B 1 140 ? -26.139 32.552 -6.855 1.00 84.16 150 VAL B CA 1
ATOM 3636 C C . VAL B 1 140 ? -26.668 31.728 -8.036 1.00 78.27 150 VAL B C 1
ATOM 3637 O O . VAL B 1 140 ? -27.049 30.564 -7.852 1.00 76.13 150 VAL B O 1
ATOM 3641 N N . GLY B 1 141 ? -26.683 32.275 -9.245 1.00 80.78 151 GLY B N 1
ATOM 3642 C CA . GLY B 1 141 ? -27.166 31.521 -10.385 1.00 78.80 151 GLY B CA 1
ATOM 3643 C C . GLY B 1 141 ? -28.669 31.497 -10.551 1.00 84.82 151 GLY B C 1
ATOM 3644 O O . GLY B 1 141 ? -29.227 30.486 -10.999 1.00 85.27 151 GLY B O 1
ATOM 3645 N N . ALA B 1 142 ? -29.340 32.612 -10.242 1.00 84.21 152 ALA B N 1
ATOM 3646 C CA . ALA B 1 142 ? -30.798 32.717 -10.274 1.00 70.75 152 ALA B CA 1
ATOM 3647 C C . ALA B 1 142 ? -31.288 32.984 -11.699 1.00 80.30 152 ALA B C 1
ATOM 3648 O O . ALA B 1 142 ? -31.892 34.016 -12.006 1.00 81.27 152 ALA B O 1
ATOM 3650 N N . ILE B 1 143 ? -31.063 31.997 -12.575 1.00 84.22 153 ILE B N 1
ATOM 3651 C CA . ILE B 1 143 ? -31.250 32.220 -14.011 1.00 80.12 153 ILE B CA 1
ATOM 3652 C C . ILE B 1 143 ? -32.707 32.516 -14.336 1.00 81.08 153 ILE B C 1
ATOM 3653 O O . ILE B 1 143 ? -32.995 33.260 -15.278 1.00 85.21 153 ILE B O 1
ATOM 3658 N N . ASN B 1 144 ? -33.646 32.021 -13.521 1.00 81.84 154 ASN B N 1
ATOM 3659 C CA . ASN B 1 144 ? -35.062 32.284 -13.757 1.00 81.11 154 ASN B CA 1
ATOM 3660 C C . ASN B 1 144 ? -35.518 33.684 -13.341 1.00 82.78 154 ASN B C 1
ATOM 3661 O O . ASN B 1 144 ? -36.622 34.085 -13.724 1.00 85.61 154 ASN B O 1
ATOM 3666 N N . LEU B 1 145 ? -34.755 34.407 -12.520 1.00 79.83 155 LEU B N 1
ATOM 3667 C CA . LEU B 1 145 ? -35.128 35.759 -12.112 1.00 77.09 155 LEU B CA 1
ATOM 3668 C C . LEU B 1 145 ? -34.437 36.803 -12.980 1.00 77.49 155 LEU B C 1
ATOM 3669 O O . LEU B 1 145 ? -33.314 36.612 -13.447 1.00 81.49 155 LEU B O 1
ATOM 3674 N N . SER B 1 146 ? -35.099 37.935 -13.146 1.00 77.08 156 SER B N 1
ATOM 3675 C CA . SER B 1 146 ? -34.512 39.077 -13.826 1.00 79.68 156 SER B CA 1
ATOM 3676 C C . SER B 1 146 ? -34.979 40.332 -13.107 1.00 83.97 156 SER B C 1
ATOM 3677 O O . SER B 1 146 ? -35.829 40.279 -12.217 1.00 87.14 156 SER B O 1
ATOM 3680 N N . THR B 1 147 ? -34.411 41.475 -13.480 1.00 84.10 157 THR B N 1
ATOM 3681 C CA . THR B 1 147 ? -34.737 42.714 -12.733 1.00 84.65 157 THR B CA 1
ATOM 3682 C C . THR B 1 147 ? -35.376 43.769 -13.631 1.00 87.41 157 THR B C 1
ATOM 3683 O O . THR B 1 147 ? -34.904 43.937 -14.763 1.00 89.62 157 THR B O 1
ATOM 3687 N N . PHE B 1 148 ? -36.417 44.435 -13.132 1.00 89.10 158 PHE B N 1
ATOM 3688 C CA . PHE B 1 148 ? -37.030 45.560 -13.877 1.00 90.18 158 PHE B CA 1
ATOM 3689 C C . PHE B 1 148 ? -36.880 46.797 -12.999 1.00 92.95 158 PHE B C 1
ATOM 3690 O O . PHE B 1 148 ? -37.173 46.723 -11.801 1.00 99.51 158 PHE B O 1
ATOM 3698 N N . ASN B 1 149 ? -36.417 47.886 -13.586 1.00 99.04 159 ASN B N 1
ATOM 3699 C CA . ASN B 1 149 ? -36.166 49.136 -12.831 1.00 100.62 159 ASN B CA 1
ATOM 3700 C C . ASN B 1 149 ? -36.769 50.262 -13.661 1.00 112.23 159 ASN B C 1
ATOM 3701 O O . ASN B 1 149 ? -37.121 50.009 -14.821 1.00 107.21 159 ASN B O 1
ATOM 3706 N N . LEU B 1 150 ? -36.924 51.447 -13.088 1.00 118.19 160 LEU B N 1
ATOM 3707 C CA . LEU B 1 150 ? -37.605 52.512 -13.853 1.00 118.64 160 LEU B CA 1
ATOM 3708 C C . LEU B 1 150 ? -36.763 52.710 -15.112 1.00 121.15 160 LEU B C 1
ATOM 3709 O O . LEU B 1 150 ? -37.342 52.928 -16.177 1.00 121.04 160 LEU B O 1
ATOM 3714 N N . ASN B 1 151 ? -35.444 52.651 -14.987 1.00 123.81 161 ASN B N 1
ATOM 3715 C CA . ASN B 1 151 ? -34.584 52.727 -16.193 1.00 128.98 161 ASN B CA 1
ATOM 3716 C C . ASN B 1 151 ? -34.992 51.845 -17.385 1.00 127.53 161 ASN B C 1
ATOM 3717 O O . ASN B 1 151 ? -34.772 52.289 -18.520 1.00 131.54 161 ASN B O 1
ATOM 3722 N N . ASP B 1 152 ? -35.554 50.654 -17.162 1.00 124.30 162 ASP B N 1
ATOM 3723 C CA . ASP B 1 152 ? -35.888 49.8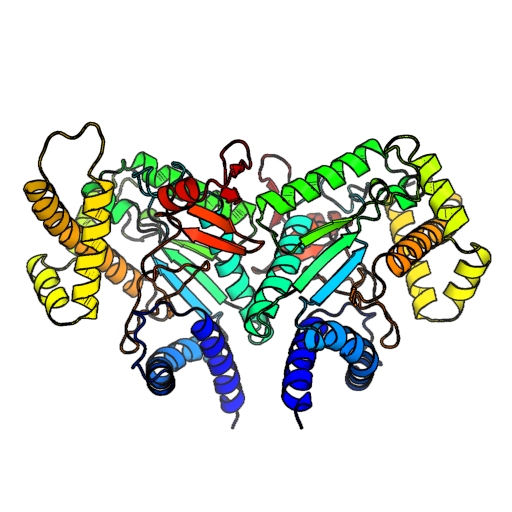18 -18.343 1.00 121.49 162 ASP B CA 1
ATOM 3724 C C . ASP B 1 152 ? -37.299 50.182 -18.894 1.00 120.18 162 ASP B C 1
ATOM 3725 O O . ASP B 1 152 ? -37.770 49.598 -19.884 1.00 121.70 162 ASP B O 1
ATOM 3730 N N . ASP B 1 153 ? -37.902 51.180 -18.246 1.00 123.53 163 ASP B N 1
ATOM 3731 C CA . ASP B 1 153 ? -39.258 51.645 -18.642 1.00 134.83 163 ASP B CA 1
ATOM 3732 C C . ASP B 1 153 ? -38.968 52.285 -19.997 1.00 141.59 163 ASP B C 1
ATOM 3733 O O . ASP B 1 153 ? -37.928 52.954 -20.130 1.00 144.51 163 ASP B O 1
ATOM 3738 N N . LYS B 1 154 ? -39.883 52.116 -20.947 1.00 140.67 164 LYS B N 1
ATOM 3739 C CA . LYS B 1 154 ? -39.694 52.782 -22.257 1.00 147.12 164 LYS B CA 1
ATOM 3740 C C . LYS B 1 154 ? -39.693 54.294 -22.014 1.00 147.91 164 LYS B C 1
ATOM 3741 O O . LYS B 1 154 ? -38.837 54.975 -22.604 1.00 146.85 164 LYS B O 1
ATOM 3747 N N . GLU B 1 155 ? -40.579 54.794 -21.148 1.00 146.95 165 GLU B N 1
ATOM 3748 C CA . GLU B 1 155 ? -40.513 56.243 -20.831 1.00 148.11 165 GLU B CA 1
ATOM 3749 C C . GLU B 1 155 ? -39.481 56.439 -19.725 1.00 148.25 165 GLU B C 1
ATOM 3750 O O . GLU B 1 155 ? -39.871 56.858 -18.619 1.00 142.06 165 GLU B O 1
ATOM 3756 N N . LEU B 1 156 ? -38.215 56.152 -20.019 1.00 151.18 166 LEU B N 1
ATOM 3757 C CA . LEU B 1 156 ? -37.135 56.438 -19.042 1.00 152.97 166 LEU B CA 1
ATOM 3758 C C . LEU B 1 156 ? -36.916 57.950 -19.053 1.00 157.71 166 LEU B C 1
ATOM 3759 O O . LEU B 1 156 ? -37.229 58.580 -20.082 1.00 158.34 166 LEU B O 1
ATOM 3764 N N . CYS B 1 157 ? -36.375 58.507 -17.973 1.00 155.91 167 CYS B N 1
ATOM 3765 C CA . CYS B 1 157 ? -36.040 59.951 -17.978 1.00 157.37 167 CYS B CA 1
ATOM 3766 C C . CYS B 1 157 ? -34.915 60.149 -18.984 1.00 162.47 167 CYS B C 1
ATOM 3767 O O . CYS B 1 157 ? -34.124 59.208 -19.182 1.00 160.60 167 CYS B O 1
ATOM 3770 N N . GLU B 1 158 ? -34.806 61.351 -19.543 1.00 164.83 168 GLU B N 1
ATOM 3771 C CA . GLU B 1 158 ? -33.803 61.575 -20.610 1.00 166.70 168 GLU B CA 1
ATOM 3772 C C . GLU B 1 158 ? -32.471 61.241 -19.952 1.00 169.33 168 GLU B C 1
ATOM 3773 O O . GLU B 1 158 ? -31.616 60.639 -20.625 1.00 172.16 168 GLU B O 1
ATOM 3779 N N . HIS B 1 159 ? -32.313 61.612 -18.685 1.00 169.24 169 HIS B N 1
ATOM 3780 C CA . HIS B 1 159 ? -31.096 61.170 -17.962 1.00 168.50 169 HIS B CA 1
ATOM 3781 C C . HIS B 1 159 ? -31.527 60.082 -16.975 1.00 164.31 169 HIS B C 1
ATOM 3782 O O . HIS B 1 159 ? -32.442 60.307 -16.160 1.00 158.23 169 HIS B O 1
ATOM 3789 N N . SER B 1 160 ? -30.839 58.944 -17.006 1.00 157.04 170 SER B N 1
ATOM 3790 C CA . SER B 1 160 ? -31.135 57.856 -16.045 1.00 155.52 170 SER B CA 1
ATOM 3791 C C . SER B 1 160 ? -30.862 58.440 -14.665 1.00 153.87 170 SER B C 1
ATOM 3792 O O . SER B 1 160 ? -31.630 58.161 -13.738 1.00 151.56 170 SER B O 1
ATOM 3795 N N . ASP B 1 161 ? -29.830 59.266 -14.572 1.00 153.67 171 ASP B N 1
ATOM 3796 C CA . ASP B 1 161 ? -29.427 59.879 -13.285 1.00 148.05 171 ASP B CA 1
ATOM 3797 C C . ASP B 1 161 ? -30.570 60.737 -12.737 1.00 142.36 171 ASP B C 1
ATOM 3798 O O . ASP B 1 161 ? -30.710 60.768 -11.504 1.00 141.13 171 ASP B O 1
ATOM 3803 N N . ASP B 1 162 ? -31.348 61.424 -13.579 1.00 138.96 172 ASP B N 1
ATOM 3804 C CA . ASP B 1 162 ? -32.354 62.355 -12.997 1.00 135.40 172 ASP B CA 1
ATOM 3805 C C . ASP B 1 162 ? -33.582 61.556 -12.567 1.00 128.88 172 ASP B C 1
ATOM 3806 O O . ASP B 1 162 ? -34.577 61.535 -13.309 1.00 126.33 172 ASP B O 1
ATOM 3811 N N . PHE B 1 163 ? -33.473 60.906 -11.409 1.00 121.69 173 PHE B N 1
ATOM 3812 C CA . PHE B 1 163 ? -34.580 60.120 -10.812 1.00 116.63 173 PHE B CA 1
ATOM 3813 C C . PHE B 1 163 ? -35.704 61.093 -10.449 1.00 112.39 173 PHE B C 1
ATOM 3814 O O . PHE B 1 163 ? -36.872 60.700 -10.508 1.00 109.50 173 PHE B O 1
ATOM 3822 N N . ASN B 1 164 ? -35.365 62.309 -10.023 1.00 107.62 174 ASN B N 1
ATOM 3823 C CA . ASN B 1 164 ? -36.422 63.221 -9.523 1.00 101.35 174 ASN B CA 1
ATOM 3824 C C . ASN B 1 164 ? -37.481 63.413 -10.608 1.00 107.26 174 ASN B C 1
ATOM 3825 O O . ASN B 1 164 ? -38.665 63.233 -10.308 1.00 107.43 174 ASN B O 1
ATOM 3830 N N . LEU B 1 165 ? -37.059 63.690 -11.837 1.00 114.65 175 LEU B N 1
ATOM 3831 C CA . LEU B 1 165 ? -38.049 63.744 -12.940 1.00 113.32 175 LEU B CA 1
ATOM 3832 C C . LEU B 1 165 ? -38.772 62.410 -13.107 1.00 112.93 175 LEU B C 1
ATOM 3833 O O . LEU B 1 165 ? -39.986 62.423 -13.358 1.00 109.00 175 LEU B O 1
ATOM 3838 N N . GLN B 1 166 ? -38.047 61.304 -12.952 1.00 116.16 176 GLN B N 1
ATOM 3839 C CA . GLN B 1 166 ? -38.671 59.983 -13.198 1.00 114.15 176 GLN B CA 1
ATOM 3840 C C . GLN B 1 166 ? -39.803 59.791 -12.193 1.00 105.28 176 GLN B C 1
ATOM 3841 O O . GLN B 1 166 ? -40.880 59.331 -12.594 1.00 100.52 176 GLN B O 1
ATOM 3847 N N . ARG B 1 167 ? -39.565 60.177 -10.940 1.00 102.23 177 ARG B N 1
ATOM 3848 C CA . ARG B 1 167 ? -40.651 60.065 -9.945 1.00 95.92 177 ARG B CA 1
ATOM 3849 C C . ARG B 1 167 ? -41.799 60.977 -10.360 1.00 102.57 177 ARG B C 1
ATOM 3850 O O . ARG B 1 167 ? -42.953 60.524 -10.332 1.00 100.86 177 ARG B O 1
ATOM 3858 N N . GLN B 1 168 ? -41.475 62.197 -10.780 1.00 108.32 178 GLN B N 1
ATOM 3859 C CA . GLN B 1 168 ? -42.552 63.150 -11.134 1.00 103.96 178 GLN B CA 1
ATOM 3860 C C . GLN B 1 168 ? -43.318 62.607 -12.333 1.00 101.15 178 GLN B C 1
ATOM 3861 O O . GLN B 1 168 ? -44.559 62.655 -12.321 1.00 100.76 178 GLN B O 1
ATOM 3867 N N . MET B 1 169 ? -42.583 62.087 -13.312 1.00 97.76 179 MET B N 1
ATOM 3868 C CA . MET B 1 169 ? -43.250 61.606 -14.542 1.00 100.56 179 MET B CA 1
ATOM 3869 C C . MET B 1 169 ? -44.159 60.436 -14.173 1.00 105.03 179 MET B C 1
ATOM 3870 O O . MET B 1 169 ? -45.312 60.411 -14.623 1.00 103.24 179 MET B O 1
ATOM 3875 N N . LEU B 1 170 ? -43.657 59.543 -13.322 1.00 102.94 180 LEU B N 1
ATOM 3876 C CA . LEU B 1 170 ? -44.461 58.360 -12.940 1.00 98.57 180 LEU B CA 1
ATOM 3877 C C . LEU B 1 170 ? -45.702 58.836 -12.199 1.00 97.02 180 LEU B C 1
ATOM 3878 O O . LEU B 1 170 ? -46.803 58.340 -12.494 1.00 94.70 180 LEU B O 1
ATOM 3883 N N . VAL B 1 171 ? -45.528 59.800 -11.298 1.00 93.16 181 VAL B N 1
ATOM 3884 C CA . VAL B 1 171 ? -46.720 60.180 -10.501 1.00 100.08 181 VAL B CA 1
ATOM 3885 C C . VAL B 1 171 ? -47.760 60.756 -11.458 1.00 101.13 181 VAL B C 1
ATOM 3886 O O . VAL B 1 171 ? -48.921 60.338 -11.395 1.00 107.05 181 VAL B O 1
ATOM 3890 N N . LYS B 1 172 ? -47.339 61.624 -12.371 1.00 100.94 182 LYS B N 1
ATOM 3891 C CA . LYS B 1 172 ? -48.369 62.232 -13.240 1.00 111.45 182 LYS B CA 1
ATOM 3892 C C . LYS B 1 172 ? -49.004 61.144 -14.102 1.00 110.57 182 LYS B C 1
ATOM 3893 O O . LYS B 1 172 ? -50.243 61.102 -14.203 1.00 105.66 182 LYS B O 1
ATOM 3899 N N . HIS B 1 173 ? -48.171 60.278 -14.667 1.00 107.49 183 HIS B N 1
ATOM 3900 C CA . HIS B 1 173 ? -48.661 59.205 -15.574 1.00 106.17 183 HIS B CA 1
ATOM 3901 C C . HIS B 1 173 ? -49.529 58.149 -14.884 1.00 106.66 183 HIS B C 1
ATOM 3902 O O . HIS B 1 173 ? -50.516 57.716 -15.508 1.00 108.33 183 HIS B O 1
ATOM 3909 N N . TYR B 1 174 ? -49.181 57.728 -13.664 1.00 98.36 184 TYR B N 1
ATOM 3910 C CA . TYR B 1 174 ? -49.905 56.561 -13.089 1.00 96.82 184 TYR B CA 1
ATOM 3911 C C . TYR B 1 174 ? -50.430 56.748 -11.663 1.00 96.78 184 TYR B C 1
ATOM 3912 O O . TYR B 1 174 ? -51.161 55.853 -11.211 1.00 87.02 184 TYR B O 1
ATOM 3921 N N . ALA B 1 175 ? -50.091 57.833 -10.971 1.00 96.75 185 ALA B N 1
ATOM 3922 C CA . ALA B 1 175 ? -50.536 57.936 -9.586 1.00 88.63 185 ALA B CA 1
ATOM 3923 C C . ALA B 1 175 ? -51.991 58.371 -9.498 1.00 87.28 185 ALA B C 1
ATOM 3924 O O . ALA B 1 175 ? -52.599 58.813 -10.470 1.00 94.65 185 ALA B O 1
ATOM 3926 N N . ARG B 1 176 ? -52.532 58.270 -8.290 1.00 91.35 186 ARG B N 1
ATOM 3927 C CA . ARG B 1 176 ? -53.870 58.706 -7.917 1.00 89.38 186 ARG B CA 1
ATOM 3928 C C . ARG B 1 176 ? -53.771 59.808 -6.880 1.00 94.81 186 ARG B C 1
ATOM 3929 O O . ARG B 1 176 ? -52.711 60.025 -6.284 1.00 101.79 186 ARG B O 1
ATOM 3937 N N . SER B 1 177 ? -54.883 60.504 -6.658 1.00 92.11 187 SER B N 1
ATOM 3938 C CA . SER B 1 177 ? -54.884 61.577 -5.675 1.00 92.98 187 SER B CA 1
ATOM 3939 C C . SER B 1 177 ? -54.627 61.003 -4.292 1.00 99.17 187 SER B C 1
ATOM 3940 O O . SER B 1 177 ? -55.214 59.989 -3.917 1.00 103.66 187 SER B O 1
ATOM 3943 N N . GLU B 1 178 ? -53.749 61.657 -3.527 1.00 98.06 188 GLU B N 1
ATOM 3944 C CA . GLU B 1 178 ? -53.533 61.238 -2.144 1.00 92.35 188 GLU B CA 1
ATOM 3945 C C . GLU B 1 178 ? -54.844 61.217 -1.373 1.00 99.48 188 GLU B C 1
ATOM 3946 O O . GLU B 1 178 ? -55.001 60.440 -0.425 1.00 96.91 188 GLU B O 1
ATOM 3952 N N . ALA B 1 179 ? -55.812 62.035 -1.795 1.00 104.55 189 ALA B N 1
ATOM 3953 C CA . ALA B 1 179 ? -57.172 61.916 -1.284 1.00 98.35 189 ALA B CA 1
ATOM 3954 C C . ALA B 1 179 ? -57.808 60.618 -1.763 1.00 98.02 189 ALA B C 1
ATOM 3955 O O . ALA B 1 179 ? -58.433 59.895 -0.982 1.00 97.97 189 ALA B O 1
ATOM 3957 N N . SER B 1 180 ? -57.638 60.292 -3.047 1.00 101.53 190 SER B N 1
ATOM 3958 C CA . SER B 1 180 ? -58.218 59.061 -3.579 1.00 102.64 190 SER B CA 1
ATOM 3959 C C . SER B 1 180 ? -57.614 57.832 -2.907 1.00 106.50 190 SER B C 1
ATOM 3960 O O . SER B 1 180 ? -58.325 56.853 -2.630 1.00 108.23 190 SER B O 1
ATOM 3963 N N . ILE B 1 181 ? -56.309 57.867 -2.621 1.00 103.80 191 ILE B N 1
ATOM 3964 C CA . ILE B 1 181 ? -55.669 56.753 -1.921 1.00 97.53 191 ILE B CA 1
ATOM 3965 C C . ILE B 1 181 ? -56.220 56.623 -0.506 1.00 97.62 191 ILE B C 1
ATOM 3966 O O . ILE B 1 181 ? -56.741 55.566 -0.130 1.00 98.87 191 ILE B O 1
ATOM 3971 N N . LYS B 1 182 ? -56.153 57.711 0.287 1.00 97.64 192 LYS B N 1
ATOM 3972 C CA . LYS B 1 182 ? -56.596 57.655 1.684 1.00 94.73 192 LYS B CA 1
ATOM 3973 C C . LYS B 1 182 ? -58.021 57.122 1.778 1.00 94.03 192 LYS B C 1
ATOM 3974 O O . LYS B 1 182 ? -58.329 56.294 2.642 1.00 90.77 192 LYS B O 1
ATOM 3980 N N . ASP B 1 183 ? -58.882 57.530 0.850 1.00 98.46 193 ASP B N 1
ATOM 3981 C CA . ASP B 1 183 ? -60.256 57.064 0.896 1.00 100.50 193 ASP B CA 1
ATOM 3982 C C . ASP B 1 183 ? -60.321 55.567 0.628 1.00 96.67 193 ASP B C 1
ATOM 3983 O O . ASP B 1 183 ? -60.943 54.827 1.393 1.00 97.47 193 ASP B O 1
ATOM 3988 N N . GLU B 1 184 ? -59.607 55.084 -0.392 1.00 96.28 194 GLU B N 1
ATOM 3989 C CA . GLU B 1 184 ? -59.675 53.656 -0.714 1.00 103.14 194 GLU B CA 1
ATOM 3990 C C . GLU B 1 184 ? -59.094 52.795 0.399 1.00 98.63 194 GLU B C 1
ATOM 3991 O O . GLU B 1 184 ? -59.644 51.735 0.733 1.00 97.01 194 GLU B O 1
ATOM 3997 N N . LEU B 1 185 ? -57.983 53.235 0.981 1.00 95.30 195 LEU B N 1
ATOM 3998 C CA . LEU B 1 185 ? -57.351 52.462 2.038 1.00 89.88 195 LEU B CA 1
ATOM 3999 C C . LEU B 1 185 ? -58.296 52.229 3.201 1.00 91.22 195 LEU B C 1
ATOM 4000 O O . LEU B 1 185 ? -58.136 51.256 3.944 1.00 93.75 195 LEU B O 1
ATOM 4005 N N . LEU B 1 186 ? -59.251 53.128 3.414 1.00 92.86 196 LEU B N 1
ATOM 4006 C CA . LEU B 1 186 ? -60.062 53.084 4.620 1.00 96.07 196 LEU B CA 1
ATOM 4007 C C . LEU B 1 186 ? -61.426 52.435 4.414 1.00 97.45 196 LEU B C 1
ATOM 4008 O O . LEU B 1 186 ? -62.266 52.507 5.318 1.00 93.30 196 LEU B O 1
ATOM 4013 N N . GLN B 1 187 ? -61.671 51.796 3.265 1.00 95.91 197 GLN B N 1
ATOM 4014 C CA . GLN B 1 187 ? -62.869 50.970 3.136 1.00 95.20 197 GLN B CA 1
ATOM 4015 C C . GLN B 1 187 ? -62.591 49.544 3.592 1.00 89.89 197 GLN B C 1
ATOM 4016 O O . GLN B 1 187 ? -63.280 49.028 4.469 1.00 85.86 197 GLN B O 1
ATOM 4022 N N . ASN B 1 188 ? -61.570 48.918 3.014 1.00 95.67 198 ASN B N 1
ATOM 4023 C CA . ASN B 1 188 ? -61.180 47.557 3.344 1.00 94.15 198 ASN B CA 1
ATOM 4024 C C . ASN B 1 188 ? -60.478 47.521 4.695 1.00 89.97 198 ASN B C 1
ATOM 4025 O O . ASN B 1 188 ? -59.897 48.517 5.133 1.00 87.63 198 ASN B O 1
ATOM 4030 N N . ASN B 1 189 ? -60.509 46.357 5.351 1.00 87.07 199 ASN B N 1
ATOM 4031 C CA . ASN B 1 189 ? -59.510 46.107 6.383 1.00 81.87 199 ASN B CA 1
ATOM 4032 C C . ASN B 1 189 ? -58.174 45.700 5.787 1.00 83.90 199 ASN B C 1
ATOM 4033 O O . ASN B 1 189 ? -57.159 45.727 6.488 1.00 81.43 199 ASN B O 1
ATOM 4038 N N . ASN B 1 190 ? -58.155 45.285 4.526 1.00 87.60 200 ASN B N 1
ATOM 4039 C CA . ASN B 1 190 ? -56.882 45.061 3.863 1.00 84.11 200 ASN B CA 1
ATOM 4040 C C . ASN B 1 190 ? -56.137 46.370 3.694 1.00 86.00 200 ASN B C 1
ATOM 4041 O O . ASN B 1 190 ? -54.990 46.515 4.138 1.00 81.64 200 ASN B O 1
ATOM 4046 N N . GLY B 1 191 ? -56.781 47.339 3.048 1.00 84.55 201 GLY B N 1
ATOM 4047 C CA . GLY B 1 191 ? -56.142 48.624 2.882 1.00 81.08 201 GLY B CA 1
ATOM 4048 C C . GLY B 1 191 ? -55.841 49.300 4.195 1.00 85.42 201 GLY B C 1
ATOM 4049 O O . GLY B 1 191 ? -54.758 49.860 4.382 1.00 87.35 201 GLY B O 1
ATOM 4050 N N . LEU B 1 192 ? -56.769 49.204 5.140 1.00 81.93 202 LEU B N 1
ATOM 4051 C CA . LEU B 1 192 ? -56.542 49.785 6.454 1.00 83.39 202 LEU B CA 1
ATOM 4052 C C . LEU B 1 192 ? -55.322 49.168 7.135 1.00 83.04 202 LEU B C 1
ATOM 4053 O O . LEU B 1 192 ? -54.496 49.883 7.710 1.00 85.12 202 LEU B O 1
ATOM 4058 N N . GLN B 1 193 ? -55.176 47.844 7.065 1.00 79.30 203 GLN B N 1
ATOM 4059 C CA . GLN B 1 193 ? -54.032 47.235 7.729 1.00 81.64 203 GLN B CA 1
ATOM 4060 C C . GLN B 1 193 ? -52.754 47.503 6.951 1.00 83.93 203 GLN B C 1
ATOM 4061 O O . GLN B 1 193 ? -51.666 47.444 7.531 1.00 81.16 203 GLN B O 1
ATOM 4067 N N . LEU B 1 194 ? -52.865 47.822 5.661 1.00 81.96 204 LEU B N 1
ATOM 4068 C CA . LEU B 1 194 ? -51.703 48.264 4.904 1.00 77.40 204 LEU B CA 1
ATOM 4069 C C . LEU B 1 194 ? -51.227 49.617 5.406 1.00 81.92 204 LEU B C 1
ATOM 4070 O O . LEU B 1 194 ? -50.036 49.811 5.668 1.00 75.79 204 LEU B O 1
ATOM 4075 N N . TYR B 1 195 ? -52.164 50.558 5.564 1.00 89.72 205 TYR B N 1
ATOM 4076 C CA . TYR B 1 195 ? -51.841 51.885 6.078 1.00 82.39 205 TYR B CA 1
ATOM 4077 C C . TYR B 1 195 ? -51.143 51.781 7.426 1.00 84.15 205 TYR B C 1
ATOM 4078 O O . TYR B 1 195 ? -50.070 52.363 7.621 1.00 86.77 205 TYR B O 1
ATOM 4087 N N . ARG B 1 196 ? -51.695 50.985 8.343 1.00 76.31 206 ARG B N 1
ATOM 4088 C CA . ARG B 1 196 ? -51.075 50.832 9.658 1.00 80.64 206 ARG B CA 1
ATOM 4089 C C . ARG B 1 196 ? -49.681 50.233 9.545 1.00 84.14 206 ARG B C 1
ATOM 4090 O O . ARG B 1 196 ? -48.726 50.714 10.170 1.00 83.86 206 ARG B O 1
ATOM 4098 N N . ALA B 1 197 ? -49.542 49.181 8.741 1.00 87.81 207 ALA B N 1
ATOM 4099 C CA . ALA B 1 197 ? -48.257 48.507 8.623 1.00 82.81 207 ALA B CA 1
ATOM 4100 C C . ALA B 1 197 ? -47.197 49.438 8.048 1.00 78.69 207 ALA B C 1
ATOM 4101 O O . ALA B 1 197 ? -46.093 49.536 8.595 1.00 81.79 207 ALA B O 1
ATOM 4103 N N . VAL B 1 198 ? -47.516 50.149 6.963 1.00 73.66 208 VAL B N 1
ATOM 4104 C CA . VAL B 1 198 ? -46.534 51.049 6.364 1.00 71.41 208 VAL B CA 1
ATOM 4105 C C . VAL B 1 198 ? -46.197 52.178 7.332 1.00 80.52 208 VAL B C 1
ATOM 4106 O O . VAL B 1 198 ? -45.034 52.564 7.467 1.00 83.20 208 VAL B O 1
ATOM 4110 N N . THR B 1 199 ? -47.200 52.715 8.042 1.00 82.45 209 THR B N 1
ATOM 4111 C CA . THR B 1 199 ? -46.919 53.762 9.027 1.00 79.95 209 THR B CA 1
ATOM 4112 C C . THR B 1 199 ? -46.027 53.265 10.156 1.00 84.79 209 THR B C 1
ATOM 4113 O O . THR B 1 199 ? -45.129 53.990 10.595 1.00 86.75 209 THR B O 1
ATOM 4117 N N . ARG B 1 200 ? -46.283 52.056 10.668 1.00 89.99 210 ARG B N 1
ATOM 4118 C CA . ARG B 1 200 ? -45.396 51.470 11.679 1.00 88.56 210 ARG B CA 1
ATOM 4119 C C . ARG B 1 200 ? -43.949 51.434 11.192 1.00 88.43 210 ARG B C 1
ATOM 4120 O O . ARG B 1 200 ? -43.030 51.788 11.938 1.00 91.60 210 ARG B O 1
ATOM 4128 N N . PHE B 1 201 ? -43.723 50.978 9.950 1.00 84.86 211 PHE B N 1
ATOM 4129 C CA . PHE B 1 201 ? -42.360 50.929 9.412 1.00 88.17 211 PHE B CA 1
ATOM 4130 C C . PHE B 1 201 ? -41.754 52.324 9.314 1.00 92.89 211 PHE B C 1
ATOM 4131 O O . PHE B 1 201 ? -40.587 52.521 9.677 1.00 95.88 211 PHE B O 1
ATOM 4139 N N . LEU B 1 202 ? -42.538 53.319 8.862 1.00 92.54 212 LEU B N 1
ATOM 4140 C CA . LEU B 1 202 ? -42.006 54.675 8.710 1.00 85.35 212 LEU B CA 1
ATOM 4141 C C . LEU B 1 202 ? -41.711 55.327 10.051 1.00 90.42 212 LEU B C 1
ATOM 4142 O O . LEU B 1 202 ? -40.671 55.974 10.206 1.00 96.69 212 LEU B O 1
ATOM 4147 N N . TYR B 1 203 ? -42.608 55.173 11.028 1.00 86.96 213 TYR B N 1
ATOM 4148 C CA . TYR B 1 203 ? -42.360 55.703 12.364 1.00 89.64 213 TYR B CA 1
ATOM 4149 C C . TYR B 1 203 ? -41.083 55.111 12.955 1.00 94.69 213 TYR B C 1
ATOM 4150 O O . TYR B 1 203 ? -40.160 55.838 13.333 1.00 97.39 213 TYR B O 1
ATOM 4159 N N . GLU B 1 204 ? -41.014 53.778 13.015 1.00 93.36 214 GLU B N 1
ATOM 4160 C CA . GLU B 1 204 ? -39.862 53.096 13.600 1.00 91.56 214 GLU B CA 1
ATOM 4161 C C . GLU B 1 204 ? -38.557 53.513 12.922 1.00 96.02 214 GLU B C 1
ATOM 4162 O O . GLU B 1 204 ? -37.558 53.804 13.594 1.00 99.68 214 GLU B O 1
ATOM 4168 N N . ASP B 1 205 ? -38.541 53.554 11.586 1.00 96.67 215 ASP B N 1
ATOM 4169 C CA . ASP B 1 205 ? -37.291 53.839 10.887 1.00 94.52 215 ASP B CA 1
ATOM 4170 C C . ASP B 1 205 ? -36.817 55.277 11.080 1.00 95.49 215 ASP B C 1
ATOM 4171 O O . ASP B 1 205 ? -35.609 55.526 11.055 1.00 100.74 215 ASP B O 1
ATOM 4176 N N . SER B 1 206 ? -37.718 56.228 11.287 1.00 92.57 216 SER B N 1
ATOM 4177 C CA . SER B 1 206 ? -37.275 57.614 11.355 1.00 92.17 216 SER B CA 1
ATOM 4178 C C . SER B 1 206 ? -36.897 58.061 12.757 1.00 88.57 216 SER B C 1
ATOM 4179 O O . SER B 1 206 ? -36.278 59.116 12.901 1.00 91.80 216 SER B O 1
ATOM 4182 N N . LEU B 1 207 ? -37.266 57.325 13.795 1.00 94.02 217 LEU B N 1
ATOM 4183 C CA . LEU B 1 207 ? -36.767 57.666 15.125 1.00 100.80 217 LEU B CA 1
ATOM 4184 C C . LEU B 1 207 ? -35.373 57.065 15.310 1.00 106.81 217 LEU B C 1
ATOM 4185 O O . LEU B 1 207 ? -35.156 55.876 15.047 1.00 103.81 217 LEU B O 1
ATOM 4190 N N . LEU B 1 208 ? -34.413 57.913 15.728 1.00 115.18 218 LEU B N 1
ATOM 4191 C CA . LEU B 1 208 ? -32.986 57.622 15.855 1.00 114.94 218 LEU B CA 1
ATOM 4192 C C . LEU B 1 208 ? -32.449 58.267 17.139 1.00 131.52 218 LEU B C 1
ATOM 4193 O O . LEU B 1 208 ? -33.242 58.838 17.906 1.00 129.04 218 LEU B O 1
ATOM 4198 N N . PRO B 1 209 ? -31.117 58.170 17.466 1.00 138.82 219 PRO B N 1
ATOM 4199 C CA . PRO B 1 209 ? -30.625 58.869 18.672 1.00 135.85 219 PRO B CA 1
ATOM 4200 C C . PRO B 1 209 ? -30.419 60.368 18.453 1.00 137.31 219 PRO B C 1
ATOM 4201 O O . PRO B 1 209 ? -30.555 61.169 19.390 1.00 134.31 219 PRO B O 1
ATOM 4205 N N . GLY B 1 210 ? -30.097 60.763 17.217 1.00 131.09 220 GLY B N 1
ATOM 4206 C CA . GLY B 1 210 ? -29.838 62.147 16.882 1.00 119.77 220 GLY B CA 1
ATOM 4207 C C . GLY B 1 210 ? -31.052 63.031 16.724 1.00 125.68 220 GLY B C 1
ATOM 4208 O O . GLY B 1 210 ? -30.893 64.246 16.569 1.00 126.73 220 GLY B O 1
ATOM 4209 N N . TYR B 1 211 ? -32.263 62.465 16.773 1.00 127.44 221 TYR B N 1
ATOM 4210 C CA . TYR B 1 211 ? -33.498 63.198 16.500 1.00 113.86 221 TYR B CA 1
ATOM 4211 C C . TYR B 1 211 ? -34.068 63.754 17.808 1.00 110.50 221 TYR B C 1
ATOM 4212 O O . TYR B 1 211 ? -34.091 63.054 18.826 1.00 106.02 221 TYR B O 1
ATOM 4221 N N . THR B 1 212 ? -34.524 65.021 17.780 1.00 107.51 222 THR B N 1
ATOM 4222 C CA . THR B 1 212 ? -34.941 65.744 18.983 1.00 100.66 222 THR B CA 1
ATOM 4223 C C . THR B 1 212 ? -36.393 66.212 18.939 1.00 99.43 222 THR B C 1
ATOM 4224 O O . THR B 1 212 ? -36.753 67.151 19.653 1.00 103.06 222 THR B O 1
ATOM 4228 N N . GLY B 1 213 ? -37.221 65.616 18.110 1.00 98.27 223 GLY B N 1
ATOM 4229 C CA . GLY B 1 213 ? -38.638 65.908 18.102 1.00 97.89 223 GLY B CA 1
ATOM 4230 C C . GLY B 1 213 ? -39.397 65.039 19.082 1.00 107.89 223 GLY B C 1
ATOM 4231 O O . GLY B 1 213 ? -38.883 64.651 20.141 1.00 107.67 223 GLY B O 1
ATOM 4232 N N . SER B 1 214 ? -40.630 64.696 18.710 1.00 102.13 224 SER B N 1
ATOM 4233 C CA . SER B 1 214 ? -41.592 64.166 19.662 1.00 107.16 224 SER B CA 1
ATOM 4234 C C . SER B 1 214 ? -42.474 63.132 18.984 1.00 107.90 224 SER B C 1
ATOM 4235 O O . SER B 1 214 ? -42.715 63.207 17.777 1.00 108.76 224 SER B O 1
ATOM 4238 N N . ASN B 1 215 ? -42.979 62.187 19.781 1.00 103.18 225 ASN B N 1
ATOM 4239 C CA . ASN B 1 215 ? -43.750 61.079 19.221 1.00 105.36 225 ASN B CA 1
ATOM 4240 C C . ASN B 1 215 ? -44.925 61.576 18.400 1.00 104.07 225 ASN B C 1
ATOM 4241 O O . ASN B 1 215 ? -45.190 61.086 17.296 1.00 100.09 225 ASN B O 1
ATOM 4246 N N . ASN B 1 216 ? -45.632 62.572 18.925 1.00 103.42 226 ASN B N 1
ATOM 4247 C CA . ASN B 1 216 ? -46.789 63.104 18.224 1.00 103.72 226 ASN B CA 1
ATOM 4248 C C . ASN B 1 216 ? -46.424 63.618 16.834 1.00 102.54 226 ASN B C 1
ATOM 4249 O O . ASN B 1 216 ? -47.136 63.346 15.858 1.00 102.62 226 ASN B O 1
ATOM 4254 N N . ALA B 1 217 ? -45.308 64.332 16.706 1.00 103.87 227 ALA B N 1
ATOM 4255 C CA . ALA B 1 217 ? -44.913 64.809 15.385 1.00 99.19 227 ALA B CA 1
ATOM 4256 C C . ALA B 1 217 ? -44.456 63.659 14.492 1.00 101.82 227 ALA B C 1
ATOM 4257 O O . ALA B 1 217 ? -44.684 63.680 13.277 1.00 97.75 227 ALA B O 1
ATOM 4259 N N . LEU B 1 218 ? -43.772 62.662 15.075 1.00 103.06 228 LEU B N 1
ATOM 4260 C CA . LEU B 1 218 ? -43.371 61.473 14.319 1.00 94.73 228 LEU B CA 1
ATOM 4261 C C . LEU B 1 218 ? -44.561 60.697 13.811 1.00 101.49 228 LEU B C 1
ATOM 4262 O O . LEU B 1 218 ? -44.512 60.111 12.723 1.00 99.95 228 LEU B O 1
ATOM 4267 N N . GLN B 1 219 ? -45.629 60.646 14.610 1.00 103.40 229 GLN B N 1
ATOM 4268 C CA . GLN B 1 219 ? -46.830 59.948 14.186 1.00 95.75 229 GLN B CA 1
ATOM 4269 C C . GLN B 1 219 ? -47.435 60.631 12.973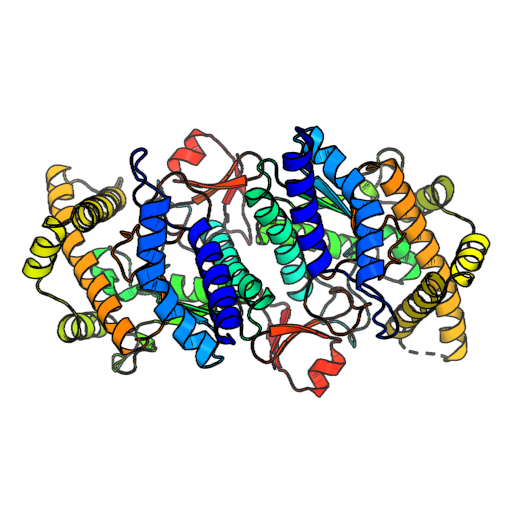 1.00 93.06 229 GLN B C 1
ATOM 4270 O O . GLN B 1 219 ? -47.611 60.013 11.918 1.00 90.68 229 GLN B O 1
ATOM 4276 N N . LYS B 1 220 ? -47.767 61.915 13.111 1.00 97.92 230 LYS B N 1
ATOM 4277 C CA . LYS B 1 220 ? -48.370 62.646 11.998 1.00 96.99 230 LYS B CA 1
ATOM 4278 C C . LYS B 1 220 ? -47.493 62.556 10.755 1.00 93.19 230 LYS B C 1
ATOM 4279 O O . LYS B 1 220 ? -48.001 62.444 9.634 1.00 93.38 230 LYS B O 1
ATOM 4285 N N . ASP B 1 221 ? -46.172 62.559 10.942 1.00 93.59 231 ASP B N 1
ATOM 4286 C CA . ASP B 1 221 ? -45.283 62.515 9.787 1.00 94.02 231 ASP B CA 1
ATOM 4287 C C . ASP B 1 221 ? -45.255 61.132 9.145 1.00 93.37 231 ASP B C 1
ATOM 4288 O O . ASP B 1 221 ? -45.254 61.019 7.917 1.00 94.37 231 ASP B O 1
ATOM 4293 N N . ALA B 1 222 ? -45.194 60.071 9.943 1.00 93.15 232 ALA B N 1
ATOM 4294 C CA . ALA B 1 222 ? -45.260 58.737 9.358 1.00 85.46 232 ALA B CA 1
ATOM 4295 C C . ALA B 1 222 ? -46.576 58.525 8.611 1.00 88.64 232 ALA B C 1
ATOM 4296 O O . ALA B 1 222 ? -46.581 58.011 7.487 1.00 87.18 232 ALA B O 1
ATOM 4298 N N . LYS B 1 223 ? -47.700 58.949 9.205 1.00 95.31 233 LYS B N 1
ATOM 4299 C CA . LYS B 1 223 ? -49.001 58.801 8.547 1.00 91.45 233 LYS B CA 1
ATOM 4300 C C . LYS B 1 223 ? -49.031 59.531 7.207 1.00 91.21 233 LYS B C 1
ATOM 4301 O O . LYS B 1 223 ? -49.588 59.026 6.224 1.00 89.79 233 LYS B O 1
ATOM 4307 N N . GLN B 1 224 ? -48.411 60.711 7.143 1.00 93.87 234 GLN B N 1
ATOM 4308 C CA . GLN B 1 224 ? -48.446 61.533 5.938 1.00 90.29 234 GLN B CA 1
ATOM 4309 C C . GLN B 1 224 ? -47.520 60.968 4.870 1.00 90.64 234 GLN B C 1
ATOM 4310 O O . GLN B 1 224 ? -47.922 60.788 3.718 1.00 89.45 234 GLN B O 1
ATOM 4316 N N . ARG B 1 225 ? -46.277 60.638 5.248 1.00 91.29 235 ARG B N 1
ATOM 4317 C CA . ARG B 1 225 ? -45.386 59.962 4.306 1.00 89.58 235 ARG B CA 1
ATOM 4318 C C . ARG B 1 225 ? -45.961 58.630 3.866 1.00 87.62 235 ARG B C 1
ATOM 4319 O O . ARG B 1 225 ? -45.732 58.205 2.729 1.00 84.39 235 ARG B O 1
ATOM 4327 N N . ALA B 1 226 ? -46.710 57.960 4.746 1.00 86.00 236 ALA B N 1
ATOM 4328 C CA . ALA B 1 226 ? -47.224 56.644 4.397 1.00 81.55 236 ALA B CA 1
ATOM 4329 C C . ALA B 1 226 ? -48.097 56.721 3.159 1.00 82.89 236 ALA B C 1
ATOM 4330 O O . ALA B 1 226 ? -47.843 56.018 2.175 1.00 87.17 236 ALA B O 1
ATOM 4332 N N . ILE B 1 227 ? -49.065 57.644 3.147 1.00 83.89 237 ILE B N 1
ATOM 4333 C CA . ILE B 1 227 ? -49.942 57.767 1.981 1.00 86.55 237 ILE B CA 1
ATOM 4334 C C . ILE B 1 227 ? -49.119 58.020 0.721 1.00 85.59 237 ILE B C 1
ATOM 4335 O O . ILE B 1 227 ? -49.409 57.467 -0.351 1.00 86.49 237 ILE B O 1
ATOM 4340 N N . GLY B 1 228 ? -48.068 58.839 0.833 1.00 83.12 238 GLY B N 1
ATOM 4341 C CA . GLY B 1 228 ? -47.191 59.046 -0.305 1.00 77.36 238 GLY B CA 1
ATOM 4342 C C . GLY B 1 228 ? -46.599 57.745 -0.803 1.00 83.50 238 GLY B C 1
ATOM 4343 O O . GLY B 1 228 ? -46.672 57.428 -1.992 1.00 88.20 238 GLY B O 1
ATOM 4344 N N . VAL B 1 229 ? -46.032 56.956 0.111 1.00 82.12 239 VAL B N 1
ATOM 4345 C CA . VAL B 1 229 ? -45.362 55.730 -0.296 1.00 79.27 239 VAL B CA 1
ATOM 4346 C C . VAL B 1 229 ? -46.351 54.770 -0.961 1.00 77.88 239 VAL B C 1
ATOM 4347 O O . VAL B 1 229 ? -46.057 54.211 -2.022 1.00 76.79 239 VAL B O 1
ATOM 4351 N N . ILE B 1 230 ? -47.555 54.612 -0.402 1.00 73.09 240 ILE B N 1
ATOM 4352 C CA . ILE B 1 230 ? -48.532 53.787 -1.106 1.00 77.10 240 ILE B CA 1
ATOM 4353 C C . ILE B 1 230 ? -48.855 54.397 -2.463 1.00 84.25 240 ILE B C 1
ATOM 4354 O O . ILE B 1 230 ? -48.906 53.691 -3.479 1.00 83.48 240 ILE B O 1
ATOM 4359 N N . GLN B 1 231 ? -49.056 55.718 -2.513 1.00 83.30 241 GLN B N 1
ATOM 4360 C CA . GLN B 1 231 ? -49.363 56.356 -3.788 1.00 85.69 241 GLN B CA 1
ATOM 4361 C C . GLN B 1 231 ? -48.253 56.107 -4.804 1.00 88.14 241 GLN B C 1
ATOM 4362 O O . GLN B 1 231 ? -48.514 55.746 -5.960 1.00 86.58 241 GLN B O 1
ATOM 4368 N N . ARG B 1 232 ? -47.003 56.290 -4.384 1.00 83.05 242 ARG B N 1
ATOM 4369 C CA . ARG B 1 232 ? -45.900 56.014 -5.290 1.00 81.51 242 ARG B CA 1
ATOM 4370 C C . ARG B 1 232 ? -45.873 54.547 -5.664 1.00 85.28 242 ARG B C 1
ATOM 4371 O O . ARG B 1 232 ? -45.657 54.195 -6.828 1.00 86.80 242 ARG B O 1
ATOM 4379 N N . SER B 1 233 ? -46.077 53.675 -4.677 1.00 86.82 243 SER B N 1
ATOM 4380 C CA . SER B 1 233 ? -45.975 52.244 -4.903 1.00 76.34 243 SER B CA 1
ATOM 4381 C C . SER B 1 233 ? -47.094 51.741 -5.801 1.00 85.16 243 SER B C 1
ATOM 4382 O O . SER B 1 233 ? -46.876 50.853 -6.627 1.00 84.38 243 SER B O 1
ATOM 4385 N N . TRP B 1 234 ? -48.299 52.301 -5.665 1.00 85.76 244 TRP B N 1
ATOM 4386 C CA . TRP B 1 234 ? -49.381 51.919 -6.566 1.00 80.64 244 TRP B CA 1
ATOM 4387 C C . TRP B 1 234 ? -49.183 52.511 -7.959 1.00 85.24 244 TRP B C 1
ATOM 4388 O O . TRP B 1 234 ? -49.573 51.891 -8.957 1.00 83.23 244 TRP B O 1
ATOM 4399 N N . ALA B 1 235 ? -48.580 53.704 -8.052 1.00 90.20 245 ALA B N 1
ATOM 4400 C CA . ALA B 1 235 ? -48.216 54.250 -9.357 1.00 87.65 245 ALA B CA 1
ATOM 4401 C C . ALA B 1 235 ? -47.324 53.280 -10.099 1.00 83.09 245 ALA B C 1
ATOM 4402 O O . ALA B 1 235 ? -47.622 52.859 -11.220 1.00 84.18 245 ALA B O 1
ATOM 4404 N N . TRP B 1 236 ? -46.235 52.892 -9.446 1.00 89.25 246 TRP B N 1
ATOM 4405 C CA . TRP B 1 236 ? -45.333 51.860 -9.934 1.00 90.98 246 TRP B CA 1
ATOM 4406 C C . TRP B 1 236 ? -46.077 50.590 -10.344 1.00 89.81 246 TRP B C 1
ATOM 4407 O O . TRP B 1 236 ? -45.779 49.995 -11.386 1.00 88.74 246 TRP B O 1
ATOM 4418 N N . GLY B 1 237 ? -47.044 50.158 -9.531 1.00 85.60 247 GLY B N 1
ATOM 4419 C CA . GLY B 1 237 ? -47.806 48.970 -9.875 1.00 83.23 247 GLY B CA 1
ATOM 4420 C C . GLY B 1 237 ? -48.697 49.183 -11.081 1.00 89.24 247 GLY B C 1
ATOM 4421 O O . GLY B 1 237 ? -48.861 48.285 -11.914 1.00 91.93 247 GLY B O 1
ATOM 4422 N N . SER B 1 238 ? -49.328 50.351 -11.165 1.00 91.15 248 SER B N 1
ATOM 4423 C CA . SER B 1 238 ? -50.098 50.666 -12.356 1.00 89.47 248 SER B CA 1
ATOM 4424 C C . SER B 1 238 ? -49.213 50.598 -13.604 1.00 90.52 248 SER B C 1
ATOM 4425 O O . SER B 1 238 ? -49.600 50.003 -14.615 1.00 90.48 248 SER B O 1
ATOM 4428 N N . LEU B 1 239 ? -47.995 51.131 -13.513 1.00 89.75 249 LEU B N 1
ATOM 4429 C CA . LEU B 1 239 ? -47.058 51.134 -14.671 1.00 89.67 249 LEU B CA 1
ATOM 4430 C C . LEU B 1 239 ? -46.743 49.703 -15.088 1.00 96.91 249 LEU B C 1
ATOM 4431 O O . LEU B 1 239 ? -46.825 49.400 -16.286 1.00 101.48 249 LEU B O 1
ATOM 4436 N N . LEU B 1 240 ? -46.425 48.853 -14.122 1.00 95.60 250 LEU B N 1
ATOM 4437 C CA . LEU B 1 240 ? -45.988 47.476 -14.453 1.00 88.52 250 LEU B CA 1
ATOM 4438 C C . LEU B 1 240 ? -47.137 46.776 -15.167 1.00 95.16 250 LEU B C 1
ATOM 4439 O O . LEU B 1 240 ? -46.869 46.044 -16.126 1.00 98.94 250 LEU B O 1
ATOM 4444 N N . ASP B 1 241 ? -48.365 47.018 -14.734 1.00 96.96 251 ASP B N 1
ATOM 4445 C CA . ASP B 1 241 ? -49.504 46.267 -15.315 1.00 99.73 251 ASP B CA 1
ATOM 4446 C C . ASP B 1 241 ? -49.575 46.579 -16.808 1.00 105.06 251 ASP B C 1
ATOM 4447 O O . ASP B 1 241 ? -49.842 45.651 -17.579 1.00 103.98 251 ASP B O 1
ATOM 4452 N N . THR B 1 242 ? -49.344 47.826 -17.206 1.00 104.98 252 THR B N 1
ATOM 4453 C CA . THR B 1 242 ? -49.341 48.085 -18.662 1.00 99.81 252 THR B CA 1
ATOM 4454 C C . THR B 1 242 ? -48.222 47.297 -19.341 1.00 100.20 252 THR B C 1
ATOM 4455 O O . THR B 1 242 ? -48.481 46.722 -20.405 1.00 106.49 252 THR B O 1
ATOM 4459 N N . HIS B 1 243 ? -47.026 47.273 -18.749 1.00 101.79 253 HIS B N 1
ATOM 4460 C CA . HIS B 1 243 ? -45.896 46.482 -19.312 1.00 98.85 253 HIS B CA 1
ATOM 4461 C C . HIS B 1 243 ? -46.171 44.976 -19.284 1.00 93.35 253 HIS B C 1
ATOM 4462 O O . HIS B 1 243 ? -45.852 44.293 -20.274 1.00 91.10 253 HIS B O 1
ATOM 4469 N N . PHE B 1 244 ? -46.750 44.471 -18.194 1.00 96.59 254 PHE B N 1
ATOM 4470 C CA . PHE B 1 244 ? -46.924 43.002 -18.050 1.00 96.25 254 PHE B CA 1
ATOM 4471 C C . PHE B 1 244 ? -48.355 42.673 -17.645 1.00 93.16 254 PHE B C 1
ATOM 4472 O O . PHE B 1 244 ? -48.588 42.279 -16.495 1.00 91.09 254 PHE B O 1
ATOM 4480 N N . PRO B 1 245 ? -49.332 42.800 -18.558 1.00 94.93 255 PRO B N 1
ATOM 4481 C CA . PRO B 1 245 ? -50.731 42.587 -18.208 1.00 90.11 255 PRO B CA 1
ATOM 4482 C C . PRO B 1 245 ? -51.081 41.160 -17.778 1.00 91.54 255 PRO B C 1
ATOM 4483 O O . PRO B 1 245 ? -51.852 41.011 -16.859 1.00 91.55 255 PRO B O 1
ATOM 4487 N N . LYS B 1 246 ? -50.516 40.158 -18.442 1.00 94.28 256 LYS B N 1
ATOM 4488 C CA . LYS B 1 246 ? -50.955 38.762 -18.184 1.00 92.27 256 LYS B CA 1
ATOM 4489 C C . LYS B 1 246 ? -50.146 38.090 -17.073 1.00 89.70 256 LYS B C 1
ATOM 4490 O O . LYS B 1 246 ? -50.608 37.064 -16.553 1.00 91.55 256 LYS B O 1
ATOM 4496 N N . ALA B 1 247 ? -48.992 38.643 -16.724 1.00 93.96 257 ALA B N 1
ATOM 4497 C CA . ALA B 1 247 ? -48.165 38.035 -15.713 1.00 87.71 257 ALA B CA 1
ATOM 4498 C C . ALA B 1 247 ? -48.888 37.857 -14.386 1.00 81.14 257 ALA B C 1
ATOM 4499 O O . ALA B 1 247 ? -49.624 38.734 -13.920 1.00 87.63 257 ALA B O 1
ATOM 4501 N N . ILE B 1 248 ? -48.620 36.728 -13.749 1.00 75.25 258 ILE B N 1
ATOM 4502 C CA . ILE B 1 248 ? -49.138 36.501 -12.414 1.00 75.73 258 ILE B CA 1
ATOM 4503 C C . ILE B 1 248 ? -48.488 37.484 -11.451 1.00 77.51 258 ILE B C 1
ATOM 4504 O O . ILE B 1 248 ? -47.260 37.633 -11.416 1.00 82.88 258 ILE B O 1
ATOM 4509 N N . ARG B 1 249 ? -49.307 38.162 -10.667 1.00 78.80 259 ARG B N 1
ATOM 4510 C CA . ARG B 1 249 ? -48.857 39.297 -9.863 1.00 82.64 259 ARG B CA 1
ATOM 4511 C C . ARG B 1 249 ? -48.567 38.837 -8.428 1.00 78.72 259 ARG B C 1
ATOM 4512 O O . ARG B 1 249 ? -49.478 38.632 -7.625 1.00 78.82 259 ARG B O 1
ATOM 4520 N N . LEU B 1 250 ? -47.290 38.709 -8.096 1.00 70.60 260 LEU B N 1
ATOM 4521 C CA . LEU B 1 250 ? -46.899 38.400 -6.736 1.00 72.67 260 LEU B CA 1
ATOM 4522 C C . LEU B 1 250 ? -46.757 39.677 -5.915 1.00 72.04 260 LEU B C 1
ATOM 4523 O O . LEU B 1 250 ? -46.660 40.781 -6.447 1.00 71.01 260 LEU B O 1
ATOM 4528 N N . SER B 1 251 ? -46.779 39.515 -4.600 1.00 77.60 261 SER B N 1
ATOM 4529 C CA . SER B 1 251 ? -46.625 40.656 -3.712 1.00 75.15 261 SER B CA 1
ATOM 4530 C C . SER B 1 251 ? -45.919 40.226 -2.434 1.00 71.82 261 SER B C 1
ATOM 4531 O O . SER B 1 251 ? -46.049 39.079 -1.990 1.00 70.59 261 SER B O 1
ATOM 4534 N N . ILE B 1 252 ? -45.223 41.184 -1.820 1.00 70.40 262 ILE B N 1
ATOM 4535 C CA . ILE B 1 252 ? -44.548 40.988 -0.536 1.00 71.00 262 ILE B CA 1
ATOM 4536 C C . ILE B 1 252 ? -45.397 41.442 0.629 1.00 73.09 262 ILE B C 1
ATOM 4537 O O . ILE B 1 252 ? -44.938 41.379 1.776 1.00 76.25 262 ILE B O 1
ATOM 4542 N N . HIS B 1 253 ? -46.545 41.946 0.376 1.00 68.98 263 HIS B N 1
ATOM 4543 C CA . HIS B 1 253 ? -47.570 42.292 1.324 1.00 65.11 263 HIS B CA 1
ATOM 4544 C C . HIS B 1 253 ? -48.654 41.235 1.312 1.00 71.03 263 HIS B C 1
ATOM 4545 O O . HIS B 1 253 ? -48.974 40.675 0.257 1.00 72.80 263 HIS B O 1
ATOM 4552 N N . PRO B 1 254 ? -49.257 40.994 2.471 1.00 71.62 264 PRO B N 1
ATOM 4553 C CA . PRO B 1 254 ? -50.439 40.130 2.519 1.00 70.71 264 PRO B CA 1
ATOM 4554 C C . PRO B 1 254 ? -51.510 40.646 1.580 1.00 68.15 264 PRO B C 1
ATOM 4555 O O . PRO B 1 254 ? -51.561 41.834 1.267 1.00 74.75 264 PRO B O 1
ATOM 4559 N N . GLN B 1 255 ? -52.327 39.727 1.060 1.00 72.67 265 GLN B N 1
ATOM 4560 C CA . GLN B 1 255 ? -53.336 40.145 0.089 1.00 76.19 265 GLN B CA 1
ATOM 4561 C C . GLN B 1 255 ? -54.570 39.274 0.255 1.00 76.16 265 GLN B C 1
ATOM 4562 O O . GLN B 1 255 ? -54.438 38.065 0.487 1.00 80.98 265 GLN B O 1
ATOM 4568 N N . PRO B 1 256 ? -55.763 39.836 0.123 1.00 77.43 266 PRO B N 1
ATOM 4569 C CA . PRO B 1 256 ? -56.979 39.032 0.287 1.00 80.47 266 PRO B CA 1
ATOM 4570 C C . PRO B 1 256 ? -57.173 38.054 -0.866 1.00 88.59 266 PRO B C 1
ATOM 4571 O O . PRO B 1 256 ? -56.759 38.291 -2.002 1.00 91.67 266 PRO B O 1
ATOM 4575 N N . ALA B 1 257 ? -57.888 36.964 -0.568 1.00 88.04 267 ALA B N 1
ATOM 4576 C CA . ALA B 1 257 ? -58.136 35.938 -1.572 1.00 78.50 267 ALA B CA 1
ATOM 4577 C C . ALA B 1 257 ? -58.910 36.638 -2.679 1.00 86.17 267 ALA B C 1
ATOM 4578 O O . ALA B 1 257 ? -58.897 36.179 -3.830 1.00 85.22 267 ALA B O 1
ATOM 4580 N N . ASP B 1 258 ? -59.565 37.757 -2.366 1.00 88.90 268 ASP B N 1
ATOM 4581 C CA . ASP B 1 258 ? -60.268 38.496 -3.405 1.00 89.69 268 ASP B CA 1
ATOM 4582 C C . ASP B 1 258 ? -59.352 38.958 -4.569 1.00 93.04 268 ASP B C 1
ATOM 4583 O O . ASP B 1 258 ? -59.699 38.892 -5.752 1.00 86.68 268 ASP B O 1
ATOM 4588 N N . SER B 1 259 ? -58.130 39.341 -4.193 1.00 83.02 269 SER B N 1
ATOM 4589 C CA . SER B 1 259 ? -57.202 39.973 -5.118 1.00 78.71 269 SER B CA 1
ATOM 4590 C C . SER B 1 259 ? -56.613 39.231 -6.313 1.00 84.88 269 SER B C 1
ATOM 4591 O O . SER B 1 259 ? -56.533 37.995 -6.364 1.00 85.61 269 SER B O 1
ATOM 4594 N N . ILE B 1 260 ? -56.195 40.038 -7.290 1.00 81.69 270 ILE B N 1
ATOM 4595 C CA . ILE B 1 260 ? -55.303 39.589 -8.349 1.00 81.93 270 ILE B CA 1
ATOM 4596 C C . ILE B 1 260 ? -53.874 39.486 -7.829 1.00 82.18 270 ILE B C 1
ATOM 4597 O O . ILE B 1 260 ? -53.151 38.533 -8.152 1.00 84.11 270 ILE B O 1
ATOM 4602 N N . LYS B 1 261 ? -53.451 40.455 -7.013 1.00 82.03 271 LYS B N 1
ATOM 4603 C CA . LYS B 1 261 ? -52.162 40.364 -6.338 1.00 76.87 271 LYS B CA 1
ATOM 4604 C C . LYS B 1 261 ? -52.174 39.128 -5.436 1.00 77.09 271 LYS B C 1
ATOM 4605 O O . LYS B 1 261 ? -53.213 38.754 -4.892 1.00 78.40 271 LYS B O 1
ATOM 4611 N N . PHE B 1 262 ? -51.034 38.451 -5.333 1.00 71.84 272 PHE B N 1
ATOM 4612 C CA . PHE B 1 262 ? -50.916 37.228 -4.540 1.00 68.61 272 PHE B CA 1
ATOM 4613 C C . PHE B 1 262 ? -49.740 37.381 -3.591 1.00 70.84 272 PHE B C 1
ATOM 4614 O O . PHE B 1 262 ? -48.591 37.440 -4.039 1.00 71.76 272 PHE B O 1
ATOM 4622 N N . GLY B 1 263 ? -50.011 37.454 -2.292 1.00 72.92 273 GLY B N 1
ATOM 4623 C CA . GLY B 1 263 ? -48.931 37.683 -1.339 1.00 76.08 273 GLY B CA 1
ATOM 4624 C C . GLY B 1 263 ? -48.075 36.442 -1.161 1.00 67.98 273 GLY B C 1
ATOM 4625 O O . GLY B 1 263 ? -48.578 35.319 -1.146 1.00 66.91 273 GLY B O 1
ATOM 4626 N N . ILE B 1 264 ? -46.766 36.644 -0.993 1.00 69.00 274 ILE B N 1
ATOM 4627 C CA . ILE B 1 264 ? -45.857 35.501 -0.921 1.00 74.73 274 ILE B CA 1
ATOM 4628 C C . ILE B 1 264 ? -44.743 35.704 0.110 1.00 69.77 274 ILE B C 1
ATOM 4629 O O . ILE B 1 264 ? -44.266 36.815 0.340 1.00 67.74 274 ILE B O 1
ATOM 4634 N N . HIS B 1 265 ? -44.338 34.599 0.736 1.00 73.37 275 HIS B N 1
ATOM 4635 C CA . HIS B 1 265 ? -43.201 34.546 1.633 1.00 67.68 275 HIS B CA 1
ATOM 4636 C C . HIS B 1 265 ? -41.982 34.027 0.908 1.00 73.54 275 HIS B C 1
ATOM 4637 O O . HIS B 1 265 ? -42.076 33.341 -0.109 1.00 82.88 275 HIS B O 1
ATOM 4644 N N . MET B 1 266 ? -40.827 34.377 1.440 1.00 75.00 276 MET B N 1
ATOM 4645 C CA . MET B 1 266 ? -39.563 33.931 0.889 1.00 70.78 276 MET B CA 1
ATOM 4646 C C . MET B 1 266 ? -38.661 33.285 1.917 1.00 79.05 276 MET B C 1
ATOM 4647 O O . MET B 1 266 ? -37.812 32.474 1.541 1.00 91.35 276 MET B O 1
ATOM 4652 N N . MET B 1 267 ? -38.839 33.574 3.194 1.00 78.00 277 MET B N 1
ATOM 4653 C CA . MET B 1 267 ? -38.151 32.895 4.270 1.00 77.31 277 MET B CA 1
ATOM 4654 C C . MET B 1 267 ? -39.231 32.547 5.286 1.00 77.14 277 MET B C 1
ATOM 4655 O O . MET B 1 267 ? -40.347 33.042 5.176 1.00 77.75 277 MET B O 1
ATOM 4660 N N . PRO B 1 268 ? -38.939 31.652 6.222 1.00 81.53 278 PRO B N 1
ATOM 4661 C CA . PRO B 1 268 ? -39.808 31.555 7.414 1.00 85.51 278 PRO B CA 1
ATOM 4662 C C . PRO B 1 268 ? -39.782 32.854 8.225 1.00 81.44 278 PRO B C 1
ATOM 4663 O O . PRO B 1 268 ? -38.762 33.544 8.301 1.00 79.03 278 PRO B O 1
ATOM 4667 N N . THR B 1 269 ? -40.922 33.203 8.821 1.00 75.95 279 THR B N 1
ATOM 4668 C CA . THR B 1 269 ? -40.963 34.373 9.692 1.00 81.05 279 THR B CA 1
ATOM 4669 C C . THR B 1 269 ? -42.236 34.302 10.522 1.00 84.86 279 THR B C 1
ATOM 4670 O O . THR B 1 269 ? -43.213 33.658 10.132 1.00 89.95 279 THR B O 1
ATOM 4674 N N . ARG B 1 270 ? -42.229 34.982 11.676 1.00 87.50 280 ARG B N 1
ATOM 4675 C CA . ARG B 1 270 ? -43.445 35.077 12.488 1.00 81.38 280 ARG B CA 1
ATOM 4676 C C . ARG B 1 270 ? -44.200 36.389 12.291 1.00 76.71 280 ARG B C 1
ATOM 4677 O O . ARG B 1 270 ? -45.276 36.556 12.859 1.00 91.30 280 ARG B O 1
ATOM 4685 N N . ASP B 1 271 ? -43.665 37.315 11.514 1.00 75.21 281 ASP B N 1
ATOM 4686 C CA . ASP B 1 271 ? -44.345 38.541 11.124 1.00 75.83 281 ASP B CA 1
ATOM 4687 C C . ASP B 1 271 ? -44.867 38.385 9.693 1.00 80.17 281 ASP B C 1
ATOM 4688 O O . ASP B 1 271 ? -44.088 38.102 8.774 1.00 83.93 281 ASP B O 1
ATOM 4693 N N . ASP B 1 272 ? -46.180 38.531 9.502 1.00 75.02 282 ASP B N 1
ATOM 4694 C CA . ASP B 1 272 ? -46.707 38.493 8.137 1.00 76.34 282 ASP B CA 1
ATOM 4695 C C . ASP B 1 272 ? -46.224 39.666 7.281 1.00 76.60 282 ASP B C 1
ATOM 4696 O O . ASP B 1 272 ? -46.296 39.575 6.052 1.00 76.77 282 ASP B O 1
ATOM 4701 N N . TRP B 1 273 ? -45.745 40.765 7.888 1.00 75.77 283 TRP B N 1
ATOM 4702 C CA . TRP B 1 273 ? -45.321 41.965 7.164 1.00 68.47 283 TRP B CA 1
ATOM 4703 C C . TRP B 1 273 ? -43.820 42.073 6.987 1.00 73.63 283 TRP B C 1
ATOM 4704 O O . TRP B 1 273 ? -43.364 42.946 6.248 1.00 78.78 283 TRP B O 1
ATOM 4715 N N . LEU B 1 274 ? -43.046 41.222 7.638 1.00 74.20 284 LEU B N 1
ATOM 4716 C CA . LEU B 1 274 ? -41.601 41.332 7.578 1.00 77.22 284 LEU B CA 1
ATOM 4717 C C . LEU B 1 274 ? -41.093 40.957 6.187 1.00 78.13 284 LEU B C 1
ATOM 4718 O O . LEU B 1 274 ? -41.685 40.117 5.501 1.00 76.43 284 LEU B O 1
ATOM 4723 N N . THR B 1 275 ? -40.050 41.642 5.741 1.00 76.66 285 THR B N 1
ATOM 4724 C CA . THR B 1 275 ? -39.369 41.346 4.482 1.00 75.80 285 THR B CA 1
ATOM 4725 C C . THR B 1 275 ? -37.874 41.425 4.725 1.00 74.74 285 THR B C 1
ATOM 4726 O O . THR B 1 275 ? -37.422 42.095 5.649 1.00 80.52 285 THR B O 1
ATOM 4730 N N . PRO B 1 276 ? -37.072 40.766 3.875 1.00 73.36 286 PRO B N 1
ATOM 4731 C CA . PRO B 1 276 ? -35.627 40.712 4.144 1.00 74.52 286 PRO B CA 1
ATOM 4732 C C . PRO B 1 276 ? -34.925 42.061 4.160 1.00 82.48 286 PRO B C 1
ATOM 4733 O O . PRO B 1 276 ? -33.838 42.155 4.754 1.00 83.24 286 PRO B O 1
ATOM 4737 N N . TRP B 1 277 ? -35.467 43.097 3.513 1.00 77.48 287 TRP B N 1
ATOM 4738 C CA . TRP B 1 277 ? -34.830 44.405 3.595 1.00 74.34 287 TRP B CA 1
ATOM 4739 C C . TRP B 1 277 ? -35.266 45.189 4.831 1.00 84.35 287 TRP B C 1
ATOM 4740 O O . TRP B 1 277 ? -34.862 46.349 4.980 1.00 84.52 287 TRP B O 1
ATOM 4751 N N . HIS B 1 278 ? -36.087 44.593 5.714 1.00 82.33 288 HIS B N 1
ATOM 4752 C CA . HIS B 1 278 ? -36.455 45.194 6.993 1.00 80.20 288 HIS B CA 1
ATOM 4753 C C . HIS B 1 278 ? -36.072 44.315 8.168 1.00 81.84 288 HIS B C 1
ATOM 4754 O O . HIS B 1 278 ? -36.593 44.511 9.282 1.00 82.64 288 HIS B O 1
ATOM 4761 N N . GLY B 1 279 ? -35.175 43.369 7.954 1.00 79.04 289 GLY B N 1
ATOM 4762 C CA . GLY B 1 279 ? -34.864 42.420 8.998 1.00 81.73 289 GLY B CA 1
ATOM 4763 C C . GLY B 1 279 ? -33.564 41.700 8.777 1.00 75.46 289 GLY B C 1
ATOM 4764 O O . GLY B 1 279 ? -32.745 42.092 7.946 1.00 79.80 289 GLY B O 1
ATOM 4765 N N . VAL B 1 280 ? -33.397 40.600 9.512 1.00 77.36 290 VAL B N 1
ATOM 4766 C CA . VAL B 1 280 ? -32.142 39.868 9.556 1.00 78.48 290 VAL B CA 1
ATOM 4767 C C . VAL B 1 280 ? -32.440 38.379 9.463 1.00 80.69 290 VAL B C 1
ATOM 4768 O O . VAL B 1 280 ? -33.524 37.908 9.821 1.00 78.10 290 VAL B O 1
ATOM 4772 N N . ALA B 1 281 ? -31.442 37.636 9.002 1.00 78.90 291 ALA B N 1
ATOM 4773 C CA . ALA B 1 281 ? -31.538 36.194 8.880 1.00 76.62 291 ALA B CA 1
ATOM 4774 C C . ALA B 1 281 ? -30.916 35.585 10.124 1.00 76.64 291 ALA B C 1
ATOM 4775 O O . ALA B 1 281 ? -29.852 36.024 10.557 1.00 83.01 291 ALA B O 1
ATOM 4777 N N . ALA B 1 282 ? -31.592 34.615 10.727 1.00 78.11 292 ALA B N 1
ATOM 4778 C CA . ALA B 1 282 ? -31.112 34.007 11.964 1.00 83.22 292 ALA B CA 1
ATOM 4779 C C . ALA B 1 282 ? -31.177 32.490 11.866 1.00 88.45 292 ALA B C 1
ATOM 4780 O O . ALA B 1 282 ? -32.249 31.927 11.619 1.00 90.20 292 ALA B O 1
ATOM 4782 N N . ASN B 1 283 ? -30.034 31.831 12.051 1.00 88.17 293 ASN B N 1
ATOM 4783 C CA . ASN B 1 283 ? -30.014 30.378 12.186 1.00 87.80 293 ASN B CA 1
ATOM 4784 C C . ASN B 1 283 ? -30.347 30.039 13.629 1.00 90.53 293 ASN B C 1
ATOM 4785 O O . ASN B 1 283 ? -29.511 30.189 14.521 1.00 93.45 293 ASN B O 1
ATOM 4790 N N . VAL B 1 284 ? -31.565 29.582 13.871 1.00 89.11 294 VAL B N 1
ATOM 4791 C CA . VAL B 1 284 ? -31.995 29.226 15.210 1.00 92.87 294 VAL B CA 1
ATOM 4792 C C . VAL B 1 284 ? -32.319 27.739 15.195 1.00 96.14 294 VAL B C 1
ATOM 4793 O O . VAL B 1 284 ? -33.268 27.299 14.534 1.00 98.30 294 VAL B O 1
ATOM 4797 N N . ASN B 1 285 ? -31.478 26.950 15.849 1.00 97.21 295 ASN B N 1
ATOM 4798 C CA . ASN B 1 285 ? -31.636 25.500 15.869 1.00 102.02 295 ASN B CA 1
ATOM 4799 C C . ASN B 1 285 ? -31.765 24.928 14.463 1.00 94.32 295 ASN B C 1
ATOM 4800 O O . ASN B 1 285 ? -32.738 24.248 14.122 1.00 92.12 295 ASN B O 1
ATOM 4805 N N . GLY B 1 286 ? -30.777 25.242 13.633 1.00 95.67 296 GLY B N 1
ATOM 4806 C CA . GLY B 1 286 ? -30.732 24.619 12.322 1.00 94.01 296 GLY B CA 1
ATOM 4807 C C . GLY B 1 286 ? -31.892 24.999 11.425 1.00 95.15 296 GLY B C 1
ATOM 4808 O O . GLY B 1 286 ? -32.359 24.158 10.645 1.00 95.15 296 GLY B O 1
ATOM 4809 N N . GLN B 1 287 ? -32.398 26.231 11.551 1.00 93.57 297 GLN B N 1
ATOM 4810 C CA . GLN B 1 287 ? -33.420 26.757 10.654 1.00 90.97 297 GLN B CA 1
ATOM 4811 C C . GLN B 1 287 ? -33.297 28.265 10.548 1.00 90.39 297 GLN B C 1
ATOM 4812 O O . GLN B 1 287 ? -33.200 28.953 11.568 1.00 92.24 297 GLN B O 1
ATOM 4818 N N . PHE B 1 288 ? -33.273 28.769 9.320 1.00 83.37 298 PHE B N 1
ATOM 4819 C CA . PHE B 1 288 ? -33.169 30.206 9.098 1.00 85.43 298 PHE B CA 1
ATOM 4820 C C . PHE B 1 288 ? -34.528 30.888 9.252 1.00 85.02 298 PHE B C 1
ATOM 4821 O O . PHE B 1 288 ? -35.457 30.627 8.482 1.00 83.76 298 PHE B O 1
ATOM 4829 N N . ILE B 1 289 ? -34.613 31.849 10.167 1.00 83.77 299 ILE B N 1
ATOM 4830 C CA . ILE B 1 289 ? -35.833 32.615 10.359 1.00 79.26 299 ILE B CA 1
ATOM 4831 C C . ILE B 1 289 ? -35.508 34.086 10.139 1.00 80.75 299 ILE B C 1
ATOM 4832 O O . ILE B 1 289 ? -34.394 34.546 10.397 1.00 82.06 299 ILE B O 1
ATOM 4837 N N . LEU B 1 290 ? -36.498 34.829 9.673 1.00 78.15 300 LEU B N 1
ATOM 4838 C CA . LEU B 1 290 ? -36.350 36.245 9.392 1.00 79.61 300 LEU B CA 1
ATOM 4839 C C . LEU B 1 290 ? -36.890 37.004 10.598 1.00 86.65 300 LEU B C 1
ATOM 4840 O O . LEU B 1 290 ? -38.096 36.961 10.875 1.00 84.62 300 LEU B O 1
ATOM 4845 N N . MET B 1 291 ? -36.011 37.704 11.317 1.00 86.62 301 MET B N 1
ATOM 4846 C CA . MET B 1 291 ? -36.450 38.480 12.467 1.00 92.60 301 MET B CA 1
ATOM 4847 C C . MET B 1 291 ? -35.619 39.740 12.655 1.00 90.19 301 MET B C 1
ATOM 4848 O O . MET B 1 291 ? -34.508 39.859 12.131 1.00 87.78 301 MET B O 1
ATOM 4853 N N . LYS B 1 292 ? -36.121 40.662 13.473 1.00 92.98 302 LYS B N 1
ATOM 4854 C CA . LYS B 1 292 ? -35.440 41.972 13.656 1.00 94.65 302 LYS B CA 1
ATOM 4855 C C . LYS B 1 292 ? -34.086 41.819 14.351 1.00 90.52 302 LYS B C 1
ATOM 4856 O O . LYS B 1 292 ? -33.918 40.867 15.124 1.00 94.48 302 LYS B O 1
ATOM 4862 N N . HIS B 1 293 ? -33.182 42.770 14.118 1.00 89.42 303 HIS B N 1
ATOM 4863 C CA . HIS B 1 293 ? -31.819 42.696 14.694 1.00 91.07 303 HIS B CA 1
ATOM 4864 C C . HIS B 1 293 ? -31.887 42.732 16.216 1.00 99.26 303 HIS B C 1
ATOM 4865 O O . HIS B 1 293 ? -31.158 41.992 16.894 1.00 102.24 303 HIS B O 1
ATOM 4872 N N . LYS B 1 294 ? -32.765 43.569 16.755 1.00 104.63 304 LYS B N 1
ATOM 4873 C CA . LYS B 1 294 ? -32.859 43.696 18.230 1.00 101.63 304 LYS B CA 1
ATOM 4874 C C . LYS B 1 294 ? -33.224 42.339 18.821 1.00 98.40 304 LYS B C 1
ATOM 4875 O O . LYS B 1 294 ? -32.589 41.939 19.804 1.00 104.63 304 LYS B O 1
ATOM 4881 N N . GLU B 1 295 ? -34.203 41.657 18.235 1.00 93.29 305 GLU B N 1
ATOM 4882 C CA . GLU B 1 295 ? -34.676 40.390 18.843 1.00 99.82 305 GLU B CA 1
ATOM 4883 C C . GLU B 1 295 ? -33.553 39.350 18.864 1.00 103.77 305 GLU B C 1
ATOM 4884 O O . GLU B 1 295 ? -33.396 38.672 19.890 1.00 101.94 305 GLU B O 1
ATOM 4890 N N . VAL B 1 296 ? -32.792 39.246 17.775 1.00 107.38 306 VAL B N 1
ATOM 4891 C CA . VAL B 1 296 ? -31.687 38.247 17.714 1.00 106.17 306 VAL B CA 1
ATOM 4892 C C . VAL B 1 296 ? -30.652 38.614 18.778 1.00 102.45 306 VAL B C 1
ATOM 4893 O O . VAL B 1 296 ? -30.116 37.707 19.422 1.00 100.26 306 VAL B O 1
ATOM 4897 N N . GLN B 1 297 ? -30.378 39.907 18.931 1.00 100.16 307 GLN B N 1
ATOM 4898 C CA . GLN B 1 297 ? -29.388 40.366 19.935 1.00 101.52 307 GLN B CA 1
ATOM 4899 C C . GLN B 1 297 ? -29.889 40.001 21.333 1.00 103.33 307 GLN B C 1
ATOM 4900 O O . GLN B 1 297 ? -29.070 39.578 22.155 1.00 100.27 307 GLN B O 1
ATOM 4906 N N . MET B 1 298 ? -31.190 40.155 21.580 1.00 104.37 308 MET B N 1
ATOM 4907 C CA . MET B 1 298 ? -31.765 39.799 22.901 1.00 103.66 308 MET B CA 1
ATOM 4908 C C . MET B 1 298 ? -31.557 38.300 23.093 1.00 102.62 308 MET B C 1
ATOM 4909 O O . MET B 1 298 ? -31.233 37.889 24.216 1.00 107.19 308 MET B O 1
ATOM 4914 N N . MET B 1 299 ? -31.740 37.521 22.034 1.00 105.78 309 MET B N 1
ATOM 4915 C CA . MET B 1 299 ? -31.461 36.063 22.079 1.00 103.10 309 MET B CA 1
ATOM 4916 C C . MET B 1 299 ? -29.964 35.887 22.351 1.00 101.50 309 MET B C 1
ATOM 4917 O O . MET B 1 299 ? -29.604 34.913 23.025 1.00 106.93 309 MET B O 1
ATOM 4922 N N . GLY B 1 300 ? -29.129 36.773 21.804 1.00 98.49 310 GLY B N 1
ATOM 4923 C CA . GLY B 1 300 ? -27.684 36.709 22.092 1.00 91.02 310 GLY B CA 1
ATOM 4924 C C . GLY B 1 300 ? -26.877 35.861 21.132 1.00 98.87 310 GLY B C 1
ATOM 4925 O O . GLY B 1 300 ? -25.693 35.624 21.419 1.00 108.52 310 GLY B O 1
ATOM 4926 N N . GLY B 1 301 ? -27.478 35.421 20.034 1.00 100.96 311 GLY B N 1
ATOM 4927 C CA . GLY B 1 301 ? -26.718 34.652 19.034 1.00 102.36 311 GLY B CA 1
ATOM 4928 C C . GLY B 1 301 ? -25.595 35.435 18.383 1.00 102.51 311 GLY B C 1
ATOM 4929 O O . GLY B 1 301 ? -25.747 36.651 18.211 1.00 105.12 311 GLY B O 1
ATOM 4930 N N . LYS B 1 302 ? -24.473 34.766 18.126 1.00 95.38 312 LYS B N 1
ATOM 4931 C CA . LYS B 1 302 ? -23.277 35.428 17.548 1.00 96.61 312 LYS B CA 1
ATOM 4932 C C . LYS B 1 302 ? -23.447 35.813 16.078 1.00 96.65 312 LYS B C 1
ATOM 4933 O O . LYS B 1 302 ? -24.065 35.035 15.337 1.00 98.09 312 LYS B O 1
ATOM 4939 N N . LEU B 1 303 ? -22.894 36.961 15.688 1.00 94.33 313 LEU B N 1
ATOM 4940 C CA . LEU B 1 303 ? -22.887 37.394 14.270 1.00 89.74 313 LEU B CA 1
ATOM 4941 C C . LEU B 1 303 ? -21.924 36.502 13.485 1.00 91.56 313 LEU B C 1
ATOM 4942 O O . LEU B 1 303 ? -20.928 36.072 14.081 1.00 101.41 313 LEU B O 1
ATOM 4947 N N . VAL B 1 304 ? -22.208 36.230 12.210 1.00 86.19 314 VAL B N 1
ATOM 4948 C CA . VAL B 1 304 ? -21.281 35.438 11.350 1.00 88.87 314 VAL B CA 1
ATOM 4949 C C . VAL B 1 304 ? -20.974 36.309 10.138 1.00 96.34 314 VAL B C 1
ATOM 4950 O O . VAL B 1 304 ? -21.898 37.004 9.709 1.00 97.84 314 VAL B O 1
ATOM 4954 N N . ASN B 1 305 ? -19.756 36.261 9.581 1.00 102.13 315 ASN B N 1
ATOM 4955 C CA . ASN B 1 305 ? -19.523 37.211 8.461 1.00 100.34 315 ASN B CA 1
ATOM 4956 C C . ASN B 1 305 ? -19.147 36.456 7.183 1.00 99.39 315 ASN B C 1
ATOM 4957 O O . ASN B 1 305 ? -18.283 35.561 7.264 1.00 104.20 315 ASN B O 1
ATOM 4962 N N . ILE B 1 306 ? -19.772 36.804 6.054 1.00 104.59 316 ILE B N 1
ATOM 4963 C CA . ILE B 1 306 ? -19.441 36.164 4.742 1.00 104.54 316 ILE B CA 1
ATOM 4964 C C . ILE B 1 306 ? -18.914 37.255 3.805 1.00 111.94 316 ILE B C 1
ATOM 4965 O O . ILE B 1 306 ? -19.605 38.278 3.665 1.00 115.11 316 ILE B O 1
ATOM 4970 N N . HIS B 1 307 ? -17.775 37.028 3.141 1.00 119.98 317 HIS B N 1
ATOM 4971 C CA . HIS B 1 307 ? -17.155 38.105 2.314 1.00 115.78 317 HIS B CA 1
ATOM 4972 C C . HIS B 1 307 ? -16.880 39.327 3.201 1.00 109.37 317 HIS B C 1
ATOM 4973 O O . HIS B 1 307 ? -17.134 40.466 2.751 1.00 104.34 317 HIS B O 1
ATOM 4980 N N . GLY B 1 308 ? -16.396 39.103 4.426 1.00 100.05 318 GLY B N 1
ATOM 4981 C CA . GLY B 1 308 ? -16.074 40.221 5.332 1.00 104.06 318 GLY B CA 1
ATOM 4982 C C . GLY B 1 308 ? -17.322 40.806 5.971 1.00 113.70 318 GLY B C 1
ATOM 4983 O O . GLY B 1 308 ? -17.393 40.815 7.212 1.00 110.39 318 GLY B O 1
ATOM 4984 N N . LYS B 1 309 ? -18.269 41.291 5.161 1.00 111.94 319 LYS B N 1
ATOM 4985 C CA . LYS B 1 309 ? -19.555 41.802 5.708 1.00 104.67 319 LYS B CA 1
ATOM 4986 C C . LYS B 1 309 ? -20.261 40.640 6.410 1.00 105.48 319 LYS B C 1
ATOM 4987 O O . LYS B 1 309 ? -20.077 39.496 5.977 1.00 109.08 319 LYS B O 1
ATOM 4993 N N . PRO B 1 310 ? -21.032 40.837 7.499 1.00 99.90 320 PRO B N 1
ATOM 4994 C CA . PRO B 1 310 ? -21.639 39.679 8.137 1.00 102.27 320 PRO B CA 1
ATOM 4995 C C . PRO B 1 310 ? -23.002 39.404 7.492 1.00 99.67 320 PRO B C 1
ATOM 4996 O O . PRO B 1 310 ? -23.860 40.254 7.525 1.00 102.43 320 PRO B O 1
ATOM 5000 N N . SER B 1 311 ? -23.124 38.253 6.832 1.00 93.85 321 SER B N 1
ATOM 5001 C CA . SER B 1 311 ? -24.415 37.880 6.199 1.00 90.11 321 SER B CA 1
ATOM 5002 C C . SER B 1 311 ? -25.543 37.645 7.215 1.00 87.17 321 SER B C 1
ATOM 5003 O O . SER B 1 311 ? -26.650 38.162 6.976 1.00 94.08 321 SER B O 1
ATOM 5006 N N . HIS B 1 312 ? -25.236 37.016 8.349 1.00 83.25 322 HIS B N 1
ATOM 5007 C CA . HIS B 1 312 ? -26.337 36.655 9.275 1.00 85.57 322 HIS B CA 1
ATOM 5008 C C . HIS B 1 312 ? -25.892 36.413 10.713 1.00 86.77 322 HIS B C 1
ATOM 5009 O O . HIS B 1 312 ? -24.692 36.502 11.009 1.00 92.34 322 HIS B O 1
ATOM 5016 N N . TYR B 1 313 ? -26.851 36.053 11.566 1.00 79.71 323 TYR B N 1
ATOM 5017 C CA . TYR B 1 313 ? -26.576 35.774 12.993 1.00 82.02 323 TYR B CA 1
ATOM 5018 C C . TYR B 1 313 ? -26.942 34.326 13.296 1.00 91.28 323 TYR B C 1
ATOM 5019 O O . TYR B 1 313 ? -28.004 33.880 12.851 1.00 93.16 323 TYR B O 1
ATOM 5028 N N . VAL B 1 314 ? -26.079 33.605 14.007 1.00 94.62 324 VAL B N 1
ATOM 5029 C CA . VAL B 1 314 ? -26.446 32.220 14.420 1.00 95.68 324 VAL B CA 1
ATOM 5030 C C . VAL B 1 314 ? -26.654 32.230 15.932 1.00 99.24 324 VAL B C 1
ATOM 5031 O O . VAL B 1 314 ? -25.749 32.689 16.642 1.00 106.20 324 VAL B O 1
ATOM 5035 N N . ILE B 1 315 ? -27.802 31.736 16.392 1.00 93.31 325 ILE B N 1
ATOM 5036 C CA . ILE B 1 315 ? -28.071 31.664 17.856 1.00 98.81 325 ILE B CA 1
ATOM 5037 C C . ILE B 1 315 ? -27.877 30.213 18.306 1.00 104.36 325 ILE B C 1
ATOM 5038 O O . ILE B 1 315 ? -27.929 29.331 17.428 1.00 103.92 325 ILE B O 1
#

Foldseek 3Di:
DVCVLLLVLLVVLLVLQVVFFQADDDVVDDVVVLSVLLCVQCSVLQSVCVVVLHAAEEEEADQQFFQQQCQFEPDREFFVLLLLLLLQVLVSQVVSCVSRVNTYAYEHEHLHLLLVVLLVHDVVSSVVNVVRSVVSCVVNVSVRYHYHYLCPDPVQDVDPPCSVSSNVVLCVPQFDDLVVLVVVLPPDVLSVVQLVVQLVSSLSSPPVVVVSNVSSSVSSSVVVRSVVSVVSVVCVVPVSHQYEYCAHDGSNDSYTYGDRFAEDDSNDDSSRFAWEQDPNGIYTGGNNVVVVVVFDWDCDPNRTHHTYD/DVCVLVLVLLVVLLVLQVVFFQADDDPPDDPVVLSVLLCVQCSVLQSVCVVVLAAAEEEEADQQFFFQPQQFDPDGEAFQQLLQLLVQVLVSQVVSCVSRVNTYAYEHEHLNLLLVVLLVDDPVSRVVRVVRSVVSCVVNVSVRYDYHYLCVQPPQPPDVVPSVVSNVVLLVVFFDPLVVLVVVLPPDVQSVVQLVLQLVSSLSRPDDPPDDDDSVVSNVSSSVSSSVVVRSVRSSVRSVCVVPVSHQYEYCAHDGSNDSYTYGDRFAEPDSNDGSSRHFWEAEPNGTYTGGNNVVVVVPFAFDCDPNRTRHTYD

Solvent-accessible surface area: 28315 Å² total; per-residue (Å²): 132,151,100,109,72,29,65,75,38,0,33,60,0,1,134,13,3,33,112,41,28,4,52,51,96,69,132,143,72,95,72,69,122,27,75,106,56,4,89,86,33,3,13,77,57,0,31,61,3,1,140,85,146,90,48,0,54,1,5,0,16,0,2,9,6,7,4,59,16,106,74,5,0,22,23,97,27,23,6,0,0,0,13,28,0,1,22,38,0,18,29,9,0,67,37,0,35,87,54,4,112,38,0,1,69,0,31,0,0,7,12,2,5,0,19,0,58,33,20,124,22,59,32,133,53,2,42,101,2,19,95,24,4,72,80,10,15,95,10,7,4,3,48,3,13,50,37,21,9,0,52,59,7,179,87,0,25,167,96,50,82,83,25,81,56,0,11,104,44,0,42,138,109,49,29,98,65,89,75,37,0,92,92,70,2,100,132,78,92,60,9,71,50,22,24,150,0,19,22,90,20,13,47,40,24,52,122,108,97,121,61,55,68,138,64,1,101,134,22,0,8,12,18,6,14,32,24,61,1,0,8,42,0,1,104,76,76,34,78,112,4,1,31,1,4,10,61,15,26,39,10,104,21,82,58,6,2,1,36,10,12,61,32,237,42,28,24,8,5,1,10,33,0,0,0,0,22,41,149,27,70,13,35,7,49,41,12,99,79,0,72,134,107,58,10,159,54,44,81,20,74,62,123,49,3,3,18,60,74,114,152,82,95,66,36,64,87,26,0,67,79,0,0,120,9,1,19,95,36,33,3,50,52,93,66,137,131,68,98,78,74,128,27,52,91,59,2,74,78,36,0,6,77,48,1,29,61,0,2,136,77,135,74,51,0,44,1,6,0,13,0,1,12,7,9,9,53,11,113,76,0,2,30,36,106,21,12,7,0,0,0,16,25,0,2,20,46,1,15,31,8,0,83,42,0,37,67,54,0,102,37,0,0,67,1,28,0,0,12,10,3,21,1,15,1,73,36,33,121,20,53,31,129,64,2,38,109,4,18,88,40,1,72,98,8,15,98,21,10,5,5,47,8,12,57,29,16,22,10,41,91,8,181,73,59,3,172,103,36,94,64,23,92,64,4,10,109,41,5,43,149,80,50,27,96,63,100,76,45,0,108,92,86,0,86,146,78,84,51,12,68,44,21,30,128,1,21,10,106,30,8,38,45,18,24,77,92,139,72,102,133,50,61,101,127,53,10,70,140,58,0,94,112,22,0,12,10,15,6,18,26,29,48,1,1,16,53,2,1,82,82,56,36,70,106,2,0,37,0,3,16,55,12,18,32,5,110,22,90,63,4,2,2,36,12,14,73,33,234,31,35,29,3,4,2,7,30,0,0,0,0,18,32,146,26,61,17,24,7,19,46,12,76,81,0,91,174,101,39,10,160,71,41,81,11,86,63,103,36,1,4,20,52,74

Organism: Photorhabdus luminescens (NCBI:txid29488)

B-factor: mean 92.03, std 17.49, range [54.0, 172.16]

InterPro domains:
  IPR007817 Isocyanide synthase/Spore wall maturation protein DIT1 [PF05141] (56-310)
  IPR007817 Isocyanide synthase/Spore wall maturation protein DIT1 [PTHR37285] (8-325)
  IPR017133 L-tyrosine isonitrile synthase [PIRSF037196] (1-325)
  IPR054921 Tyrosine isonitrile synthase [NF045653] (12-325)

Secondary structure (DSSP, 8-state):
-THHHHHHHHHHHHHHHHTTB-----TTS-HHHHHHHHHHHHHHHHHHHHHTTPPEEEEE-------S-TTT-S-SS--HHHHHHHHHHHHHHHHHHHHSTT-EEEEEE--TTTSHHHHT--HHHHHHHHHHHHHHHHHHT-TTEEEE-GGG-SSS-S-SS-HHHHHHHHHHHH---HHHHHHHHTTSHHHHHHHHHHHHHHHHHH--HHHHHHHHHHHHHHHHHHHHHHHHHHHHHSTTSEEEESS---TTSS-EEB-SS--S-TT--GGGSEEEEETTEEEEE-HHHHHHHTPEEEESSSSEEEEE-/--HHHHHHHHHHHHHHHHTTB-----TT--HHHHHHHHHHHHHHHHHHHHHTT--EEEEE---------TTT-S-SS--HHHHHHHHHHHHHHHHHHTT-TT-EEEEEE--TTTTHHHHT--HHHHHHHHHHHHHHHHHHT-TTEEEE-GGGSSS--SSTT-HHHHHHHHHHHH---HHHHHHHHTTSHHHHHHHHHHHHHHHHHH--SS----HHHHHHHHHHHHHHHHHHHHHHHHHHHHH-SSSEEEESS---TT-SSEEB-SS-BS-TT--GGGSEEEE-SS-EEEE-HHHHHHHTPEEE-SSSS--EEE-

Sequence (624 aa):
SENVSLNNISMQILRELLQYRRHLTDPVKNSAKEEEIIKTVQLPRIEYFIKNKKPIEFILPAFPTKSPNINKVLGTAPDMAERLSLIFLNSFCQRIQLYYPPGARIIICSDGHVFGDLIHVSDEVISQYHEDIKQLLHEVGAINLSTFNLNDDKELCEHSDDFNLQRQMLVKHYARSEASIKDELLQNNNGLQLYRAVTRFLYEDSLSNNALQKDAKQRAIGVIQRSWAWGSLLDTHFPKAIRLSIHPQPADSIKFGIHMMPTRDDWLTPWHGVAANVNGQFILMKHKEVQMMGGKLVNIHGKPSHYVISENVSLNNISMQILRELLQYRRHLTDPVKNSAKEEEIIKTVQLPRIEYFIKNKKPIEFILPAFPTKSPNINKVLGTAPDMAERLSLIFLNSFCQRIQLYYPPGARIIICSDGHVFGDLIHVSDEVISQYHEDIKQLLHEVGAINLSTFNLNDDKELCEHSDDFNLQRQMLVKHYARSEASIKDELLQNNNGLQLYRAVTRFLYEDSLLPGYTGSNNALQKDAKQRAIGVIQRSWAWGSLLDTHFPKAIRLSIHPQPADSIKFGIHMMPTRDDWLTPWHGVAANVNGQFILMKHKEVQMMGGKLVNIHGKPSHYVI

Nearest PDB structures (foldseek):
  3e59-assembly1_A  TM=9.821E-01  e=1.424E-39  Pseudomonas aeruginosa
  3e59-assembly2_B  TM=9.411E-01  e=7.335E-38  Pseudomonas aeruginosa
  3e59-assembly3_C  TM=9.449E-01  e=6.270E-36  Pseudomonas aeruginosa
  8hzv-assembly1_D  TM=4.138E-01  e=2.672E+00  Homo sapiens
  7odc-assembly1_A-2  TM=3.845E-01  e=7.362E+00  Mus musculus